Protein AF-A0A956H3W2-F1 (afdb_monomer_lite)

Radius of gyration: 32.89 Å; chains: 1; bounding box: 93×62×98 Å

Structure (mmCIF, N/CA/C/O backbone):
data_AF-A0A956H3W2-F1
#
_entry.id   AF-A0A956H3W2-F1
#
loop_
_atom_site.group_PDB
_atom_site.id
_atom_site.type_symbol
_atom_site.label_atom_id
_atom_site.label_alt_id
_atom_site.label_comp_id
_atom_site.label_asym_id
_atom_site.label_entity_id
_atom_site.label_seq_id
_atom_site.pdbx_PDB_ins_code
_atom_site.Cartn_x
_atom_site.Cartn_y
_atom_site.Cartn_z
_atom_site.occupancy
_atom_site.B_iso_or_equiv
_atom_site.auth_seq_id
_atom_site.auth_comp_id
_atom_site.auth_asym_id
_atom_site.auth_atom_id
_atom_site.pdbx_PDB_model_num
ATOM 1 N N . MET A 1 1 ? -20.798 18.819 -17.806 1.00 28.08 1 MET A N 1
ATOM 2 C CA . MET A 1 1 ? -21.075 17.457 -17.305 1.00 28.08 1 MET A CA 1
ATOM 3 C C . MET A 1 1 ? -20.502 17.360 -15.907 1.00 28.08 1 MET A C 1
ATOM 5 O O . MET A 1 1 ? -19.332 17.655 -15.715 1.00 28.08 1 MET A O 1
ATOM 9 N N . THR A 1 2 ? -21.367 17.110 -14.933 1.00 23.28 2 THR A N 1
ATOM 10 C CA . THR A 1 2 ? -21.088 17.186 -13.498 1.00 23.28 2 THR A CA 1
ATOM 11 C C . THR A 1 2 ? -20.133 16.066 -13.093 1.00 23.28 2 THR A C 1
ATOM 13 O O . THR A 1 2 ? -20.477 14.895 -13.224 1.00 23.28 2 THR A O 1
ATOM 16 N N . THR A 1 3 ? -18.942 16.412 -12.611 1.00 24.19 3 THR A N 1
ATOM 17 C CA . THR A 1 3 ? -18.025 15.483 -11.946 1.00 24.19 3 THR A CA 1
ATOM 18 C C . THR A 1 3 ? -18.711 14.956 -10.689 1.00 24.19 3 THR A C 1
ATOM 20 O O . THR A 1 3 ? -18.834 15.654 -9.681 1.00 24.19 3 THR A O 1
ATOM 23 N N . ALA A 1 4 ? -19.239 13.735 -10.767 1.00 29.95 4 ALA A N 1
ATOM 24 C CA . ALA A 1 4 ? -19.772 13.046 -9.607 1.00 29.95 4 ALA A CA 1
ATOM 25 C C . ALA A 1 4 ? -18.630 12.884 -8.596 1.00 29.95 4 ALA A C 1
ATOM 27 O O . ALA A 1 4 ? -17.628 12.234 -8.878 1.00 29.95 4 ALA A O 1
ATOM 28 N N . LYS A 1 5 ? -18.768 13.517 -7.426 1.00 30.28 5 LYS A N 1
ATOM 29 C CA . LYS A 1 5 ? -17.959 13.209 -6.244 1.00 30.28 5 LYS A CA 1
ATOM 30 C C . LYS A 1 5 ? -18.158 11.726 -5.936 1.00 30.28 5 LYS A C 1
ATOM 32 O O . LYS A 1 5 ? -19.183 11.365 -5.361 1.00 30.28 5 LYS A O 1
ATOM 37 N N . ILE A 1 6 ? -17.218 10.882 -6.343 1.00 35.34 6 ILE A N 1
ATOM 38 C CA . ILE A 1 6 ? -17.203 9.474 -5.959 1.00 35.34 6 ILE A CA 1
ATOM 39 C C . ILE A 1 6 ? -16.881 9.446 -4.463 1.00 35.34 6 ILE A C 1
ATOM 41 O O . ILE A 1 6 ? -15.836 9.934 -4.035 1.00 35.34 6 ILE A O 1
ATOM 45 N N . ARG A 1 7 ? -17.849 9.011 -3.653 1.00 42.38 7 ARG A N 1
ATOM 46 C CA . ARG A 1 7 ? -17.729 8.947 -2.194 1.00 42.38 7 ARG A CA 1
ATOM 47 C C . ARG A 1 7 ? -17.207 7.563 -1.810 1.00 42.38 7 ARG A C 1
ATOM 49 O O . ARG A 1 7 ? -17.759 6.566 -2.266 1.00 42.38 7 ARG A O 1
ATOM 56 N N . SER A 1 8 ? -16.216 7.516 -0.922 1.00 50.50 8 SER A N 1
ATOM 57 C CA . SER A 1 8 ? -15.778 6.299 -0.215 1.00 50.50 8 SER A CA 1
ATOM 58 C C . SER A 1 8 ? -16.909 5.624 0.586 1.00 50.50 8 SER A C 1
ATOM 60 O O . SER A 1 8 ? -16.809 4.454 0.922 1.00 50.50 8 SER A O 1
ATOM 62 N N . ASP A 1 9 ? -18.015 6.339 0.809 1.00 66.56 9 ASP A N 1
ATOM 63 C CA . ASP A 1 9 ? -19.260 5.922 1.475 1.00 66.56 9 ASP A CA 1
ATOM 64 C C . ASP A 1 9 ? -20.253 5.167 0.552 1.00 66.56 9 ASP A C 1
ATOM 66 O O . ASP A 1 9 ? -21.468 5.235 0.745 1.00 66.56 9 ASP A O 1
ATOM 70 N N . SER A 1 10 ? -19.783 4.512 -0.517 1.00 85.56 10 SER A N 1
ATOM 71 C CA . SER A 1 10 ? -20.676 3.725 -1.389 1.00 85.56 10 SER A CA 1
ATOM 72 C C . SER A 1 10 ? -20.907 2.316 -0.835 1.00 85.56 10 SER A C 1
ATOM 74 O O . SER A 1 10 ? -19.999 1.696 -0.278 1.00 85.56 10 SER A O 1
ATOM 76 N N . HIS A 1 11 ? -22.130 1.807 -1.000 1.00 94.19 11 HIS A N 1
ATOM 77 C CA . HIS A 1 11 ? -22.551 0.508 -0.479 1.00 94.19 11 HIS A CA 1
ATOM 78 C C . HIS A 1 11 ? -23.068 -0.372 -1.619 1.00 94.19 11 HIS A C 1
ATOM 80 O O . HIS A 1 11 ? -23.816 0.075 -2.492 1.00 94.19 11 HIS A O 1
ATOM 86 N N . TRP A 1 12 ? -22.673 -1.639 -1.607 1.00 96.88 12 TRP A N 1
ATOM 87 C CA . TRP A 1 12 ? -22.967 -2.602 -2.662 1.00 96.88 12 TRP A CA 1
ATOM 88 C C . TRP A 1 12 ? -23.547 -3.890 -2.085 1.00 96.88 12 TRP A C 1
ATOM 90 O O . TRP A 1 12 ? -23.341 -4.227 -0.923 1.00 96.88 12 TRP A O 1
ATOM 100 N N . LEU A 1 13 ? -24.254 -4.650 -2.914 1.00 97.81 13 LEU A N 1
ATOM 101 C CA . LEU A 1 13 ? -24.702 -5.999 -2.595 1.00 97.81 13 LEU A CA 1
ATOM 102 C C . LEU A 1 13 ? -24.346 -6.947 -3.731 1.00 97.81 13 LEU A C 1
ATOM 104 O O . LEU A 1 13 ? -24.681 -6.719 -4.896 1.00 97.81 13 LEU A O 1
ATOM 108 N N . PHE A 1 14 ? -23.675 -8.031 -3.374 1.00 97.38 14 PHE A N 1
ATOM 109 C CA . PHE A 1 14 ? -23.199 -9.070 -4.270 1.00 97.38 14 PHE A CA 1
ATOM 110 C C . PHE A 1 14 ? -24.027 -10.334 -4.063 1.00 97.38 14 PHE A C 1
ATOM 112 O O . PHE A 1 14 ? -23.979 -10.959 -3.008 1.00 97.38 14 PHE A O 1
ATOM 119 N N . GLN A 1 15 ? -24.820 -10.698 -5.069 1.00 95.81 15 GLN A N 1
ATOM 120 C CA . GLN A 1 15 ? -25.673 -11.878 -5.038 1.00 95.81 15 GLN A CA 1
ATOM 121 C C . GLN A 1 15 ? -24.966 -13.082 -5.665 1.00 95.81 15 GLN A C 1
ATOM 123 O O . GLN A 1 15 ? -24.665 -13.090 -6.860 1.00 95.81 15 GLN A O 1
ATOM 128 N N . ALA A 1 16 ? -24.786 -14.129 -4.864 1.00 94.25 16 ALA A N 1
ATOM 129 C CA . ALA A 1 16 ? -24.415 -15.465 -5.295 1.00 94.25 16 ALA A CA 1
ATOM 130 C C . ALA A 1 16 ? -25.640 -16.249 -5.767 1.00 94.25 16 ALA A C 1
ATOM 132 O O . ALA A 1 16 ? -26.692 -16.272 -5.122 1.00 94.25 16 ALA A O 1
ATOM 133 N N . ASN A 1 17 ? -25.491 -16.941 -6.892 1.00 90.38 17 ASN A N 1
ATOM 134 C CA . ASN A 1 17 ? -26.447 -17.947 -7.322 1.00 90.38 17 ASN A CA 1
ATOM 135 C C . ASN A 1 17 ? -25.966 -19.316 -6.818 1.00 90.38 17 ASN A C 1
ATOM 137 O O . ASN A 1 17 ? -24.974 -19.796 -7.359 1.00 90.38 17 ASN A O 1
ATOM 141 N N . PRO A 1 18 ? -26.676 -20.001 -5.899 1.00 90.50 18 PRO A N 1
ATOM 142 C CA . PRO A 1 18 ? -26.233 -21.278 -5.321 1.00 90.50 18 PRO A CA 1
ATOM 143 C C . PRO A 1 18 ? -25.958 -22.384 -6.348 1.00 90.50 18 PRO A C 1
ATOM 145 O O . PRO A 1 18 ? -25.265 -23.345 -6.040 1.00 90.50 18 PRO A O 1
ATOM 148 N N . LYS A 1 19 ? -26.513 -22.285 -7.565 1.00 87.56 19 LYS A N 1
ATOM 149 C CA . LYS A 1 19 ? -26.240 -23.246 -8.645 1.00 87.56 19 LYS A CA 1
ATOM 150 C C . LYS A 1 19 ? -24.884 -23.030 -9.323 1.00 87.56 19 LYS A C 1
ATOM 152 O O . LYS A 1 19 ? -24.391 -23.949 -9.963 1.00 87.56 19 LYS A O 1
ATOM 157 N N . GLN A 1 20 ? -24.344 -21.817 -9.250 1.00 85.62 20 GLN A N 1
ATOM 158 C CA . GLN A 1 20 ? -23.065 -21.426 -9.850 1.00 85.62 20 GLN A CA 1
ATOM 159 C C . GLN A 1 20 ? -21.978 -21.269 -8.783 1.00 85.62 20 GLN A C 1
ATOM 161 O O . GLN A 1 20 ? -20.855 -21.711 -8.983 1.00 85.62 20 GLN A O 1
ATOM 166 N N . PHE A 1 21 ? -22.329 -20.661 -7.652 1.00 87.50 21 PHE A N 1
ATOM 167 C CA . PHE A 1 21 ? -21.453 -20.419 -6.519 1.00 87.50 21 PHE A CA 1
ATOM 168 C C . PHE A 1 21 ? -22.255 -20.523 -5.218 1.00 87.50 21 PHE A C 1
ATOM 170 O O . PHE A 1 21 ? -23.165 -19.730 -4.966 1.00 87.50 21 PHE A O 1
ATOM 177 N N . ASP A 1 22 ? -21.939 -21.523 -4.397 1.00 91.75 22 ASP A N 1
ATOM 178 C CA . ASP A 1 22 ? -22.569 -21.706 -3.091 1.00 91.75 22 ASP A CA 1
ATOM 179 C C . ASP A 1 22 ? -21.815 -20.920 -2.012 1.00 91.75 22 ASP A C 1
ATOM 181 O O . ASP A 1 22 ? -20.914 -21.445 -1.354 1.00 91.75 22 ASP A O 1
ATOM 185 N N . LEU A 1 23 ? -22.222 -19.661 -1.817 1.00 94.38 23 LEU A N 1
ATOM 186 C CA . LEU A 1 23 ? -21.624 -18.765 -0.826 1.00 94.38 23 LEU A CA 1
ATOM 187 C C . LEU A 1 23 ? -21.640 -19.358 0.589 1.00 94.38 23 LEU A C 1
ATOM 189 O O . LEU A 1 23 ? -20.677 -19.206 1.329 1.00 94.38 23 LEU A O 1
ATOM 193 N N . VAL A 1 24 ? -22.716 -20.042 0.988 1.00 94.50 24 VAL A N 1
ATOM 194 C CA . VAL A 1 24 ? -22.854 -20.539 2.368 1.00 94.50 24 VAL A CA 1
ATOM 195 C C . VAL A 1 24 ? -21.837 -21.638 2.654 1.00 94.50 24 VAL A C 1
ATOM 197 O O . VAL A 1 24 ? -21.263 -21.670 3.741 1.00 94.50 24 VAL A O 1
ATOM 200 N N . SER A 1 25 ? -21.606 -22.521 1.683 1.00 91.44 25 SER A N 1
ATOM 201 C CA . SER A 1 25 ? -20.586 -23.563 1.793 1.00 91.44 25 SER A CA 1
ATOM 202 C C . SER A 1 25 ? -19.170 -22.985 1.744 1.00 91.44 25 SER A C 1
ATOM 204 O O . SER A 1 25 ? -18.312 -23.449 2.492 1.00 91.44 25 SER A O 1
ATOM 206 N N . ASP A 1 26 ? -18.921 -21.966 0.912 1.00 91.81 26 ASP A N 1
ATOM 207 C CA . ASP A 1 26 ? -17.620 -21.281 0.861 1.00 91.81 26 ASP A CA 1
ATOM 208 C C . ASP A 1 26 ? -17.286 -20.615 2.206 1.00 91.81 26 ASP A C 1
ATOM 210 O O . ASP A 1 26 ? -16.220 -20.864 2.769 1.00 91.81 26 ASP A O 1
ATOM 214 N N . LEU A 1 27 ? -18.244 -19.889 2.795 1.00 93.19 27 LEU A N 1
ATOM 215 C CA . LEU A 1 27 ? -18.085 -19.186 4.073 1.00 93.19 27 LEU A CA 1
ATOM 216 C C . LEU A 1 27 ? -17.689 -20.095 5.248 1.00 93.19 27 LEU A C 1
ATOM 218 O O . LEU A 1 27 ? -17.084 -19.611 6.199 1.00 93.19 27 LEU A O 1
ATOM 222 N N . GLN A 1 28 ? -17.955 -21.407 5.196 1.00 90.38 28 GLN A N 1
ATOM 223 C CA . GLN A 1 28 ? -17.501 -22.350 6.234 1.00 90.38 28 GLN A CA 1
ATOM 224 C C . GLN A 1 28 ? -15.973 -22.464 6.323 1.00 90.38 28 GLN A C 1
ATOM 226 O O . GLN A 1 28 ? -15.445 -22.924 7.336 1.00 90.38 28 GLN A O 1
ATOM 231 N N . ARG A 1 29 ? -15.267 -22.087 5.254 1.00 88.25 29 ARG A N 1
ATOM 232 C CA . ARG A 1 29 ? -13.804 -22.131 5.155 1.00 88.25 29 ARG A CA 1
ATOM 233 C C . ARG A 1 29 ? -13.168 -20.748 5.237 1.00 88.25 29 ARG A C 1
ATOM 235 O O . ARG A 1 29 ? -11.945 -20.668 5.254 1.00 88.25 29 ARG A O 1
ATOM 242 N N . ARG A 1 30 ? -13.980 -19.690 5.284 1.00 88.12 30 ARG A N 1
ATOM 243 C CA . ARG A 1 30 ? -13.526 -18.301 5.346 1.00 88.12 30 ARG A CA 1
ATOM 244 C C . ARG A 1 30 ? -13.556 -17.775 6.769 1.00 88.12 30 ARG A C 1
ATOM 246 O O . ARG A 1 30 ? -14.246 -18.299 7.646 1.00 88.12 30 ARG A O 1
ATOM 253 N N . ARG A 1 31 ? -12.815 -16.701 6.988 1.00 83.12 31 ARG A N 1
ATOM 254 C CA . ARG A 1 31 ? -12.808 -15.925 8.222 1.00 83.12 31 ARG A CA 1
ATOM 255 C C . ARG A 1 31 ? -12.915 -14.438 7.886 1.00 83.12 31 ARG A C 1
ATOM 257 O O . ARG A 1 31 ? -12.492 -14.019 6.808 1.00 83.12 31 ARG A O 1
ATOM 264 N N . PRO A 1 32 ? -13.449 -13.618 8.807 1.00 83.00 32 PRO A N 1
ATOM 265 C CA . PRO A 1 32 ? -13.255 -12.179 8.741 1.00 83.00 32 PRO A CA 1
ATOM 266 C C . PRO A 1 32 ? -11.783 -11.852 8.496 1.00 83.00 32 PRO A C 1
ATOM 268 O O . PRO A 1 32 ? -10.914 -12.368 9.194 1.00 83.00 32 PRO A O 1
ATOM 271 N N . GLY A 1 33 ? -11.554 -11.018 7.494 1.00 70.62 33 GLY A N 1
ATOM 272 C CA . GLY A 1 33 ? -10.315 -10.442 7.002 1.00 70.62 33 GLY A CA 1
ATOM 273 C C . GLY A 1 33 ? -9.607 -11.257 5.918 1.00 70.62 33 GLY A C 1
ATOM 274 O O . GLY A 1 33 ? -8.553 -10.822 5.473 1.00 70.62 33 GLY A O 1
ATOM 275 N N . ASP A 1 34 ? -10.165 -12.397 5.503 1.00 75.88 34 ASP A N 1
ATOM 276 C CA . ASP A 1 34 ? -9.725 -13.083 4.285 1.00 75.88 34 ASP A CA 1
ATOM 277 C C . ASP A 1 34 ? -10.066 -12.220 3.055 1.00 75.88 34 ASP A C 1
ATOM 279 O O . ASP A 1 34 ? -11.142 -11.611 3.001 1.00 75.88 34 ASP A O 1
ATOM 283 N N . ASP A 1 35 ? -9.167 -12.182 2.073 1.00 78.44 35 ASP A N 1
ATOM 284 C CA . ASP A 1 35 ? -9.378 -11.511 0.788 1.00 78.44 35 ASP A CA 1
ATOM 285 C C . ASP A 1 35 ? -9.963 -12.483 -0.256 1.00 78.44 35 ASP A C 1
ATOM 287 O O . ASP A 1 35 ? -9.719 -13.691 -0.234 1.00 78.44 35 ASP A O 1
ATOM 291 N N . GLU A 1 36 ? -10.780 -11.958 -1.167 1.00 86.00 36 GLU A N 1
ATOM 292 C CA . GLU A 1 36 ? -11.396 -12.695 -2.271 1.00 86.00 36 GLU A CA 1
ATOM 293 C C . GLU A 1 36 ? -11.739 -11.735 -3.424 1.00 86.00 36 GLU A C 1
ATOM 295 O O . GLU A 1 36 ? -11.679 -10.513 -3.296 1.00 86.00 36 GLU A O 1
ATOM 300 N N . THR A 1 37 ? -12.116 -12.269 -4.583 1.00 89.62 37 THR A N 1
ATOM 301 C CA . THR A 1 37 ? -12.533 -11.475 -5.740 1.00 89.62 37 THR A CA 1
ATOM 302 C C . THR A 1 37 ? -13.934 -11.850 -6.209 1.00 89.62 37 THR A C 1
ATOM 304 O O . THR A 1 37 ? -14.259 -13.018 -6.437 1.00 89.62 37 THR A O 1
ATOM 307 N N . TRP A 1 38 ? -14.777 -10.846 -6.444 1.00 91.69 38 TRP A N 1
ATOM 308 C CA . TRP A 1 38 ? -16.158 -11.045 -6.879 1.00 91.69 38 TRP A CA 1
ATOM 309 C C . TRP A 1 38 ? -16.375 -10.656 -8.337 1.00 91.69 38 TRP A C 1
ATOM 311 O O . TRP A 1 38 ? -15.851 -9.644 -8.792 1.00 91.69 38 TRP A O 1
ATOM 321 N N . MET A 1 39 ? -17.185 -11.417 -9.077 1.00 89.31 39 MET A N 1
ATOM 322 C CA . MET A 1 39 ? -17.553 -11.065 -10.452 1.00 89.31 39 MET A CA 1
ATOM 323 C C . MET A 1 39 ? -18.468 -9.833 -10.485 1.00 89.31 39 MET A C 1
ATOM 325 O O . MET A 1 39 ? -19.535 -9.801 -9.867 1.00 89.31 39 MET A O 1
ATOM 329 N N . VAL A 1 40 ? -18.083 -8.842 -11.282 1.00 88.56 40 VAL A N 1
ATOM 330 C CA . VAL A 1 40 ? -18.836 -7.609 -11.502 1.00 88.56 40 VAL A CA 1
ATOM 331 C C . VAL A 1 40 ? -19.358 -7.595 -12.931 1.00 88.56 40 VAL A C 1
ATOM 333 O O . VAL A 1 40 ? -18.599 -7.542 -13.898 1.00 88.56 40 VAL A O 1
ATOM 336 N N . THR A 1 41 ? -20.681 -7.636 -13.069 1.00 83.06 41 THR A N 1
ATOM 337 C CA . THR A 1 41 ? -21.353 -7.622 -14.379 1.00 83.06 41 THR A CA 1
ATOM 338 C C . THR A 1 41 ? -21.941 -6.257 -14.730 1.00 83.06 41 THR A C 1
ATOM 340 O O . THR A 1 41 ? -22.438 -6.067 -15.838 1.00 83.06 41 THR A O 1
ATOM 343 N N . ARG A 1 42 ? -21.949 -5.319 -13.777 1.00 83.44 42 ARG A N 1
ATOM 344 C CA . ARG A 1 42 ? -22.467 -3.951 -13.913 1.00 83.44 42 ARG A CA 1
ATOM 345 C C . ARG A 1 42 ? -21.920 -3.058 -12.805 1.00 83.44 42 ARG A C 1
ATOM 347 O O . ARG A 1 42 ? -21.541 -3.556 -11.752 1.00 83.44 42 ARG A O 1
ATOM 354 N N . TYR A 1 43 ? -21.937 -1.750 -13.049 1.00 90.00 43 TYR A N 1
ATOM 355 C CA . TYR A 1 43 ? -21.470 -0.709 -12.122 1.00 90.00 43 TYR A CA 1
ATOM 356 C C . TYR A 1 43 ? -19.967 -0.726 -11.808 1.00 90.00 43 TYR A C 1
ATOM 358 O O . TYR A 1 43 ? -19.561 -0.075 -10.852 1.00 90.00 43 TYR A O 1
ATOM 366 N N . ALA A 1 44 ? -19.144 -1.410 -12.613 1.00 86.75 44 ALA A N 1
ATOM 367 C CA . ALA A 1 44 ? -17.695 -1.475 -12.403 1.00 86.75 44 ALA A CA 1
ATOM 368 C C . ALA A 1 44 ? -17.069 -0.076 -12.233 1.00 86.75 44 ALA A C 1
ATOM 370 O O . ALA A 1 44 ? -16.378 0.175 -11.259 1.00 86.75 44 ALA A O 1
ATOM 371 N N . GLU A 1 45 ? -17.431 0.873 -13.096 1.00 84.88 45 GLU A N 1
ATOM 372 C CA . GLU A 1 45 ? -16.925 2.257 -13.067 1.00 84.88 45 GLU A CA 1
ATOM 373 C C . GLU A 1 45 ? -17.327 3.066 -11.817 1.00 84.88 45 GLU A C 1
ATOM 375 O O . GLU A 1 45 ? -16.832 4.169 -11.607 1.00 84.88 45 GLU A O 1
ATOM 380 N N . ARG A 1 46 ? -18.259 2.560 -10.999 1.00 86.94 46 ARG A N 1
ATOM 381 C CA . ARG A 1 46 ? -18.760 3.238 -9.792 1.00 86.94 46 ARG A CA 1
ATOM 382 C C . ARG A 1 46 ? -18.227 2.616 -8.501 1.00 86.94 46 ARG A C 1
ATOM 384 O O . ARG A 1 46 ? -18.380 3.222 -7.444 1.00 86.94 46 ARG A O 1
ATOM 391 N N . MET A 1 47 ? -17.658 1.412 -8.572 1.00 87.81 47 MET A N 1
ATOM 392 C CA . MET A 1 47 ? -17.114 0.707 -7.414 1.00 87.81 47 MET A CA 1
ATOM 393 C C . MET A 1 47 ? -15.713 1.222 -7.110 1.00 87.81 47 MET A C 1
ATOM 395 O O . MET A 1 47 ? -14.846 1.222 -7.978 1.00 87.81 47 MET A O 1
ATOM 399 N N . VAL A 1 48 ? -15.496 1.618 -5.861 1.00 78.75 48 VAL A N 1
ATOM 400 C CA . VAL A 1 48 ? -14.211 2.127 -5.382 1.00 78.75 48 VAL A CA 1
ATOM 401 C C . VAL A 1 48 ? -13.741 1.357 -4.164 1.00 78.75 48 VAL A C 1
ATOM 403 O O . VAL A 1 48 ? -14.548 0.815 -3.408 1.00 78.75 48 VAL A O 1
ATOM 406 N N . ARG A 1 49 ? -12.426 1.338 -3.954 1.00 76.31 49 ARG A N 1
ATOM 407 C CA . ARG A 1 49 ? -11.825 0.820 -2.726 1.00 76.31 49 ARG A CA 1
ATOM 408 C C . ARG A 1 49 ? -12.428 1.503 -1.494 1.00 76.31 49 ARG A C 1
ATOM 410 O O . ARG A 1 49 ? -12.807 2.670 -1.533 1.00 76.31 49 ARG A O 1
ATOM 417 N N . GLY A 1 50 ? -12.556 0.751 -0.407 1.00 73.12 50 GLY A N 1
ATOM 418 C CA . GLY A 1 50 ? -13.189 1.205 0.830 1.00 73.12 50 GLY A CA 1
ATOM 419 C C . GLY A 1 50 ? -14.718 1.135 0.810 1.00 73.12 50 GLY A C 1
ATOM 420 O O . GLY A 1 50 ? -15.323 1.117 1.880 1.00 73.12 50 GLY A O 1
ATOM 421 N N . ALA A 1 51 ? -15.345 1.014 -0.368 1.00 86.44 51 ALA A N 1
ATOM 422 C CA . ALA A 1 51 ? -16.783 0.805 -0.459 1.00 86.44 51 ALA A CA 1
ATOM 423 C C . ALA A 1 51 ? -17.188 -0.484 0.258 1.00 86.44 51 ALA A C 1
ATOM 425 O O . ALA A 1 51 ? -16.492 -1.503 0.210 1.00 86.44 51 ALA A O 1
ATOM 426 N N . ARG A 1 52 ? -18.342 -0.449 0.911 1.00 90.88 52 ARG A N 1
ATOM 427 C CA . ARG A 1 52 ? -18.827 -1.568 1.712 1.00 90.88 52 ARG A CA 1
ATOM 428 C C . ARG A 1 52 ? -19.676 -2.501 0.868 1.00 90.88 52 ARG A C 1
ATOM 430 O O . ARG A 1 52 ? -20.393 -2.055 -0.027 1.00 90.88 52 ARG A O 1
ATOM 437 N N . VAL A 1 53 ? -19.635 -3.793 1.166 1.00 95.75 53 VAL A N 1
ATOM 438 C CA . VAL A 1 53 ? -20.384 -4.794 0.411 1.00 95.75 53 VAL A CA 1
ATOM 439 C C . VAL A 1 53 ? -21.122 -5.782 1.305 1.00 95.75 53 VAL A C 1
ATOM 441 O O . VAL A 1 53 ? -20.584 -6.295 2.279 1.00 95.75 53 VAL A O 1
ATOM 444 N N . LEU A 1 54 ? -22.373 -6.065 0.955 1.00 97.94 54 LEU A N 1
ATOM 445 C CA . LEU A 1 54 ? -23.185 -7.142 1.511 1.00 97.94 54 LEU A CA 1
ATOM 446 C C . LEU A 1 54 ? -23.069 -8.370 0.609 1.00 97.94 54 LEU A C 1
ATOM 448 O O . LEU A 1 54 ? -23.311 -8.272 -0.595 1.00 97.94 54 LEU A O 1
ATOM 452 N N . LEU A 1 55 ? -22.768 -9.538 1.170 1.00 98.06 55 LEU A N 1
ATOM 453 C CA . LEU A 1 55 ? -22.791 -10.792 0.423 1.00 98.06 55 LEU A CA 1
ATOM 454 C C . LEU A 1 55 ? -24.105 -11.524 0.652 1.00 98.06 55 LEU A C 1
ATOM 456 O O . LEU A 1 55 ? -24.451 -11.925 1.768 1.00 98.06 55 LEU A O 1
ATOM 460 N N . TRP A 1 56 ? -24.832 -11.701 -0.442 1.00 98.19 56 TRP A N 1
ATOM 461 C CA . TRP A 1 56 ? -26.163 -12.267 -0.478 1.00 98.19 56 TRP A CA 1
ATOM 462 C C . TRP A 1 56 ? -26.146 -13.642 -1.137 1.00 98.19 56 TRP A C 1
ATOM 464 O O . TRP A 1 56 ? -25.705 -13.781 -2.274 1.00 98.19 56 TRP A O 1
ATOM 474 N N . GLN A 1 57 ? -26.711 -14.653 -0.483 1.00 97.12 57 GLN A N 1
ATOM 475 C CA . GLN A 1 57 ? -26.976 -15.944 -1.117 1.00 97.12 57 GLN A CA 1
ATOM 476 C C . GLN A 1 57 ? -28.377 -15.933 -1.733 1.00 97.12 57 GLN A C 1
ATOM 478 O O . GLN A 1 57 ? -29.341 -15.553 -1.075 1.00 97.12 57 GLN A O 1
ATOM 483 N N . GLY A 1 58 ? -28.520 -16.358 -2.988 1.00 94.00 58 GLY A N 1
ATOM 484 C CA . GLY A 1 58 ? -29.813 -16.568 -3.643 1.00 94.00 58 GLY A CA 1
ATOM 485 C C . GLY A 1 58 ? -30.464 -17.918 -3.295 1.00 94.00 58 GLY A C 1
ATOM 486 O O . GLY A 1 58 ? -29.880 -18.780 -2.648 1.00 94.00 58 GLY A O 1
ATOM 487 N N . GLY A 1 59 ? -31.690 -18.150 -3.771 1.00 92.62 59 GLY A N 1
ATOM 488 C CA . GLY A 1 59 ? -32.380 -19.442 -3.625 1.00 92.62 59 GLY A CA 1
ATOM 489 C C . GLY A 1 59 ? -33.290 -19.557 -2.394 1.00 92.62 59 GLY A C 1
ATOM 490 O O . GLY A 1 59 ? -33.895 -18.580 -1.963 1.00 92.62 59 GLY A O 1
ATOM 491 N N . ALA A 1 60 ? -33.460 -20.778 -1.872 1.00 89.81 60 ALA A N 1
ATOM 492 C CA . ALA A 1 60 ? -34.481 -21.077 -0.858 1.00 89.81 60 ALA A CA 1
ATOM 493 C C . ALA A 1 60 ? -34.219 -20.397 0.496 1.00 89.81 60 ALA A C 1
ATOM 495 O O . ALA A 1 60 ? -35.157 -19.965 1.161 1.00 89.81 60 ALA A O 1
ATOM 496 N N . LYS A 1 61 ? -32.946 -20.274 0.884 1.00 93.00 61 LYS A N 1
ATOM 497 C CA . LYS A 1 61 ? -32.506 -19.554 2.085 1.00 93.00 61 LYS A CA 1
ATOM 498 C C . LYS A 1 61 ? -31.888 -18.212 1.699 1.00 93.00 61 LYS A C 1
ATOM 500 O O . LYS A 1 61 ? -30.784 -17.895 2.115 1.00 93.00 61 LYS A O 1
ATOM 505 N N . ALA A 1 62 ? -32.564 -17.464 0.827 1.00 96.62 62 ALA A N 1
ATOM 506 C CA . ALA A 1 62 ? -32.001 -16.213 0.347 1.00 96.62 62 ALA A CA 1
ATOM 507 C C . ALA A 1 62 ? -31.849 -15.190 1.479 1.00 96.62 62 ALA A C 1
ATOM 509 O O . ALA A 1 62 ? -32.754 -15.064 2.306 1.00 96.62 62 ALA A O 1
ATOM 510 N N . GLY A 1 63 ? -30.748 -14.445 1.492 1.00 97.44 63 GLY A N 1
ATOM 511 C CA . GLY A 1 63 ? -30.457 -13.463 2.536 1.00 97.44 63 GLY A CA 1
ATOM 512 C C . GLY A 1 63 ? -29.008 -12.997 2.529 1.00 97.44 63 GLY A C 1
ATOM 513 O O . GLY A 1 63 ? -28.223 -13.436 1.691 1.00 97.44 63 GLY A O 1
ATOM 514 N N . ILE A 1 64 ? -28.669 -12.129 3.479 1.00 98.06 64 ILE A N 1
ATOM 515 C CA . ILE A 1 64 ? -27.315 -11.607 3.701 1.00 98.06 64 ILE A CA 1
ATOM 516 C C . ILE A 1 64 ? -26.590 -12.529 4.679 1.00 98.06 64 ILE A C 1
ATOM 518 O O . ILE A 1 64 ? -27.105 -12.809 5.761 1.00 98.06 64 ILE A O 1
ATOM 522 N N . TYR A 1 65 ? -25.400 -12.986 4.297 1.00 97.25 65 TYR A N 1
ATOM 523 C CA . TYR A 1 65 ? -24.602 -13.949 5.064 1.00 97.25 65 TYR A CA 1
ATOM 524 C C . TYR A 1 65 ? -23.256 -13.401 5.523 1.00 97.25 65 TYR A C 1
ATOM 526 O O . TYR A 1 65 ? -22.692 -13.897 6.494 1.00 97.25 65 TYR A O 1
ATOM 534 N N . ALA A 1 66 ? -22.734 -12.396 4.832 1.00 96.50 66 ALA A N 1
ATOM 535 C CA . ALA A 1 66 ? -21.480 -11.768 5.194 1.00 96.50 66 ALA A CA 1
ATOM 536 C C . ALA A 1 66 ? -21.465 -10.310 4.747 1.00 96.50 66 ALA A C 1
ATOM 538 O O . ALA A 1 66 ? -22.275 -9.877 3.923 1.00 96.50 66 ALA A O 1
ATOM 539 N N . ILE A 1 67 ? -20.526 -9.571 5.311 1.00 95.50 67 ILE A N 1
ATOM 540 C CA . ILE A 1 67 ? -20.231 -8.182 4.990 1.00 95.50 67 ILE A CA 1
ATOM 541 C C . ILE A 1 67 ? -18.757 -8.117 4.632 1.00 95.50 67 ILE A C 1
ATOM 543 O O . ILE A 1 67 ? -17.969 -8.890 5.174 1.00 95.50 67 ILE A O 1
ATOM 547 N N . GLY A 1 68 ? -18.389 -7.216 3.736 1.00 92.75 68 GLY A N 1
ATOM 548 C CA . GLY A 1 68 ? -17.012 -6.968 3.360 1.00 92.75 68 GLY A CA 1
ATOM 549 C C . GLY A 1 68 ? -16.745 -5.526 2.960 1.00 92.75 68 GLY A C 1
ATOM 550 O O . GLY A 1 68 ? -17.645 -4.681 2.934 1.00 92.75 68 GLY A O 1
ATOM 551 N N . THR A 1 69 ? -15.495 -5.280 2.592 1.00 87.12 69 THR A N 1
ATOM 552 C CA . THR A 1 69 ? -15.002 -3.998 2.084 1.00 87.12 69 THR A CA 1
ATOM 553 C C . THR A 1 69 ? -14.228 -4.238 0.797 1.00 87.12 69 THR A C 1
ATOM 555 O O . THR A 1 69 ? -13.399 -5.143 0.738 1.00 87.12 69 THR A O 1
ATOM 558 N N . LEU A 1 70 ? -14.482 -3.443 -0.243 1.00 86.50 70 LEU A N 1
ATOM 559 C CA . LEU A 1 70 ? -13.714 -3.510 -1.484 1.00 86.50 70 LEU A CA 1
ATOM 560 C C . LEU A 1 70 ? -12.268 -3.089 -1.209 1.00 86.50 70 LEU A C 1
ATOM 562 O O . LEU A 1 70 ? -12.018 -2.005 -0.683 1.00 86.50 70 LEU A O 1
ATOM 566 N N . THR A 1 71 ? -11.307 -3.936 -1.564 1.00 77.94 71 THR A N 1
ATOM 567 C CA . THR A 1 71 ? -9.878 -3.698 -1.309 1.00 77.94 71 THR A CA 1
ATOM 568 C C . THR A 1 71 ? -9.154 -3.077 -2.496 1.00 77.94 71 THR A C 1
ATOM 570 O O . THR A 1 71 ? -8.012 -2.649 -2.344 1.00 77.94 71 THR A O 1
ATOM 573 N N . GLY A 1 72 ? -9.834 -2.932 -3.633 1.00 71.88 72 GLY A N 1
ATOM 574 C CA . GLY A 1 72 ? -9.321 -2.314 -4.849 1.00 71.88 72 GLY A CA 1
ATOM 575 C C . GLY A 1 72 ? -10.434 -2.024 -5.855 1.00 71.88 72 GLY A C 1
ATOM 576 O O . GLY A 1 72 ? -11.619 -2.210 -5.571 1.00 71.88 72 GLY A O 1
ATOM 577 N N . GLU A 1 73 ? -10.044 -1.552 -7.034 1.00 82.50 73 GLU A N 1
ATOM 578 C CA . GLU A 1 73 ? -10.963 -1.251 -8.135 1.00 82.50 73 GLU A CA 1
ATOM 579 C C . GLU A 1 73 ? -11.295 -2.511 -8.958 1.00 82.50 73 GLU A C 1
ATOM 581 O O . GLU A 1 73 ? -10.511 -3.466 -8.974 1.00 82.50 73 GLU A O 1
ATOM 586 N N . PRO A 1 74 ? -12.443 -2.558 -9.662 1.00 86.62 74 PRO A N 1
ATOM 587 C CA . PRO A 1 74 ? -12.749 -3.666 -10.560 1.00 86.62 74 PRO A CA 1
ATOM 588 C C . PRO A 1 74 ? -11.735 -3.798 -11.703 1.00 86.62 74 PRO A C 1
ATOM 590 O O . PRO A 1 74 ? -11.523 -2.883 -12.495 1.00 86.62 74 PRO A O 1
ATOM 593 N N . VAL A 1 75 ? -11.163 -4.990 -11.842 1.00 82.31 75 VAL A N 1
ATOM 594 C CA . VAL A 1 75 ? -10.171 -5.339 -12.857 1.00 82.31 75 VAL A CA 1
ATOM 595 C C . VAL A 1 75 ? -10.848 -6.086 -14.002 1.00 82.31 75 VAL A C 1
ATOM 597 O O . VAL A 1 75 ? -11.456 -7.141 -13.795 1.00 82.31 75 VAL A O 1
ATOM 600 N N . GLU A 1 76 ? -10.725 -5.555 -15.221 1.00 84.56 76 GLU A N 1
ATOM 601 C CA . GLU A 1 76 ? -11.185 -6.232 -16.439 1.00 84.56 76 GLU A CA 1
ATOM 602 C C . GLU A 1 76 ? -10.454 -7.561 -16.642 1.00 84.56 76 GLU A C 1
ATOM 604 O O . GLU A 1 76 ? -9.226 -7.627 -16.533 1.00 84.56 76 GLU A O 1
ATOM 609 N N . GLN A 1 77 ? -11.220 -8.605 -16.943 1.00 81.38 77 GLN A N 1
ATOM 610 C CA . GLN A 1 77 ? -10.745 -9.972 -17.099 1.00 81.38 77 GLN A CA 1
ATOM 611 C C . GLN A 1 77 ? -10.663 -10.352 -18.578 1.00 81.38 77 GLN A C 1
ATOM 613 O O . GLN A 1 77 ? -11.551 -10.023 -19.367 1.00 81.38 77 GLN A O 1
ATOM 618 N N . GLN A 1 78 ? -9.613 -11.086 -18.948 1.00 76.25 78 GLN A N 1
ATOM 619 C CA . GLN A 1 78 ? -9.473 -11.636 -20.295 1.00 76.25 78 GLN A CA 1
ATOM 620 C C . GLN A 1 78 ? -10.196 -12.987 -20.424 1.00 76.25 78 GLN A C 1
ATOM 622 O O . GLN A 1 78 ? -10.299 -13.753 -19.468 1.00 76.25 78 GLN A O 1
ATOM 627 N N . GLY A 1 79 ? -10.683 -13.294 -21.629 1.00 70.69 79 GLY A N 1
ATOM 628 C CA . GLY A 1 79 ? -11.339 -14.566 -21.944 1.00 70.69 79 GLY A CA 1
ATOM 629 C C . GLY A 1 79 ? -12.850 -14.590 -21.694 1.00 70.69 79 GLY A C 1
ATOM 630 O O . GLY A 1 79 ? -13.479 -13.588 -21.352 1.00 70.69 79 GLY A O 1
ATOM 631 N N . THR A 1 80 ? -13.461 -15.754 -21.917 1.00 67.81 80 THR A N 1
ATOM 632 C CA . THR A 1 80 ? -14.904 -15.969 -21.734 1.00 67.81 80 THR A CA 1
ATOM 633 C C . THR A 1 80 ? -15.288 -15.982 -20.262 1.00 67.81 80 THR A C 1
ATOM 635 O O . THR A 1 80 ? -14.721 -16.741 -19.482 1.00 67.81 80 THR A O 1
ATOM 638 N N . ASN A 1 81 ? -16.316 -15.208 -19.905 1.00 71.62 81 ASN A N 1
ATOM 639 C CA . ASN A 1 81 ? -16.918 -15.256 -18.576 1.00 71.62 81 ASN A CA 1
ATOM 640 C C . ASN A 1 81 ? -17.405 -16.693 -18.270 1.00 71.62 81 ASN A C 1
ATOM 642 O O . ASN A 1 81 ? -18.328 -17.160 -18.948 1.00 71.62 81 ASN A O 1
ATOM 646 N N . PRO A 1 82 ? -16.856 -17.375 -17.244 1.00 67.50 82 PRO A N 1
ATOM 647 C CA . PRO A 1 82 ? -17.198 -18.765 -16.924 1.00 67.50 82 PRO A CA 1
ATOM 648 C C . PRO A 1 82 ? -18.658 -18.954 -16.480 1.00 67.50 82 PRO A C 1
ATOM 650 O O . PRO A 1 82 ? -19.174 -20.069 -16.503 1.00 67.50 82 PRO A O 1
ATOM 653 N N . TYR A 1 83 ? -19.344 -17.869 -16.114 1.00 67.31 83 TYR A N 1
ATOM 654 C CA . TYR A 1 83 ? -20.741 -17.860 -15.676 1.00 67.31 83 TYR A CA 1
ATOM 655 C C . TYR A 1 83 ? -21.689 -17.200 -16.693 1.00 67.31 83 TYR A C 1
ATOM 657 O O . TYR A 1 83 ? -22.893 -17.095 -16.439 1.00 67.31 83 TYR A O 1
ATOM 665 N N . GLY A 1 84 ? -21.157 -16.736 -17.830 1.00 63.84 84 GLY A N 1
ATOM 666 C CA . GLY A 1 84 ? -21.895 -16.049 -18.887 1.00 63.84 84 GLY A CA 1
ATOM 667 C C . GLY A 1 84 ? -22.365 -16.979 -20.006 1.00 63.84 84 GLY A C 1
ATOM 668 O O . GLY A 1 84 ? -21.838 -18.068 -20.219 1.00 63.84 84 GLY A O 1
ATOM 669 N N . SER A 1 85 ? -23.358 -16.532 -20.774 1.00 52.56 85 SER A N 1
ATOM 670 C CA . SER A 1 85 ? -23.873 -17.250 -21.943 1.00 52.56 85 SER A CA 1
ATOM 671 C C . SER A 1 85 ? -22.936 -17.104 -23.151 1.00 52.56 85 SER A C 1
ATOM 673 O O . SER A 1 85 ? -23.279 -16.400 -24.093 1.00 52.56 85 SER A O 1
ATOM 675 N N . GLY A 1 86 ? -21.743 -17.705 -23.105 1.00 49.47 86 GLY A N 1
ATOM 676 C CA . GLY A 1 86 ? -20.881 -18.015 -24.264 1.00 49.47 86 GLY A CA 1
ATOM 677 C C . GLY A 1 86 ? -20.398 -16.871 -25.174 1.00 49.47 86 GLY A C 1
ATOM 678 O O . GLY A 1 86 ? -19.649 -17.137 -26.109 1.00 49.47 86 GLY A O 1
ATOM 679 N N . ASP A 1 87 ? -20.796 -15.621 -24.940 1.00 52.41 87 ASP A N 1
ATOM 680 C CA . ASP A 1 87 ? -20.420 -14.482 -25.775 1.00 52.41 87 ASP A CA 1
ATOM 681 C C . ASP A 1 87 ? -19.092 -13.892 -25.286 1.00 52.41 87 ASP A C 1
ATOM 683 O O . ASP A 1 87 ? -19.037 -13.114 -24.331 1.00 52.41 87 ASP A O 1
ATOM 687 N N . SER A 1 88 ? -18.004 -14.298 -25.942 1.00 52.81 88 SER A N 1
ATOM 688 C CA . SER A 1 88 ? -16.628 -13.885 -25.645 1.00 52.81 88 SER A CA 1
ATOM 689 C C . SER A 1 88 ? -16.353 -12.394 -25.876 1.00 52.81 88 SER A C 1
ATOM 691 O O . SER A 1 88 ? -15.265 -11.927 -25.553 1.00 52.81 88 SER A O 1
ATOM 693 N N . LYS A 1 89 ? -17.313 -11.634 -26.426 1.00 55.16 89 LYS A N 1
ATOM 694 C CA . LYS A 1 89 ? -17.130 -10.216 -26.777 1.00 55.16 89 LYS A CA 1
ATOM 695 C C . LYS A 1 89 ? -17.519 -9.220 -25.682 1.00 55.16 89 LYS A C 1
ATOM 697 O O . LYS A 1 89 ? -17.216 -8.037 -25.822 1.00 55.16 89 LYS A O 1
ATOM 702 N N . ARG A 1 90 ? -18.205 -9.634 -24.610 1.00 66.56 90 ARG A N 1
ATOM 703 C CA . ARG A 1 90 ? -18.574 -8.713 -23.520 1.00 66.56 90 ARG A CA 1
ATOM 704 C C . ARG A 1 90 ? -17.472 -8.633 -22.468 1.00 66.56 90 ARG A C 1
ATOM 706 O O . ARG A 1 90 ? -17.160 -9.634 -21.828 1.00 66.56 90 ARG A O 1
ATOM 713 N N . ARG A 1 91 ? -16.958 -7.415 -22.248 1.00 76.81 91 ARG A N 1
ATOM 714 C CA . ARG A 1 91 ? -16.066 -7.088 -21.125 1.00 76.81 91 ARG A CA 1
ATOM 715 C C . ARG A 1 91 ? -16.712 -7.511 -19.809 1.00 76.81 91 ARG A C 1
ATOM 717 O O . ARG A 1 91 ? -17.898 -7.250 -19.587 1.00 76.81 91 ARG A O 1
ATOM 724 N N . TRP A 1 92 ? -15.937 -8.150 -18.947 1.00 81.94 92 TRP A N 1
ATOM 725 C CA . TRP A 1 92 ? -16.363 -8.541 -17.610 1.00 81.94 92 TRP A CA 1
ATOM 726 C C . TRP A 1 92 ? -15.244 -8.254 -16.616 1.00 81.94 92 TRP A C 1
ATOM 728 O O . TRP A 1 92 ? -14.070 -8.208 -16.978 1.00 81.94 92 TRP A O 1
ATOM 738 N N . TYR A 1 93 ? -15.622 -8.013 -15.367 1.00 88.44 93 TYR A N 1
ATOM 739 C CA . TYR A 1 93 ? -14.715 -7.507 -14.346 1.00 88.44 93 TYR A CA 1
ATOM 740 C C . TYR A 1 93 ? -14.754 -8.422 -13.125 1.00 88.44 93 TYR A C 1
ATOM 742 O O . TYR A 1 93 ? -15.770 -9.072 -12.852 1.00 88.44 93 TYR A O 1
ATOM 750 N N . ARG A 1 94 ? -13.669 -8.442 -12.355 1.00 89.00 94 ARG A N 1
ATOM 751 C CA . ARG A 1 94 ? -13.679 -8.913 -10.967 1.00 89.00 94 ARG A CA 1
ATOM 752 C C . ARG A 1 94 ? -13.190 -7.803 -10.060 1.00 89.00 94 ARG A C 1
ATOM 754 O O . ARG A 1 94 ? -12.292 -7.067 -10.440 1.00 89.00 94 ARG A O 1
ATOM 761 N N . VAL A 1 95 ? -13.775 -7.681 -8.880 1.00 88.94 95 VAL A N 1
ATOM 762 C CA . VAL A 1 95 ? -13.363 -6.691 -7.883 1.00 88.94 95 VAL A CA 1
ATOM 763 C C . VAL A 1 95 ? -12.833 -7.400 -6.642 1.00 88.94 95 VAL A C 1
ATOM 765 O O . VAL A 1 95 ? -13.508 -8.316 -6.160 1.00 88.94 95 VAL A O 1
ATOM 768 N N . PRO A 1 96 ? -11.642 -7.035 -6.141 1.00 84.44 96 PRO A N 1
ATOM 769 C CA . PRO A 1 96 ? -11.128 -7.587 -4.899 1.00 84.44 96 PRO A CA 1
ATOM 770 C C . PRO A 1 96 ? -11.867 -6.977 -3.701 1.00 84.44 96 PRO A C 1
ATOM 772 O O . PRO A 1 96 ? -12.186 -5.784 -3.673 1.00 84.44 96 PRO A O 1
ATOM 775 N N . PHE A 1 97 ? -12.173 -7.810 -2.717 1.00 89.00 97 PHE A N 1
ATOM 776 C CA . PHE A 1 97 ? -12.806 -7.416 -1.468 1.00 89.00 97 PHE A CA 1
ATOM 777 C C . PHE A 1 97 ? -12.307 -8.291 -0.319 1.00 89.00 97 PHE A C 1
ATOM 779 O O . PHE A 1 97 ? -11.811 -9.393 -0.528 1.00 89.00 97 PHE A O 1
ATOM 786 N N . ARG A 1 98 ? -12.491 -7.805 0.902 1.00 88.06 98 ARG A N 1
ATOM 787 C CA . ARG A 1 98 ? -12.164 -8.509 2.138 1.00 88.06 98 ARG A CA 1
ATOM 788 C C . ARG A 1 98 ? -13.430 -8.797 2.919 1.00 88.06 98 ARG A C 1
ATOM 790 O O . ARG A 1 98 ? -14.295 -7.925 3.003 1.00 88.06 98 ARG A O 1
ATOM 797 N N . TYR A 1 99 ? -13.542 -9.976 3.518 1.00 86.62 99 TYR A N 1
ATOM 798 C CA . TYR A 1 99 ? -14.621 -10.261 4.464 1.00 86.62 99 TYR A CA 1
ATOM 799 C C . TYR A 1 99 ? -14.439 -9.422 5.728 1.00 86.62 99 TYR A C 1
ATOM 801 O O . TYR A 1 99 ? -13.393 -9.478 6.344 1.00 86.62 99 TYR A O 1
ATOM 809 N N . ASP A 1 100 ? -15.450 -8.693 6.168 1.00 85.31 100 ASP A N 1
ATOM 810 C CA . ASP A 1 100 ? -15.446 -7.938 7.425 1.00 85.31 100 ASP A CA 1
ATOM 811 C C . ASP A 1 100 ? -16.132 -8.699 8.551 1.00 85.31 100 ASP A C 1
ATOM 813 O O . ASP A 1 100 ? -15.681 -8.716 9.692 1.00 85.31 100 ASP A O 1
ATOM 817 N N . SER A 1 101 ? -17.239 -9.358 8.224 1.00 89.19 101 SER A N 1
ATOM 818 C CA . SER A 1 101 ? -17.999 -10.156 9.174 1.00 89.19 101 SER A CA 1
ATOM 819 C C . SER A 1 101 ? -18.695 -11.295 8.446 1.00 89.19 101 SER A C 1
ATOM 821 O O . SER A 1 101 ? -19.244 -11.104 7.360 1.00 89.19 101 SER A O 1
ATOM 823 N N . ILE A 1 102 ? -18.664 -12.484 9.044 1.00 93.12 102 ILE A N 1
ATOM 824 C CA . ILE A 1 102 ? -19.429 -13.650 8.600 1.00 93.12 102 ILE A CA 1
ATOM 825 C C . ILE A 1 102 ? -20.514 -13.856 9.646 1.00 93.12 102 ILE A C 1
ATOM 827 O O . ILE A 1 102 ? -20.212 -14.163 10.799 1.00 93.12 102 ILE A O 1
ATOM 831 N N . LEU A 1 103 ? -21.766 -13.646 9.246 1.00 92.94 103 LEU A N 1
ATOM 832 C CA . LEU A 1 103 ? -22.877 -13.528 10.180 1.00 92.94 103 LEU A CA 1
ATOM 833 C C . LEU A 1 103 ? -23.211 -14.888 10.784 1.00 92.94 103 LEU A C 1
ATOM 835 O O . LEU A 1 103 ? -23.512 -15.846 10.065 1.00 92.94 103 LEU A O 1
ATOM 839 N N . SER A 1 104 ? -23.227 -14.960 12.115 1.00 90.69 104 SER A N 1
ATOM 840 C CA . SER A 1 104 ? -23.667 -16.173 12.812 1.00 90.69 104 SER A CA 1
ATOM 841 C C . SER A 1 104 ? -25.178 -16.395 12.648 1.00 90.69 104 SER A C 1
ATOM 843 O O . SER A 1 104 ? -25.655 -17.533 12.592 1.00 90.69 104 SER A O 1
ATOM 845 N N . LYS A 1 105 ? -25.928 -15.296 12.503 1.00 92.44 105 LYS A N 1
ATOM 846 C CA . LYS A 1 105 ? -27.363 -15.229 12.225 1.00 92.44 105 LYS A CA 1
ATOM 847 C C . LYS A 1 105 ? -27.597 -14.423 10.937 1.00 92.44 105 LYS A C 1
ATOM 849 O O . LYS A 1 105 ? -27.761 -13.204 11.002 1.00 92.44 105 LYS A O 1
ATOM 854 N N . PRO A 1 106 ? -27.645 -15.086 9.768 1.00 95.25 106 PRO A N 1
ATOM 855 C CA . PRO A 1 106 ? -27.907 -14.431 8.488 1.00 95.25 106 PRO A CA 1
ATOM 856 C C . PRO A 1 106 ? -29.212 -13.629 8.507 1.00 95.25 106 PRO A C 1
ATOM 858 O O . PRO A 1 106 ? -30.211 -14.087 9.066 1.00 95.25 106 PRO A O 1
ATOM 861 N N . LEU A 1 107 ? -29.226 -12.465 7.854 1.00 96.19 107 LEU A N 1
ATOM 862 C CA . LEU A 1 107 ? -30.436 -11.656 7.707 1.00 96.19 107 LEU A CA 1
ATOM 863 C C . LEU A 1 107 ? -31.223 -12.156 6.488 1.00 96.19 107 LEU A C 1
ATOM 865 O O . LEU A 1 107 ? -30.855 -11.892 5.339 1.00 96.19 107 LEU A O 1
ATOM 869 N N . LEU A 1 108 ? -32.281 -12.938 6.717 1.00 96.94 108 LEU A N 1
ATOM 870 C CA . LEU A 1 108 ? -32.974 -13.643 5.639 1.00 96.94 108 LEU A CA 1
ATOM 871 C C . LEU A 1 108 ? -33.944 -12.736 4.880 1.00 96.94 108 LEU A C 1
ATOM 873 O O . LEU A 1 108 ? -34.618 -11.880 5.450 1.00 96.94 108 LEU A O 1
ATOM 877 N N . LYS A 1 109 ? -34.129 -13.007 3.584 1.00 96.19 109 LYS A N 1
ATOM 878 C CA . LYS A 1 109 ? -35.074 -12.307 2.697 1.00 96.19 109 LYS A CA 1
ATOM 879 C C . LYS A 1 109 ? -36.489 -12.220 3.278 1.00 96.19 109 LYS A C 1
ATOM 881 O O . LYS A 1 109 ? -37.194 -11.243 3.046 1.00 96.19 109 LYS A O 1
ATOM 886 N N . THR A 1 110 ? -36.930 -13.249 4.001 1.00 94.62 110 THR A N 1
ATOM 887 C CA . THR A 1 110 ? -38.248 -13.297 4.656 1.00 94.62 110 THR A CA 1
ATOM 888 C C . THR A 1 110 ? -38.402 -12.293 5.793 1.00 94.62 110 THR A C 1
ATOM 890 O O . THR A 1 110 ? -39.525 -11.913 6.112 1.00 94.62 110 THR A O 1
ATOM 893 N N . GLU A 1 111 ? -37.296 -11.899 6.417 1.00 93.19 111 GLU A N 1
ATOM 894 C CA . GLU A 1 111 ? -37.244 -10.881 7.465 1.00 93.19 111 GLU A CA 1
ATOM 895 C C . GLU A 1 111 ? -37.108 -9.500 6.828 1.00 93.19 111 GLU A C 1
ATOM 897 O O . GLU A 1 111 ? -37.913 -8.623 7.114 1.00 93.19 111 GLU A O 1
ATOM 902 N N . ILE A 1 112 ? -36.185 -9.362 5.870 1.00 94.88 112 ILE A N 1
ATOM 903 C CA . ILE A 1 112 ? -35.929 -8.125 5.116 1.00 94.88 112 ILE A CA 1
ATOM 904 C C . ILE A 1 112 ? -37.208 -7.596 4.450 1.00 94.88 112 ILE A C 1
ATOM 906 O O . ILE A 1 112 ? -37.486 -6.409 4.500 1.00 94.88 112 ILE A O 1
ATOM 910 N N . ARG A 1 113 ? -38.049 -8.476 3.891 1.00 94.12 113 ARG A N 1
ATOM 911 C CA . ARG A 1 113 ? -39.328 -8.088 3.263 1.00 94.12 113 ARG A CA 1
ATOM 912 C C . ARG A 1 113 ? -40.376 -7.500 4.210 1.00 94.12 113 ARG A C 1
ATOM 914 O O . ARG A 1 113 ? -41.378 -6.989 3.723 1.00 94.12 113 ARG A O 1
ATOM 921 N N . LYS A 1 114 ? -40.219 -7.671 5.523 1.00 94.81 114 LYS A N 1
ATOM 922 C CA . LYS A 1 114 ? -41.144 -7.118 6.522 1.00 94.81 114 LYS A CA 1
ATOM 923 C C . LYS A 1 114 ? -40.728 -5.723 6.978 1.00 94.81 114 LYS A C 1
ATOM 925 O O . LYS A 1 114 ? -41.519 -5.068 7.644 1.00 94.81 114 LYS A O 1
ATOM 930 N N . ASP A 1 115 ? -39.501 -5.321 6.671 1.00 96.12 115 ASP A N 1
ATOM 931 C CA . ASP A 1 115 ? -38.965 -4.015 7.016 1.00 96.12 115 ASP A CA 1
ATOM 932 C C . ASP A 1 115 ? -39.324 -3.009 5.915 1.00 96.12 115 ASP A C 1
ATOM 934 O O . ASP A 1 115 ? -39.140 -3.292 4.730 1.00 96.12 115 ASP A O 1
ATOM 938 N N . GLU A 1 116 ? -39.874 -1.857 6.300 1.00 94.25 116 GLU A N 1
ATOM 939 C CA . GLU A 1 116 ? -40.393 -0.854 5.361 1.00 94.25 116 GLU A CA 1
ATOM 940 C C . GLU A 1 116 ? -39.292 -0.240 4.488 1.00 94.25 116 GLU A C 1
ATOM 942 O O . GLU A 1 116 ? -39.541 0.048 3.321 1.00 94.25 116 GLU A O 1
ATOM 947 N N . VAL A 1 117 ? -38.070 -0.104 5.016 1.00 94.25 117 VAL A N 1
ATOM 948 C CA . VAL A 1 117 ? -36.921 0.457 4.287 1.00 94.25 117 VAL A CA 1
ATOM 949 C C . VAL A 1 117 ? -36.301 -0.606 3.381 1.00 94.25 117 VAL A C 1
ATOM 951 O O . VAL A 1 117 ? -35.961 -0.352 2.226 1.00 94.25 117 VAL A O 1
ATOM 954 N N . LEU A 1 118 ? -36.164 -1.837 3.884 1.00 95.44 118 LEU A N 1
ATOM 955 C CA . LEU A 1 118 ? -35.442 -2.888 3.163 1.00 95.44 118 LEU A CA 1
ATOM 956 C C . LEU A 1 118 ? -36.300 -3.685 2.174 1.00 95.44 118 LEU A C 1
ATOM 958 O O . LEU A 1 118 ? -35.751 -4.437 1.362 1.00 95.44 118 LEU A O 1
ATOM 962 N N . ALA A 1 119 ? -37.628 -3.540 2.197 1.00 91.31 119 ALA A N 1
ATOM 963 C CA . ALA A 1 119 ? -38.521 -4.215 1.255 1.00 91.31 119 ALA A CA 1
ATOM 964 C C . ALA A 1 119 ? -38.216 -3.868 -0.215 1.00 91.31 119 ALA A C 1
ATOM 966 O O . ALA A 1 119 ? -38.453 -4.698 -1.100 1.00 91.31 119 ALA A O 1
ATOM 967 N N . GLU A 1 120 ? -37.647 -2.686 -0.467 1.00 91.00 120 GLU A N 1
ATOM 968 C CA . GLU A 1 120 ? -37.296 -2.188 -1.801 1.00 91.00 120 GLU A CA 1
ATOM 969 C C . GLU A 1 120 ? -35.865 -2.531 -2.247 1.00 91.00 120 GLU A C 1
ATOM 971 O O . GLU A 1 120 ? -35.473 -2.196 -3.368 1.00 91.00 120 GLU A O 1
ATOM 976 N N . LEU A 1 121 ? -35.095 -3.252 -1.421 1.00 94.81 121 LEU A N 1
ATOM 977 C CA . LEU A 1 121 ? -33.713 -3.624 -1.724 1.00 94.81 121 LEU A CA 1
ATOM 978 C C . LEU A 1 121 ? -33.618 -4.283 -3.111 1.00 94.81 121 LEU A C 1
ATOM 980 O O . LEU A 1 121 ? -34.325 -5.251 -3.410 1.00 94.81 121 LEU A O 1
ATOM 984 N N . GLY A 1 122 ? -32.714 -3.796 -3.968 1.00 93.81 122 GLY A N 1
ATOM 985 C CA . GLY A 1 122 ? -32.708 -4.133 -5.400 1.00 93.81 122 GLY A CA 1
ATOM 986 C C . GLY A 1 122 ? -32.685 -5.637 -5.720 1.00 93.81 122 GLY A C 1
ATOM 987 O O . GLY A 1 122 ? -33.301 -6.080 -6.693 1.00 93.81 122 GLY A O 1
ATOM 988 N N . VAL A 1 123 ? -32.045 -6.449 -4.872 1.00 95.00 123 VAL A N 1
ATOM 989 C CA . VAL A 1 123 ? -31.984 -7.919 -5.001 1.00 95.00 123 VAL A CA 1
ATOM 990 C C . VAL A 1 123 ? -33.345 -8.610 -4.834 1.00 95.00 123 VAL A C 1
ATOM 992 O O . VAL A 1 123 ? -33.568 -9.708 -5.349 1.00 95.00 123 VAL A O 1
ATOM 995 N N . ILE A 1 124 ? -34.292 -7.974 -4.143 1.00 93.38 124 ILE A N 1
ATOM 996 C CA . ILE A 1 124 ? -35.657 -8.478 -3.968 1.00 93.38 124 ILE A CA 1
ATOM 997 C C . ILE A 1 124 ? -36.449 -8.322 -5.265 1.00 93.38 124 ILE A C 1
ATOM 999 O O . ILE A 1 124 ? -37.151 -9.265 -5.649 1.00 93.38 124 ILE A O 1
ATOM 1003 N N . ASN A 1 125 ? -36.303 -7.166 -5.916 1.00 90.25 125 ASN A N 1
ATOM 1004 C CA . ASN A 1 125 ? -37.054 -6.762 -7.105 1.00 90.25 125 ASN A CA 1
ATOM 1005 C C . ASN A 1 125 ? -36.463 -7.328 -8.402 1.00 90.25 125 ASN A C 1
ATOM 1007 O O . ASN A 1 125 ? -37.202 -7.675 -9.321 1.00 90.25 125 ASN A O 1
ATOM 1011 N N . ALA A 1 126 ? -35.140 -7.495 -8.466 1.00 91.19 126 ALA A N 1
ATOM 1012 C CA . ALA A 1 126 ? -34.442 -8.031 -9.632 1.00 91.19 126 ALA A CA 1
ATOM 1013 C C . ALA A 1 126 ? -33.528 -9.219 -9.264 1.00 91.19 126 ALA A C 1
ATOM 1015 O O . ALA A 1 126 ? -32.315 -9.152 -9.468 1.00 91.19 126 ALA A O 1
ATOM 1016 N N . PRO A 1 127 ? -34.083 -10.350 -8.777 1.00 88.56 127 PRO A N 1
ATOM 1017 C CA . PRO A 1 127 ? -33.312 -11.468 -8.222 1.00 88.56 127 PRO A CA 1
ATOM 1018 C C . PRO A 1 127 ? -32.439 -12.213 -9.242 1.00 88.56 127 PRO A C 1
ATOM 1020 O O . PRO A 1 127 ? -31.646 -13.056 -8.845 1.00 88.56 127 PRO A O 1
ATOM 1023 N N . GLN A 1 128 ? -32.572 -11.929 -10.540 1.00 86.06 128 GLN A N 1
ATOM 1024 C CA . GLN A 1 128 ? -31.762 -12.550 -11.597 1.00 86.06 128 GLN A CA 1
ATOM 1025 C C . GLN A 1 128 ? -30.410 -11.865 -11.820 1.00 86.06 128 GLN A C 1
ATOM 1027 O O . GLN A 1 128 ? -29.604 -12.343 -12.611 1.00 86.06 128 GLN A O 1
ATOM 1032 N N . ALA A 1 129 ? -30.163 -10.730 -11.171 1.00 88.12 129 ALA A N 1
ATOM 1033 C CA . ALA A 1 129 ? -28.957 -9.951 -11.390 1.00 88.12 129 ALA A CA 1
ATOM 1034 C C . ALA A 1 129 ? -27.980 -10.053 -10.204 1.00 88.12 129 ALA A C 1
ATOM 1036 O O . ALA A 1 129 ? -28.376 -10.454 -9.119 1.00 88.12 129 ALA A O 1
ATOM 1037 N N . THR A 1 130 ? -26.696 -9.743 -10.392 1.00 88.19 130 THR A N 1
ATOM 1038 C CA . THR A 1 130 ? -25.631 -10.191 -9.462 1.00 88.19 130 THR A CA 1
ATOM 1039 C C . THR A 1 130 ? -24.997 -9.095 -8.610 1.00 88.19 130 THR A C 1
ATOM 1041 O O . THR A 1 130 ? -24.512 -9.392 -7.526 1.00 88.19 130 THR A O 1
ATOM 1044 N N . ASN A 1 131 ? -25.004 -7.834 -9.047 1.00 94.38 131 ASN A N 1
ATOM 1045 C CA . ASN A 1 131 ? -24.410 -6.715 -8.295 1.00 94.38 131 ASN A CA 1
ATOM 1046 C C . ASN A 1 131 ? -25.443 -5.599 -8.130 1.00 94.38 131 ASN A C 1
ATOM 1048 O O . ASN A 1 131 ? -26.053 -5.211 -9.120 1.00 94.38 131 ASN A O 1
ATOM 1052 N N . PHE A 1 132 ? -25.672 -5.076 -6.937 1.00 95.62 132 PHE A N 1
ATOM 1053 C CA . PHE A 1 132 ? -26.663 -4.028 -6.683 1.00 95.62 132 PHE A CA 1
ATOM 1054 C C . PHE A 1 132 ? -26.012 -2.891 -5.918 1.00 95.62 132 PHE A C 1
ATOM 1056 O O . PHE A 1 132 ? -25.137 -3.133 -5.093 1.00 95.62 132 PHE A O 1
ATOM 1063 N N . GLU A 1 133 ? -26.438 -1.670 -6.201 1.00 95.12 133 GLU A N 1
ATOM 1064 C CA . GLU A 1 133 ? -26.182 -0.546 -5.309 1.00 95.12 133 GLU A CA 1
ATOM 1065 C C . GLU A 1 133 ? -27.130 -0.654 -4.111 1.00 95.12 133 GLU A C 1
ATOM 1067 O O . GLU A 1 133 ? -28.265 -1.117 -4.262 1.00 95.12 133 GLU A O 1
ATOM 1072 N N . VAL A 1 134 ? -26.638 -0.283 -2.934 1.00 95.38 134 VAL A N 1
ATOM 1073 C CA . VAL A 1 134 ? -27.401 -0.241 -1.686 1.00 95.38 134 VAL A CA 1
ATOM 1074 C C . VAL A 1 134 ? -27.464 1.213 -1.252 1.00 95.38 134 VAL A C 1
ATOM 1076 O O . VAL A 1 134 ? -26.436 1.888 -1.161 1.00 95.38 134 VAL A O 1
ATOM 1079 N N . GLU A 1 135 ? -28.673 1.711 -1.025 1.00 93.62 135 GLU A N 1
ATOM 1080 C CA . GLU A 1 135 ? -28.858 3.088 -0.581 1.00 93.62 135 GLU A CA 1
ATOM 1081 C C . GLU A 1 135 ? -28.378 3.257 0.867 1.00 93.62 135 GLU A C 1
ATOM 1083 O O . GLU A 1 135 ? -28.255 2.293 1.627 1.00 93.62 135 GLU A O 1
ATOM 1088 N N . LYS A 1 136 ? -28.019 4.487 1.243 1.00 89.31 136 LYS A N 1
ATOM 1089 C CA . LYS A 1 136 ? -27.383 4.755 2.540 1.00 89.31 136 LYS A CA 1
ATOM 1090 C C . LYS A 1 136 ? -28.292 4.384 3.718 1.00 89.31 136 LYS A C 1
ATOM 1092 O O . LYS A 1 136 ? -27.824 3.769 4.666 1.00 89.31 136 LYS A O 1
ATOM 1097 N N . ASP A 1 137 ? -29.569 4.722 3.631 1.00 93.12 137 ASP A N 1
ATOM 1098 C CA . ASP A 1 137 ? -30.601 4.371 4.609 1.00 93.12 137 ASP A CA 1
ATOM 1099 C C . ASP A 1 137 ? -30.821 2.852 4.703 1.00 93.12 137 ASP A C 1
ATOM 1101 O O . ASP A 1 137 ? -30.936 2.307 5.799 1.00 93.12 137 ASP A O 1
ATOM 1105 N N . GLN A 1 138 ? -30.796 2.140 3.572 1.00 95.50 138 GLN A N 1
ATOM 1106 C CA . GLN A 1 138 ? -30.847 0.677 3.542 1.00 95.50 138 GLN A CA 1
ATOM 1107 C C . GLN A 1 138 ? -29.628 0.062 4.235 1.00 95.50 138 GLN A C 1
ATOM 1109 O O . GLN A 1 138 ? -29.763 -0.891 5.000 1.00 95.50 138 GLN A O 1
ATOM 1114 N N . TRP A 1 139 ? -28.433 0.598 3.980 1.00 94.12 139 TRP A N 1
ATOM 1115 C CA . TRP A 1 139 ? -27.213 0.154 4.647 1.00 94.12 139 TRP A CA 1
ATOM 1116 C C . TRP A 1 139 ? -27.276 0.392 6.159 1.00 94.12 139 TRP A C 1
ATOM 1118 O O . TRP A 1 139 ? -27.066 -0.550 6.924 1.00 94.12 139 TRP A O 1
ATOM 1128 N N . GLU A 1 140 ? -27.603 1.615 6.585 1.00 90.38 140 GLU A N 1
ATOM 1129 C CA . GLU A 1 140 ? -27.745 1.990 7.999 1.00 90.38 140 GLU A CA 1
ATOM 1130 C C . GLU A 1 140 ? -28.752 1.075 8.703 1.00 90.38 140 GLU A C 1
ATOM 1132 O O . GLU A 1 140 ? -28.434 0.485 9.737 1.00 90.38 140 GLU A O 1
ATOM 1137 N N . ARG A 1 141 ? -29.911 0.831 8.081 1.00 94.69 141 ARG A N 1
ATOM 1138 C CA . ARG A 1 141 ? -30.937 -0.054 8.636 1.00 94.69 141 ARG A CA 1
ATOM 1139 C C . ARG A 1 141 ? -30.482 -1.511 8.755 1.00 94.69 141 ARG A C 1
ATOM 1141 O O . ARG A 1 141 ? -30.841 -2.199 9.710 1.00 94.69 141 ARG A O 1
ATOM 1148 N N . ILE A 1 142 ? -29.684 -2.007 7.807 1.00 95.31 142 ILE A N 1
ATOM 1149 C CA . ILE A 1 142 ? -29.092 -3.349 7.906 1.00 95.31 142 ILE A CA 1
ATOM 1150 C C . ILE A 1 142 ? -28.103 -3.408 9.070 1.00 95.31 142 ILE A C 1
ATOM 1152 O O . ILE A 1 142 ? -28.138 -4.380 9.819 1.00 95.31 142 ILE A O 1
ATOM 1156 N N . MET A 1 143 ? -27.254 -2.392 9.254 1.00 91.50 143 MET A N 1
ATOM 1157 C CA . MET A 1 143 ? -26.314 -2.352 10.381 1.00 91.50 143 MET A CA 1
ATOM 1158 C C . MET A 1 143 ? -27.045 -2.359 11.732 1.00 91.50 143 MET A C 1
ATOM 1160 O O . MET A 1 143 ? -26.689 -3.162 12.592 1.00 91.50 143 MET A O 1
ATOM 1164 N N . GLU A 1 144 ? -28.110 -1.564 11.891 1.00 89.81 144 GLU A N 1
ATOM 1165 C CA . GLU A 1 144 ? -28.956 -1.564 13.099 1.00 89.81 144 GLU A CA 1
ATOM 1166 C C . GLU A 1 144 ? -29.523 -2.958 13.406 1.00 89.81 144 GLU A C 1
ATOM 1168 O O . GLU A 1 144 ? -29.391 -3.468 14.518 1.00 89.81 144 GLU A O 1
ATOM 1173 N N . LEU A 1 145 ? -30.113 -3.621 12.403 1.00 93.38 145 LEU A N 1
ATOM 1174 C CA . LEU A 1 145 ? -30.683 -4.963 12.564 1.00 93.38 145 LEU A CA 1
ATOM 1175 C C . LEU A 1 145 ? -29.636 -6.010 12.959 1.00 93.38 145 LEU A C 1
ATOM 1177 O O . LEU A 1 145 ? -29.975 -7.009 13.597 1.00 93.38 145 LEU A O 1
ATOM 1181 N N . LEU A 1 146 ? -28.385 -5.831 12.540 1.00 91.38 146 LEU A N 1
ATOM 1182 C CA . LEU A 1 146 ? -27.281 -6.714 12.904 1.00 91.38 146 LEU A CA 1
ATOM 1183 C C . LEU A 1 146 ? -26.809 -6.449 14.335 1.00 91.38 146 LEU A C 1
ATOM 1185 O O . LEU A 1 146 ? -26.618 -7.405 15.091 1.00 91.38 146 LEU A O 1
ATOM 1189 N N . GLU A 1 147 ? -26.724 -5.184 14.741 1.00 86.06 147 GLU A N 1
ATOM 1190 C CA . GLU A 1 147 ? -26.423 -4.799 16.121 1.00 86.06 147 GLU A CA 1
ATOM 1191 C C . GLU A 1 147 ? -27.483 -5.336 17.099 1.00 86.06 147 GLU A C 1
ATOM 1193 O O . GLU A 1 147 ? -27.137 -5.992 18.084 1.00 86.06 147 GLU A O 1
ATOM 1198 N N . GLU A 1 148 ? -28.775 -5.191 16.781 1.00 89.19 148 GLU A N 1
ATOM 1199 C CA . GLU A 1 148 ? -29.894 -5.758 17.557 1.00 89.19 148 GLU A CA 1
ATOM 1200 C C . GLU A 1 148 ? -29.785 -7.287 17.731 1.00 89.19 148 GLU A C 1
ATOM 1202 O O . GLU A 1 148 ? -30.263 -7.861 18.715 1.00 89.19 148 GLU A O 1
ATOM 1207 N N . ARG A 1 149 ? -29.139 -7.975 16.781 1.00 87.44 149 ARG A N 1
ATOM 1208 C CA . ARG A 1 149 ? -28.914 -9.433 16.802 1.00 87.44 149 ARG A CA 1
ATOM 1209 C C . ARG A 1 149 ? -27.648 -9.845 17.550 1.00 87.44 149 ARG A C 1
ATOM 1211 O O . ARG A 1 149 ? -27.450 -11.056 17.753 1.00 87.44 149 ARG A O 1
ATOM 1218 N N . GLY A 1 150 ? -26.840 -8.873 17.972 1.00 82.81 150 GLY A N 1
ATOM 1219 C CA . GLY A 1 150 ? -25.527 -9.060 18.579 1.00 82.81 150 GLY A CA 1
ATOM 1220 C C . GLY A 1 150 ? -24.444 -9.465 17.578 1.00 82.81 150 GLY A C 1
ATOM 1221 O O . GLY A 1 150 ? -23.457 -10.075 17.982 1.00 82.81 150 GLY A O 1
ATOM 1222 N N . GLU A 1 151 ? -24.634 -9.195 16.284 1.00 84.25 151 GLU A N 1
ATOM 1223 C CA . GLU A 1 151 ? -23.600 -9.410 15.271 1.00 84.25 151 GLU A CA 1
ATOM 1224 C C . GLU A 1 151 ? -22.592 -8.257 15.322 1.00 84.25 151 GLU A C 1
ATOM 1226 O O . GLU A 1 151 ? -22.963 -7.085 15.274 1.00 84.25 151 GLU A O 1
ATOM 1231 N N . SER A 1 152 ? -21.300 -8.580 15.413 1.00 72.44 152 SER A N 1
ATOM 1232 C CA . SER A 1 152 ? -20.246 -7.570 15.334 1.00 72.44 152 SER A CA 1
ATOM 1233 C C . SER A 1 152 ? -19.877 -7.336 13.875 1.00 72.44 152 SER A C 1
ATOM 1235 O O . SER A 1 152 ? -19.425 -8.248 13.176 1.00 72.44 152 SER A O 1
ATOM 1237 N N . VAL A 1 153 ? -20.068 -6.102 13.420 1.00 69.25 153 VAL A N 1
ATOM 1238 C CA . VAL A 1 153 ? -19.666 -5.653 12.090 1.00 69.25 153 VAL A CA 1
ATOM 1239 C C . VAL A 1 153 ? -18.652 -4.533 12.273 1.00 69.25 153 VAL A C 1
ATOM 1241 O O . VAL A 1 153 ? -19.010 -3.384 12.497 1.00 69.25 153 VAL A O 1
ATOM 1244 N N . SER A 1 154 ? -17.370 -4.876 12.203 1.00 66.06 154 SER A N 1
ATOM 1245 C CA . SER A 1 154 ? -16.279 -3.905 12.069 1.00 66.06 154 SER A CA 1
ATOM 1246 C C . SER A 1 154 ? -15.456 -4.265 10.838 1.00 66.06 154 SER A C 1
ATOM 1248 O O . SER A 1 154 ? -15.545 -5.396 10.360 1.00 66.06 154 SER A O 1
ATOM 1250 N N . GLN A 1 155 ? -14.699 -3.314 10.284 1.00 67.31 155 GLN A N 1
ATOM 1251 C CA . GLN A 1 155 ? -13.723 -3.645 9.245 1.00 67.31 155 GLN A CA 1
ATOM 1252 C C . GLN A 1 155 ? -12.786 -4.725 9.781 1.00 67.31 155 GLN A C 1
ATOM 1254 O O . GLN A 1 155 ? -12.133 -4.529 10.811 1.00 67.31 155 GLN A O 1
ATOM 1259 N N . ALA A 1 156 ? -12.738 -5.876 9.115 1.00 67.75 156 ALA A N 1
ATOM 1260 C CA . ALA A 1 156 ? -11.831 -6.915 9.557 1.00 67.75 156 ALA A CA 1
ATOM 1261 C C . ALA A 1 156 ? -10.407 -6.508 9.212 1.00 67.75 156 ALA A C 1
ATOM 1263 O O . ALA A 1 156 ? -10.110 -6.048 8.108 1.00 67.75 156 ALA A O 1
ATOM 1264 N N . LEU A 1 157 ? -9.511 -6.729 10.165 1.00 66.88 157 LEU A N 1
ATOM 1265 C CA . LEU A 1 157 ? -8.089 -6.509 9.971 1.00 66.88 157 LEU A CA 1
ATOM 1266 C C . LEU A 1 157 ? -7.565 -7.400 8.841 1.00 66.88 157 LEU A C 1
ATOM 1268 O O . LEU A 1 157 ? -7.817 -8.616 8.835 1.00 66.88 157 LEU A O 1
ATOM 1272 N N . SER A 1 158 ? -6.783 -6.795 7.945 1.00 66.38 158 SER A N 1
ATOM 1273 C CA . SER A 1 158 ? -5.869 -7.529 7.067 1.00 66.38 158 SER A CA 1
ATOM 1274 C C . SER A 1 158 ? -4.932 -8.428 7.886 1.00 66.38 158 SER A C 1
ATOM 1276 O O . SER A 1 158 ? -4.762 -8.228 9.093 1.00 66.38 158 SER A O 1
ATOM 1278 N N . SER A 1 159 ? -4.297 -9.414 7.248 1.00 64.12 159 SER A N 1
ATOM 1279 C CA . SER A 1 159 ? -3.303 -10.276 7.910 1.00 64.12 159 SER A CA 1
ATOM 1280 C C . SER A 1 159 ? -2.195 -9.459 8.589 1.00 64.12 159 SER A C 1
ATOM 1282 O O . SER A 1 159 ? -1.907 -9.681 9.765 1.00 64.12 159 SER A O 1
ATOM 1284 N N . GLU A 1 160 ? -1.661 -8.442 7.902 1.00 71.56 160 GLU A N 1
ATOM 1285 C CA . GLU A 1 160 ? -0.688 -7.502 8.478 1.00 71.56 160 GLU A CA 1
ATOM 1286 C C . GLU A 1 160 ? -1.306 -6.694 9.634 1.00 71.56 160 GLU A C 1
ATOM 1288 O O . GLU A 1 160 ? -0.691 -6.536 10.689 1.00 71.56 160 GLU A O 1
ATOM 1293 N N . GLY A 1 161 ? -2.549 -6.223 9.487 1.00 78.62 161 GLY A N 1
ATOM 1294 C CA . GLY A 1 161 ? -3.269 -5.512 10.545 1.00 78.62 161 GLY A CA 1
ATOM 1295 C C . GLY A 1 161 ? -3.408 -6.340 11.828 1.00 78.62 161 GLY A C 1
ATOM 1296 O O . GLY A 1 161 ? -3.202 -5.814 12.923 1.00 78.62 161 GLY A O 1
ATOM 1297 N N . ARG A 1 162 ? -3.692 -7.646 11.717 1.00 78.00 162 ARG A N 1
ATOM 1298 C CA . ARG A 1 162 ? -3.763 -8.566 12.870 1.00 78.00 162 ARG A CA 1
ATOM 1299 C C . ARG A 1 162 ? -2.410 -8.733 13.541 1.00 78.00 162 ARG A C 1
ATOM 1301 O O . ARG A 1 162 ? -2.328 -8.601 14.760 1.00 78.00 162 ARG A O 1
ATOM 1308 N N . GLU A 1 163 ? -1.357 -8.948 12.757 1.00 80.88 163 GLU A N 1
ATOM 1309 C CA . GLU A 1 163 ? 0.007 -9.057 13.280 1.00 80.88 163 GLU A CA 1
ATOM 1310 C C . GLU A 1 163 ? 0.416 -7.778 14.030 1.00 80.88 163 GLU A C 1
ATOM 1312 O O . GLU A 1 163 ? 0.997 -7.824 15.118 1.00 80.88 163 GLU A O 1
ATOM 1317 N N . ILE A 1 164 ? 0.055 -6.606 13.497 1.00 87.81 164 ILE A N 1
ATOM 1318 C CA . ILE A 1 164 ? 0.306 -5.321 14.154 1.00 87.81 164 ILE A CA 1
ATOM 1319 C C . ILE A 1 164 ? -0.484 -5.211 15.464 1.00 87.81 164 ILE A C 1
ATOM 1321 O O . ILE A 1 164 ? 0.081 -4.766 16.466 1.00 87.81 164 ILE A O 1
ATOM 1325 N N . VAL A 1 165 ? -1.755 -5.623 15.497 1.00 89.19 165 VAL A N 1
ATOM 1326 C CA . VAL A 1 165 ? -2.553 -5.648 16.734 1.00 89.19 165 VAL A CA 1
ATOM 1327 C C . VAL A 1 165 ? -1.897 -6.529 17.795 1.00 89.19 165 VAL A C 1
ATOM 1329 O O . VAL A 1 165 ? -1.705 -6.080 18.929 1.00 89.19 165 VAL A O 1
ATOM 1332 N N . GLU A 1 166 ? -1.489 -7.744 17.431 1.00 87.69 166 GLU A N 1
ATOM 1333 C CA . GLU A 1 166 ? -0.796 -8.671 18.330 1.00 87.69 166 GLU A CA 1
ATOM 1334 C C . GLU A 1 166 ? 0.512 -8.073 18.856 1.00 87.69 166 GLU A C 1
ATOM 1336 O O . GLU A 1 166 ? 0.761 -8.088 20.065 1.00 87.69 166 GLU A O 1
ATOM 1341 N N . ARG A 1 167 ? 1.308 -7.447 17.982 1.00 89.12 167 ARG A N 1
ATOM 1342 C CA . ARG A 1 167 ? 2.532 -6.732 18.365 1.00 89.12 167 ARG A CA 1
ATOM 1343 C C . ARG A 1 167 ? 2.259 -5.598 19.343 1.00 89.12 167 ARG A C 1
ATOM 1345 O O . ARG A 1 167 ? 2.977 -5.477 20.329 1.00 89.12 167 ARG A O 1
ATOM 1352 N N . VAL A 1 168 ? 1.241 -4.767 19.111 1.00 91.69 168 VAL A N 1
ATOM 1353 C CA . VAL A 1 168 ? 0.906 -3.654 20.019 1.00 91.69 168 VAL A CA 1
ATOM 1354 C C . VAL A 1 168 ? 0.449 -4.181 21.381 1.00 91.69 168 VAL A C 1
ATOM 1356 O O . VAL A 1 168 ? 0.859 -3.637 22.408 1.00 91.69 168 VAL A O 1
ATOM 1359 N N . ILE A 1 169 ? -0.341 -5.258 21.416 1.00 91.44 169 ILE A N 1
ATOM 1360 C CA . ILE A 1 169 ? -0.740 -5.927 22.665 1.00 91.44 169 ILE A CA 1
ATOM 1361 C C . ILE A 1 169 ? 0.483 -6.496 23.393 1.00 91.44 169 ILE A C 1
ATOM 1363 O O . ILE A 1 169 ? 0.605 -6.331 24.607 1.00 91.44 169 ILE A O 1
ATOM 1367 N N . GLN A 1 170 ? 1.409 -7.117 22.662 1.00 90.00 170 GLN A N 1
ATOM 1368 C CA . GLN A 1 170 ? 2.641 -7.669 23.219 1.00 90.00 170 GLN A CA 1
ATOM 1369 C C . GLN A 1 170 ? 3.576 -6.573 23.749 1.00 90.00 170 GLN A C 1
ATOM 1371 O O . GLN A 1 170 ? 4.175 -6.731 24.813 1.00 90.00 170 GLN A O 1
ATOM 1376 N N . TRP A 1 171 ? 3.722 -5.468 23.016 1.00 91.06 171 TRP A N 1
ATOM 1377 C CA . TRP A 1 171 ? 4.583 -4.353 23.406 1.00 91.06 171 TRP A CA 1
ATOM 1378 C C . TRP A 1 171 ? 4.023 -3.585 24.592 1.00 91.06 171 TRP A C 1
ATOM 1380 O O . TRP A 1 171 ? 4.815 -3.092 25.378 1.00 91.06 171 TRP A O 1
ATOM 1390 N N . TYR A 1 172 ? 2.699 -3.493 24.724 1.00 91.88 172 TYR A N 1
ATOM 1391 C CA . TYR A 1 172 ? 2.024 -2.731 25.770 1.00 91.88 172 TYR A CA 1
ATOM 1392 C C . TYR A 1 172 ? 0.961 -3.606 26.441 1.00 91.88 172 TYR A C 1
ATOM 1394 O O . TYR A 1 172 ? -0.232 -3.498 26.155 1.00 91.88 172 TYR A O 1
ATOM 1402 N N . SER A 1 173 ? 1.388 -4.498 27.336 1.00 88.81 173 SER A N 1
ATOM 1403 C CA . SER A 1 173 ? 0.509 -5.499 27.959 1.00 88.81 173 SER A CA 1
ATOM 1404 C C . SER A 1 173 ? -0.570 -4.896 28.871 1.00 88.81 173 SER A C 1
ATOM 1406 O O . SER A 1 173 ? -1.692 -5.409 28.910 1.00 88.81 173 SER A O 1
ATOM 1408 N N . ASP A 1 174 ? -0.285 -3.773 29.541 1.00 90.25 174 ASP A N 1
ATOM 1409 C CA . ASP A 1 174 ? -1.269 -3.029 30.336 1.00 90.25 174 ASP A CA 1
ATOM 1410 C C . ASP A 1 174 ? -2.378 -2.462 29.434 1.00 90.25 174 ASP A C 1
ATOM 1412 O O . ASP A 1 174 ? -2.146 -1.579 28.606 1.00 90.25 174 ASP A O 1
ATOM 1416 N N . ALA A 1 175 ? -3.603 -2.968 29.602 1.00 87.50 175 ALA A N 1
ATOM 1417 C CA . ALA A 1 175 ? -4.738 -2.608 28.759 1.00 87.50 175 ALA A CA 1
ATOM 1418 C C . ALA A 1 175 ? -5.142 -1.133 28.862 1.00 87.50 175 ALA A C 1
ATOM 1420 O O . ALA A 1 175 ? -5.516 -0.531 27.854 1.00 87.50 175 ALA A O 1
ATOM 1421 N N . ARG A 1 176 ? -5.044 -0.537 30.055 1.00 89.12 176 ARG A N 1
ATOM 1422 C CA . ARG A 1 176 ? -5.413 0.865 30.269 1.00 89.12 176 ARG A CA 1
ATOM 1423 C C . ARG A 1 176 ? -4.427 1.772 29.550 1.00 89.12 176 ARG A C 1
ATOM 1425 O O . ARG A 1 176 ? -4.830 2.700 28.852 1.00 89.12 176 ARG A O 1
ATOM 1432 N N . LEU A 1 177 ? -3.141 1.494 29.710 1.00 89.56 177 LEU A N 1
ATOM 1433 C CA . LEU A 1 177 ? -2.085 2.318 29.146 1.00 89.56 177 LEU A CA 1
ATOM 1434 C C . LEU A 1 177 ? -1.947 2.136 27.633 1.00 89.56 177 LEU A C 1
ATOM 1436 O O . LEU A 1 177 ? -1.800 3.116 26.904 1.00 89.56 177 LEU A O 1
ATOM 1440 N N . ARG A 1 178 ? -2.103 0.900 27.145 1.00 93.69 178 ARG A N 1
ATOM 1441 C CA . ARG A 1 178 ? -2.248 0.611 25.713 1.00 93.69 178 ARG A CA 1
ATOM 1442 C C . ARG A 1 178 ? -3.406 1.400 25.112 1.00 93.69 178 ARG A C 1
ATOM 1444 O O . ARG A 1 178 ? -3.213 2.055 24.094 1.00 93.69 178 ARG A O 1
ATOM 1451 N N . GLY A 1 179 ? -4.570 1.405 25.766 1.00 91.12 179 GLY A N 1
ATOM 1452 C CA . GLY A 1 179 ? -5.724 2.195 25.333 1.00 91.12 179 GLY A CA 1
ATOM 1453 C C . GLY A 1 179 ? -5.420 3.695 25.247 1.00 91.12 179 GLY A C 1
ATOM 1454 O O . GLY A 1 179 ? -5.788 4.342 24.270 1.00 91.12 179 GLY A O 1
ATOM 1455 N N . GLN A 1 180 ? -4.682 4.251 26.214 1.00 92.62 180 GLN A N 1
ATOM 1456 C CA . GLN A 1 180 ? -4.263 5.660 26.183 1.00 92.62 180 GLN A CA 1
ATOM 1457 C C . GLN A 1 180 ? -3.342 5.984 25.000 1.00 92.62 180 GLN A C 1
ATOM 1459 O O . GLN A 1 180 ? -3.540 7.019 24.360 1.00 92.62 180 GLN A O 1
ATOM 1464 N N . LEU A 1 181 ? -2.377 5.109 24.697 1.00 94.38 181 LEU A N 1
ATOM 1465 C CA . LEU A 1 181 ? -1.433 5.273 23.586 1.00 94.38 181 LEU A CA 1
ATOM 1466 C C . LEU A 1 181 ? -2.090 5.116 22.218 1.00 94.38 181 LEU A C 1
ATOM 1468 O O . LEU A 1 181 ? -1.857 5.925 21.321 1.00 94.38 181 LEU A O 1
ATOM 1472 N N . VAL A 1 182 ? -2.935 4.099 22.072 1.00 94.88 182 VAL A N 1
ATOM 1473 C CA . VAL A 1 182 ? -3.715 3.867 20.856 1.00 94.88 182 VAL A CA 1
ATOM 1474 C C . VAL A 1 182 ? -4.621 5.066 20.589 1.00 94.88 182 VAL A C 1
ATOM 1476 O O . VAL A 1 182 ? -4.600 5.614 19.491 1.00 94.88 182 VAL A O 1
ATOM 1479 N N . ALA A 1 183 ? -5.341 5.546 21.607 1.00 94.50 183 ALA A N 1
ATOM 1480 C CA . ALA A 1 183 ? -6.189 6.723 21.472 1.00 94.50 183 ALA A CA 1
ATOM 1481 C C . ALA A 1 183 ? -5.384 8.004 21.177 1.00 94.50 183 ALA A C 1
ATOM 1483 O O . ALA A 1 183 ? -5.857 8.856 20.435 1.00 94.50 183 ALA A O 1
ATOM 1484 N N . LEU A 1 184 ? -4.160 8.137 21.704 1.00 95.94 184 LEU A N 1
ATOM 1485 C CA . LEU A 1 184 ? -3.266 9.247 21.365 1.00 95.94 184 LEU A CA 1
ATOM 1486 C C . LEU A 1 184 ? -2.878 9.232 19.877 1.00 95.94 184 LEU A C 1
ATOM 1488 O O . LEU A 1 184 ? -2.948 10.268 19.220 1.00 95.94 184 LEU A O 1
ATOM 1492 N N . MET A 1 185 ? -2.489 8.068 19.342 1.00 97.19 185 MET A N 1
ATOM 1493 C CA . MET A 1 185 ? -2.162 7.922 17.919 1.00 97.19 185 MET A CA 1
ATOM 1494 C C . MET A 1 185 ? -3.389 8.169 17.036 1.00 97.19 185 MET A C 1
ATOM 1496 O O . MET A 1 185 ? -3.294 8.892 16.048 1.00 97.19 185 MET A O 1
ATOM 1500 N N . ALA A 1 186 ? -4.542 7.630 17.430 1.00 97.00 186 ALA A N 1
ATOM 1501 C CA . ALA A 1 186 ? -5.813 7.812 16.746 1.00 97.00 186 ALA A CA 1
ATOM 1502 C C . ALA A 1 186 ? -6.246 9.291 16.693 1.00 97.00 186 ALA A C 1
ATOM 1504 O O . ALA A 1 186 ? -6.705 9.758 15.653 1.00 97.00 186 ALA A O 1
ATOM 1505 N N . ASP A 1 187 ? -6.110 10.040 17.794 1.00 97.56 187 ASP A N 1
ATOM 1506 C CA . ASP A 1 187 ? -6.447 11.471 17.839 1.00 97.56 187 ASP A CA 1
ATOM 1507 C C . ASP A 1 187 ? -5.480 12.303 16.985 1.00 97.56 187 ASP A C 1
ATOM 1509 O O . ASP A 1 187 ? -5.904 13.203 16.264 1.00 97.56 187 ASP A O 1
ATOM 1513 N N . ALA A 1 188 ? -4.183 11.983 17.024 1.00 97.62 188 ALA A N 1
ATOM 1514 C CA . ALA A 1 188 ? -3.177 12.673 16.221 1.00 97.62 188 ALA A CA 1
ATOM 1515 C C . ALA A 1 188 ? -3.362 12.426 14.711 1.00 97.62 188 ALA A C 1
ATOM 1517 O O . ALA A 1 188 ? -3.189 13.357 13.925 1.00 97.62 188 ALA A O 1
ATOM 1518 N N . ILE A 1 189 ? -3.757 11.208 14.306 1.00 97.94 189 ILE A N 1
ATOM 1519 C CA . ILE A 1 189 ? -4.165 10.900 12.923 1.00 97.94 189 ILE A CA 1
ATOM 1520 C C . ILE A 1 189 ? -5.349 11.780 12.517 1.00 97.94 189 ILE A C 1
ATOM 1522 O O . ILE A 1 189 ? -5.274 12.462 11.497 1.00 97.94 189 ILE A O 1
ATOM 1526 N N . GLY A 1 190 ? -6.412 11.800 13.329 1.00 96.56 190 GLY A N 1
ATOM 1527 C CA . GLY A 1 190 ? -7.613 12.588 13.047 1.00 96.56 190 GLY A CA 1
ATOM 1528 C C . GLY A 1 190 ? -7.307 14.077 12.879 1.00 96.56 190 GLY A C 1
ATOM 1529 O O . GLY A 1 190 ? -7.689 14.670 11.875 1.00 96.56 190 GLY A O 1
ATOM 1530 N N . ALA A 1 191 ? -6.535 14.658 13.799 1.00 96.94 191 ALA A N 1
ATOM 1531 C CA . ALA A 1 191 ? -6.178 16.075 13.753 1.00 96.94 191 ALA A CA 1
ATOM 1532 C C . ALA A 1 191 ? -5.270 16.441 12.567 1.00 96.94 191 ALA A C 1
ATOM 1534 O O . ALA A 1 191 ? -5.412 17.518 11.988 1.00 96.94 191 ALA A O 1
ATOM 1535 N N . ALA A 1 192 ? -4.341 15.559 12.182 1.00 96.88 192 ALA A N 1
ATOM 1536 C CA . ALA A 1 192 ? -3.542 15.764 10.978 1.00 96.88 192 ALA A CA 1
ATOM 1537 C C . ALA A 1 192 ? -4.411 15.683 9.713 1.00 96.88 192 ALA A C 1
ATOM 1539 O O . ALA A 1 192 ? -4.286 16.538 8.837 1.00 96.88 192 ALA A O 1
ATOM 1540 N N . HIS A 1 193 ? -5.306 14.692 9.639 1.00 96.56 193 HIS A N 1
ATOM 1541 C CA . HIS A 1 193 ? -6.181 14.467 8.491 1.00 96.56 193 HIS A CA 1
ATOM 1542 C C . HIS A 1 193 ? -7.205 15.594 8.294 1.00 96.56 193 HIS A C 1
ATOM 1544 O O . HIS A 1 193 ? -7.399 16.035 7.167 1.00 96.56 193 HIS A O 1
ATOM 1550 N N . GLU A 1 194 ? -7.816 16.099 9.371 1.00 96.06 194 GLU A N 1
ATOM 1551 C CA . GLU A 1 194 ? -8.773 17.217 9.316 1.00 96.06 194 GLU A CA 1
ATOM 1552 C C . GLU A 1 194 ? -8.146 18.483 8.714 1.00 96.06 194 GLU A C 1
ATOM 1554 O O . GLU A 1 194 ? -8.791 19.226 7.975 1.00 96.06 194 GLU A O 1
ATOM 1559 N N . VAL A 1 195 ? -6.863 18.712 8.998 1.00 95.81 195 VAL A N 1
ATOM 1560 C CA . VAL A 1 195 ? -6.095 19.812 8.414 1.00 95.81 195 VAL A CA 1
ATOM 1561 C C . VAL A 1 195 ? -5.690 19.524 6.968 1.00 95.81 195 VAL A C 1
ATOM 1563 O O . VAL A 1 195 ? -5.754 20.415 6.120 1.00 95.81 195 VAL A O 1
ATOM 1566 N N . SER A 1 196 ? -5.186 18.320 6.701 1.00 91.75 196 SER A N 1
ATOM 1567 C CA . SER A 1 196 ? -4.731 17.898 5.380 1.00 91.75 196 SER A CA 1
ATOM 1568 C C . SER A 1 196 ? -4.760 16.379 5.267 1.00 91.75 196 SER A C 1
ATOM 1570 O O . SER A 1 196 ? -3.993 15.668 5.919 1.00 91.75 196 SER A O 1
ATOM 1572 N N . ASP A 1 197 ? -5.563 15.884 4.333 1.00 89.38 197 ASP A N 1
ATOM 1573 C CA . ASP A 1 197 ? -5.663 14.473 3.963 1.00 89.38 197 ASP A CA 1
ATOM 1574 C C . ASP A 1 197 ? -4.397 13.929 3.267 1.00 89.38 197 ASP A C 1
ATOM 1576 O O . ASP A 1 197 ? -4.311 12.732 3.002 1.00 89.38 197 ASP A O 1
ATOM 1580 N N . LYS A 1 198 ? -3.399 14.781 2.983 1.00 85.19 198 LYS A N 1
ATOM 1581 C CA . LYS A 1 198 ? -2.160 14.422 2.267 1.00 85.19 198 LYS A CA 1
ATOM 1582 C C . LYS A 1 198 ? -0.878 14.686 3.051 1.00 85.19 198 LYS A C 1
ATOM 1584 O O . LYS A 1 198 ? 0.198 14.248 2.642 1.00 85.19 198 LYS A O 1
ATOM 1589 N N . ALA A 1 199 ? -0.924 15.408 4.163 1.00 89.81 199 ALA A N 1
ATOM 1590 C CA . ALA A 1 199 ? 0.295 15.786 4.881 1.00 89.81 199 ALA A CA 1
ATOM 1591 C C . ALA A 1 199 ? 0.839 14.688 5.811 1.00 89.81 199 ALA A C 1
ATOM 1593 O O . ALA A 1 199 ? 1.914 14.867 6.384 1.00 89.81 199 ALA A O 1
ATOM 1594 N N . TRP A 1 200 ? 0.145 13.558 5.961 1.00 95.12 200 TRP A N 1
ATOM 1595 C CA . TRP A 1 200 ? 0.483 12.524 6.941 1.00 95.12 200 TRP A CA 1
ATOM 1596 C C . TRP A 1 200 ? 0.427 11.110 6.365 1.00 95.12 200 TRP A C 1
ATOM 1598 O O . TRP A 1 200 ? -0.339 10.855 5.442 1.00 95.12 200 TRP A O 1
ATOM 1608 N N . CYS A 1 201 ? 1.214 10.193 6.926 1.00 92.00 201 CYS A N 1
ATOM 1609 C CA . CYS A 1 201 ? 1.104 8.747 6.711 1.00 92.00 201 CYS A CA 1
ATOM 1610 C C . CYS A 1 201 ? 1.533 7.981 7.965 1.00 92.00 201 CYS A C 1
ATOM 1612 O O . CYS A 1 201 ? 2.351 8.446 8.759 1.00 92.00 201 CYS A O 1
ATOM 1614 N N . THR A 1 202 ? 1.047 6.758 8.118 1.00 93.62 202 THR A N 1
ATOM 1615 C CA . THR A 1 202 ? 1.611 5.764 9.043 1.00 93.62 202 THR A CA 1
ATOM 1616 C C . THR A 1 202 ? 2.660 4.897 8.362 1.00 93.62 202 THR A C 1
ATOM 1618 O O . THR A 1 202 ? 2.501 4.571 7.197 1.00 93.62 202 THR A O 1
ATOM 1621 N N . THR A 1 203 ? 3.702 4.469 9.073 1.00 85.25 203 THR A N 1
ATOM 1622 C CA . THR A 1 203 ? 4.687 3.492 8.560 1.00 85.25 203 THR A CA 1
ATOM 1623 C C . THR A 1 203 ? 4.897 2.378 9.582 1.00 85.25 203 THR A C 1
ATOM 1625 O O . THR A 1 203 ? 5.052 2.677 10.771 1.00 85.25 203 THR A O 1
ATOM 1628 N N . SER A 1 204 ? 5.004 1.131 9.126 1.00 80.62 204 SER A N 1
ATOM 1629 C CA . SER A 1 204 ? 5.517 -0.001 9.911 1.00 80.62 204 SER A CA 1
ATOM 1630 C C . SER A 1 204 ? 6.964 -0.248 9.477 1.00 80.62 204 SER A C 1
ATOM 1632 O O . SER A 1 204 ? 7.218 -0.588 8.326 1.00 80.62 204 SER A O 1
ATOM 1634 N N . VAL A 1 205 ? 7.940 0.008 10.353 1.00 59.56 205 VAL A N 1
ATOM 1635 C CA . VAL A 1 205 ? 9.364 -0.215 10.036 1.00 59.56 205 VAL A CA 1
ATOM 1636 C C . VAL A 1 205 ? 9.754 -1.589 10.567 1.00 59.56 205 VAL A C 1
ATOM 1638 O O . VAL A 1 205 ? 9.506 -1.845 11.749 1.00 59.56 205 VAL A O 1
ATOM 1641 N N . ALA A 1 206 ? 10.345 -2.424 9.697 1.00 47.66 206 ALA A N 1
ATOM 1642 C CA . ALA A 1 206 ? 10.761 -3.814 9.928 1.00 47.66 206 ALA A CA 1
ATOM 1643 C C . ALA A 1 206 ? 10.914 -4.165 11.428 1.00 47.66 206 ALA A C 1
ATOM 1645 O O . ALA A 1 206 ? 11.807 -3.662 12.115 1.00 47.66 206 ALA A O 1
ATOM 1646 N N . SER A 1 207 ? 9.936 -4.945 11.907 1.00 53.50 207 SER A N 1
ATOM 1647 C CA . SER A 1 207 ? 9.754 -5.604 13.216 1.00 53.50 207 SER A CA 1
ATOM 1648 C C . SER A 1 207 ? 9.749 -4.791 14.529 1.00 53.50 207 SER A C 1
ATOM 1650 O O . SER A 1 207 ? 9.440 -5.360 15.579 1.00 53.50 207 SER A O 1
ATOM 1652 N N . GLY A 1 208 ? 10.009 -3.475 14.539 1.00 71.31 208 GLY A N 1
ATOM 1653 C CA . GLY A 1 208 ? 10.263 -2.766 15.812 1.00 71.31 208 GLY A CA 1
ATOM 1654 C C . GLY A 1 208 ? 9.422 -1.535 16.146 1.00 71.31 208 GLY A C 1
ATOM 1655 O O . GLY A 1 208 ? 9.381 -1.147 17.319 1.00 71.31 208 GLY A O 1
ATOM 1656 N N . LYS A 1 209 ? 8.820 -0.868 15.150 1.00 86.50 209 LYS A N 1
ATOM 1657 C CA . LYS A 1 209 ? 8.237 0.475 15.328 1.00 86.50 209 LYS A CA 1
ATOM 1658 C C . LYS A 1 209 ? 6.995 0.705 14.471 1.00 86.50 209 LYS A C 1
ATOM 1660 O O . LYS A 1 209 ? 6.961 0.294 13.314 1.00 86.50 209 LYS A O 1
ATOM 1665 N N . LEU A 1 210 ? 6.031 1.432 15.025 1.00 92.12 210 LEU A N 1
ATOM 1666 C CA . LEU A 1 210 ? 4.890 2.015 14.321 1.00 92.12 210 LEU A CA 1
ATOM 1667 C C . LEU A 1 210 ? 5.001 3.531 14.425 1.00 92.12 210 LEU A C 1
ATOM 1669 O O . LEU A 1 210 ? 5.037 4.060 15.536 1.00 92.12 210 LEU A O 1
ATOM 1673 N N . ASN A 1 211 ? 5.060 4.228 13.293 1.00 94.12 211 ASN A N 1
ATOM 1674 C CA . ASN A 1 211 ? 5.157 5.686 13.282 1.00 94.12 211 ASN A CA 1
ATOM 1675 C C . ASN A 1 211 ? 3.895 6.314 12.708 1.00 94.12 211 ASN A C 1
ATOM 1677 O O . ASN A 1 211 ? 3.382 5.838 11.698 1.00 94.12 211 ASN A O 1
ATOM 1681 N N . LEU A 1 212 ? 3.491 7.443 13.284 1.00 96.69 212 LEU A N 1
ATOM 1682 C CA . LEU A 1 212 ? 2.712 8.468 12.604 1.00 96.69 212 LEU A CA 1
ATOM 1683 C C . LEU A 1 212 ? 3.682 9.541 12.109 1.00 96.69 212 LEU A C 1
ATOM 1685 O O . LEU A 1 212 ? 4.341 10.212 12.908 1.00 96.69 212 LEU A O 1
ATOM 1689 N N . ASN A 1 213 ? 3.762 9.698 10.793 1.00 93.50 213 ASN A N 1
ATOM 1690 C CA . ASN A 1 213 ? 4.550 10.729 10.144 1.00 93.50 213 ASN A CA 1
ATOM 1691 C C . ASN A 1 213 ? 3.638 11.865 9.696 1.00 93.50 213 ASN A C 1
ATOM 1693 O O . ASN A 1 213 ? 2.663 11.621 8.991 1.00 93.50 213 ASN A O 1
ATOM 1697 N N . VAL A 1 214 ? 3.975 13.102 10.053 1.00 93.50 214 VAL A N 1
ATOM 1698 C CA . VAL A 1 214 ? 3.279 14.306 9.587 1.00 93.50 214 VAL A CA 1
ATOM 1699 C C . VAL A 1 214 ? 4.324 15.288 9.074 1.00 93.50 214 VAL A C 1
ATOM 1701 O O . VAL A 1 214 ? 5.294 15.607 9.765 1.00 93.50 214 VAL A O 1
ATOM 1704 N N . GLY A 1 215 ? 4.182 15.710 7.819 1.00 84.94 215 GLY A N 1
ATOM 1705 C CA . GLY A 1 215 ? 5.238 16.415 7.105 1.00 84.94 215 GLY A CA 1
ATOM 1706 C C . GLY A 1 215 ? 6.509 15.569 7.021 1.00 84.94 215 GLY A C 1
ATOM 1707 O O . GLY A 1 215 ? 6.458 14.385 6.691 1.00 84.94 215 GLY A O 1
ATOM 1708 N N . ARG A 1 216 ? 7.660 16.173 7.331 1.00 80.06 216 ARG A N 1
ATOM 1709 C CA . ARG A 1 216 ? 8.995 15.549 7.235 1.00 80.06 216 ARG A CA 1
ATOM 1710 C C . ARG A 1 216 ? 9.407 14.706 8.449 1.00 80.06 216 ARG A C 1
ATOM 1712 O O . ARG A 1 216 ? 10.551 14.265 8.490 1.00 80.06 216 ARG A O 1
ATOM 1719 N N . ASN A 1 217 ? 8.512 14.439 9.403 1.00 82.12 217 ASN A N 1
ATOM 1720 C CA . ASN A 1 217 ? 8.877 13.788 10.665 1.00 82.12 217 ASN A CA 1
ATOM 1721 C C . ASN A 1 217 ? 7.924 12.682 11.108 1.00 82.12 217 ASN A C 1
ATOM 1723 O O . ASN A 1 217 ? 6.714 12.821 10.962 1.00 82.12 217 ASN A O 1
ATOM 1727 N N . ALA A 1 218 ? 8.475 11.679 11.798 1.00 88.94 218 ALA A N 1
ATOM 1728 C CA . ALA A 1 218 ? 7.742 10.747 12.655 1.00 88.94 218 ALA A CA 1
ATOM 1729 C C . ALA A 1 218 ? 7.403 11.420 13.997 1.00 88.94 218 ALA A C 1
ATOM 1731 O O . ALA A 1 218 ? 8.215 11.404 14.922 1.00 88.94 218 ALA A O 1
ATOM 1732 N N . ILE A 1 219 ? 6.232 12.052 14.094 1.00 92.88 219 ILE A N 1
ATOM 1733 C CA . ILE A 1 219 ? 5.835 12.842 15.271 1.00 92.88 219 ILE A CA 1
ATOM 1734 C C . ILE A 1 219 ? 5.415 11.977 16.463 1.00 92.88 219 ILE A C 1
ATOM 1736 O O . ILE A 1 219 ? 5.460 12.440 17.598 1.00 92.88 219 ILE A O 1
ATOM 1740 N N . LEU A 1 220 ? 5.025 10.727 16.214 1.00 95.31 220 LEU A N 1
ATOM 1741 C CA . LEU A 1 220 ? 4.722 9.736 17.239 1.00 95.31 220 LEU A CA 1
ATOM 1742 C C . LEU A 1 220 ? 5.239 8.377 16.785 1.00 95.31 220 LEU A C 1
ATOM 1744 O O . LEU A 1 220 ? 4.931 7.934 15.681 1.00 95.31 220 LEU A O 1
ATOM 1748 N N . THR A 1 221 ? 5.974 7.700 17.659 1.00 93.81 221 THR A N 1
ATOM 1749 C CA . THR A 1 221 ? 6.453 6.336 17.452 1.00 93.81 221 THR A CA 1
ATOM 1750 C C . THR A 1 221 ? 6.071 5.468 18.640 1.00 93.81 221 THR A C 1
ATOM 1752 O O . THR A 1 221 ? 6.474 5.740 19.775 1.00 93.81 221 THR A O 1
ATOM 1755 N N . LEU A 1 222 ? 5.357 4.383 18.353 1.00 92.94 222 LEU A N 1
ATOM 1756 C CA . LEU A 1 222 ? 5.188 3.246 19.251 1.00 92.94 222 LEU A CA 1
ATOM 1757 C C . LEU A 1 222 ? 6.256 2.205 18.911 1.00 92.94 222 LEU A C 1
ATOM 1759 O O . LEU A 1 222 ? 6.504 1.938 17.736 1.00 92.94 222 LEU A O 1
ATOM 1763 N N . SER A 1 223 ? 6.917 1.624 19.906 1.00 88.25 223 SER A N 1
ATOM 1764 C CA . SER A 1 223 ? 8.021 0.696 19.660 1.00 88.25 223 SER A CA 1
ATOM 1765 C C . SER A 1 223 ? 8.192 -0.343 20.754 1.00 88.25 223 SER A C 1
ATOM 1767 O O . SER A 1 223 ? 7.806 -0.127 21.905 1.00 88.25 223 SER A O 1
ATOM 1769 N N . ARG A 1 224 ? 8.842 -1.453 20.394 1.00 82.50 224 ARG A N 1
ATOM 1770 C CA . ARG A 1 224 ? 9.226 -2.511 21.332 1.00 82.50 224 ARG A CA 1
ATOM 1771 C C . ARG A 1 224 ? 10.070 -1.949 22.487 1.00 82.50 224 ARG A C 1
ATOM 1773 O O . ARG A 1 224 ? 10.933 -1.102 22.277 1.00 82.50 224 ARG A O 1
ATOM 1780 N N . GLY A 1 225 ? 9.851 -2.470 23.697 1.00 77.19 225 GLY A N 1
ATOM 1781 C CA . GLY A 1 225 ? 10.621 -2.099 24.892 1.00 77.19 225 GLY A CA 1
ATOM 1782 C C . GLY A 1 225 ? 9.934 -1.099 25.822 1.00 77.19 225 GLY A C 1
ATOM 1783 O O . GLY A 1 225 ? 10.615 -0.507 26.651 1.00 77.19 225 GLY A O 1
ATOM 1784 N N . ASN A 1 226 ? 8.608 -0.925 25.719 1.00 77.44 226 ASN A N 1
ATOM 1785 C CA . ASN A 1 226 ? 7.833 -0.029 26.587 1.00 77.44 226 ASN A CA 1
ATOM 1786 C C . ASN A 1 226 ? 8.325 1.428 26.533 1.00 77.44 226 ASN A C 1
ATOM 1788 O O . ASN A 1 226 ? 8.429 2.096 27.562 1.00 77.44 226 ASN A O 1
ATOM 1792 N N . VAL A 1 227 ? 8.643 1.927 25.338 1.00 84.75 227 VAL A N 1
ATOM 1793 C CA . VAL A 1 227 ? 8.998 3.337 25.129 1.00 84.75 227 VAL A CA 1
ATOM 1794 C C . VAL A 1 227 ? 8.106 3.969 24.073 1.00 84.75 227 VAL A C 1
ATOM 1796 O O . VAL A 1 227 ? 7.577 3.290 23.187 1.00 84.75 227 VAL A O 1
ATOM 1799 N N . VAL A 1 228 ? 7.929 5.280 24.198 1.00 90.50 228 VAL A N 1
ATOM 1800 C CA . VAL A 1 228 ? 7.121 6.106 23.302 1.00 90.50 228 VAL A CA 1
ATOM 1801 C C . VAL A 1 228 ? 7.959 7.312 22.929 1.00 90.50 228 VAL A C 1
ATOM 1803 O O . VAL A 1 228 ? 8.455 8.017 23.808 1.00 90.50 228 VAL A O 1
ATOM 1806 N N . ARG A 1 229 ? 8.128 7.553 21.629 1.00 92.25 229 ARG A N 1
ATOM 1807 C CA . ARG A 1 229 ? 8.760 8.782 21.143 1.00 92.25 229 ARG A CA 1
ATOM 1808 C C . ARG A 1 229 ? 7.688 9.705 20.602 1.00 92.25 229 ARG A C 1
ATOM 1810 O O . ARG A 1 229 ? 6.868 9.279 19.797 1.00 92.25 229 ARG A O 1
ATOM 1817 N N . LEU A 1 230 ? 7.721 10.958 21.022 1.00 93.25 230 LEU A N 1
ATOM 1818 C CA . LEU A 1 230 ? 6.744 11.969 20.640 1.00 93.25 230 LEU A CA 1
ATOM 1819 C C . LEU A 1 230 ? 7.431 13.309 20.370 1.00 93.25 230 LEU A C 1
ATOM 1821 O O . LEU A 1 230 ? 8.466 13.611 20.970 1.00 93.25 230 LEU A O 1
ATOM 1825 N N . ALA A 1 231 ? 6.882 14.073 19.433 1.00 91.38 231 ALA A N 1
ATOM 1826 C CA . ALA A 1 231 ? 7.307 15.425 19.106 1.00 91.38 231 ALA A CA 1
ATOM 1827 C C . ALA A 1 231 ? 6.326 16.438 19.702 1.00 91.38 231 ALA A C 1
ATOM 1829 O O . ALA A 1 231 ? 5.115 16.294 19.545 1.00 91.38 231 ALA A O 1
ATOM 1830 N N . LEU A 1 232 ? 6.858 17.455 20.377 1.00 89.69 232 LEU A N 1
ATOM 1831 C CA . LEU A 1 232 ? 6.078 18.541 20.972 1.00 89.69 232 LEU A CA 1
ATOM 1832 C C . LEU A 1 232 ? 6.616 19.879 20.481 1.00 89.69 232 LEU A C 1
ATOM 1834 O O . LEU A 1 232 ? 7.835 20.059 20.407 1.00 89.69 232 LEU A O 1
ATOM 1838 N N . GLY A 1 233 ? 5.706 20.801 20.177 1.00 86.56 233 GLY A N 1
ATOM 1839 C CA . GLY A 1 233 ? 6.024 22.183 19.836 1.00 86.56 233 GLY A CA 1
ATOM 1840 C C . GLY A 1 233 ? 5.838 23.116 21.027 1.00 86.56 233 GLY A C 1
ATOM 1841 O O . GLY A 1 233 ? 4.991 22.882 21.897 1.00 86.56 233 GLY A O 1
ATOM 1842 N N . ASP A 1 234 ? 6.640 24.181 21.050 1.00 83.88 234 ASP A N 1
ATOM 1843 C CA . ASP A 1 234 ? 6.631 25.189 22.118 1.00 83.88 234 ASP A CA 1
ATOM 1844 C C . ASP A 1 234 ? 5.323 26.006 22.150 1.00 83.88 234 ASP A C 1
ATOM 1846 O O . ASP A 1 234 ? 4.973 26.566 23.190 1.00 83.88 234 ASP A O 1
ATOM 1850 N N . ALA A 1 235 ? 4.604 26.092 21.025 1.00 83.69 235 ALA A N 1
ATOM 1851 C CA . ALA A 1 235 ? 3.352 26.842 20.917 1.00 83.69 235 ALA A CA 1
ATOM 1852 C C . ALA A 1 235 ? 2.130 26.018 21.354 1.00 83.69 235 ALA A C 1
ATOM 1854 O O . ALA A 1 235 ? 1.163 26.571 21.876 1.00 83.69 235 ALA A O 1
ATOM 1855 N N . GLU A 1 236 ? 2.168 24.703 21.148 1.00 85.94 236 GLU A N 1
ATOM 1856 C CA . GLU A 1 236 ? 1.043 23.793 21.374 1.00 85.94 236 GLU A CA 1
ATOM 1857 C C . GLU A 1 236 ? 1.084 23.117 22.748 1.00 85.94 236 GLU A C 1
ATOM 1859 O O . GLU A 1 236 ? 0.076 22.572 23.197 1.00 85.94 236 GLU A O 1
ATOM 1864 N N . THR A 1 237 ? 2.236 23.146 23.425 1.00 87.12 237 THR A N 1
ATOM 1865 C CA . THR A 1 237 ? 2.448 22.436 24.690 1.00 87.12 237 THR A CA 1
ATOM 1866 C C . THR A 1 237 ? 2.807 23.411 25.814 1.00 87.12 237 THR A C 1
ATOM 1868 O O . THR A 1 237 ? 3.696 24.245 25.630 1.00 87.12 237 THR A O 1
ATOM 1871 N N . PRO A 1 238 ? 2.180 23.317 27.005 1.00 89.31 238 PRO A N 1
ATOM 1872 C CA . PRO A 1 238 ? 2.555 24.151 28.143 1.00 89.31 238 PRO A CA 1
ATOM 1873 C C . PRO A 1 238 ? 4.047 24.032 28.481 1.00 89.31 238 PRO A C 1
ATOM 1875 O O . PRO A 1 238 ? 4.605 22.934 28.507 1.00 89.31 238 PRO A O 1
ATOM 1878 N N . ARG A 1 239 ? 4.692 25.162 28.802 1.00 87.69 239 ARG A N 1
ATOM 187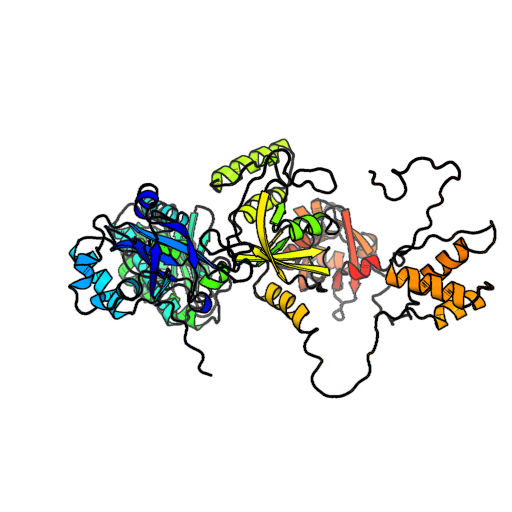9 C CA . ARG A 1 239 ? 6.128 25.200 29.146 1.00 87.69 239 ARG A CA 1
ATOM 1880 C C . ARG A 1 239 ? 6.493 24.261 30.294 1.00 87.69 239 ARG A C 1
ATOM 1882 O O . ARG A 1 239 ? 7.510 23.587 30.212 1.00 87.69 239 ARG A O 1
ATOM 1889 N N . THR A 1 240 ? 5.644 24.178 31.316 1.00 89.31 240 THR A N 1
ATOM 1890 C CA . THR A 1 240 ? 5.835 23.279 32.464 1.00 89.31 240 THR A CA 1
ATOM 1891 C C . THR A 1 240 ? 5.880 21.816 32.033 1.00 89.31 240 THR A C 1
ATOM 1893 O O . THR A 1 240 ? 6.756 21.072 32.463 1.00 89.31 240 THR A O 1
ATOM 1896 N N . THR A 1 241 ? 4.991 21.415 31.123 1.00 87.88 241 THR A N 1
ATOM 1897 C CA . THR A 1 241 ? 4.979 20.067 30.550 1.00 87.88 241 THR A CA 1
ATOM 1898 C C . THR A 1 241 ? 6.236 19.840 29.708 1.00 87.88 241 THR A C 1
ATOM 1900 O O . THR A 1 241 ? 6.891 18.816 29.854 1.00 87.88 241 THR A O 1
ATOM 1903 N N . LEU A 1 242 ? 6.648 20.799 28.870 1.00 87.94 242 LEU A N 1
ATOM 1904 C CA . LEU A 1 242 ? 7.881 20.686 28.074 1.00 87.94 242 LEU A CA 1
ATOM 1905 C C . LEU A 1 242 ? 9.136 20.529 28.945 1.00 87.94 242 LEU A C 1
ATOM 1907 O O . LEU A 1 242 ? 10.029 19.760 28.593 1.00 87.94 242 LEU A O 1
ATOM 1911 N N . GLU A 1 243 ? 9.208 21.233 30.074 1.00 88.62 243 GLU A N 1
ATOM 1912 C CA . GLU A 1 243 ? 10.292 21.112 31.054 1.00 88.62 243 GLU A CA 1
ATOM 1913 C C . GLU A 1 243 ? 10.304 19.727 31.709 1.00 88.62 243 GLU A C 1
ATOM 1915 O O . GLU A 1 243 ? 11.339 19.062 31.692 1.00 88.62 243 GLU A O 1
ATOM 1920 N N . GLN A 1 244 ? 9.152 19.239 32.180 1.00 88.88 244 GLN A N 1
ATOM 1921 C CA . GLN A 1 244 ? 9.023 17.894 32.755 1.00 88.88 244 GLN A CA 1
ATOM 1922 C C . GLN A 1 244 ? 9.395 16.796 31.754 1.00 88.88 244 GLN A C 1
ATOM 1924 O O . GLN A 1 244 ? 10.087 15.838 32.094 1.00 88.88 244 GLN A O 1
ATOM 1929 N N . VAL A 1 245 ? 8.974 16.932 30.494 1.00 88.31 245 VAL A N 1
ATOM 1930 C CA . VAL A 1 245 ? 9.320 15.972 29.439 1.00 88.31 245 VAL A CA 1
ATOM 1931 C C . VAL A 1 245 ? 10.813 16.033 29.119 1.00 88.31 245 VAL A C 1
ATOM 1933 O O . VAL A 1 245 ? 11.405 14.994 28.849 1.00 88.31 245 VAL A O 1
ATOM 1936 N N . ARG A 1 246 ? 11.452 17.209 29.160 1.00 87.38 246 ARG A N 1
ATOM 1937 C CA . ARG A 1 246 ? 12.912 17.331 28.986 1.00 87.38 246 ARG A CA 1
ATOM 1938 C C . ARG A 1 246 ? 13.690 16.697 30.139 1.00 87.38 246 ARG A C 1
ATOM 1940 O O . ARG A 1 246 ? 14.772 16.180 29.893 1.00 87.38 246 ARG A O 1
ATOM 1947 N N . GLU A 1 247 ? 13.158 16.746 31.358 1.00 88.31 247 GLU A N 1
ATOM 1948 C CA . GLU A 1 247 ? 13.776 16.136 32.540 1.00 88.31 247 GLU A CA 1
ATOM 1949 C C . GLU A 1 247 ? 13.641 14.605 32.543 1.00 88.31 247 GLU A C 1
ATOM 1951 O O . GLU A 1 247 ? 14.603 13.901 32.840 1.00 88.31 247 GLU A O 1
ATOM 1956 N N . LEU A 1 248 ? 12.462 14.085 32.184 1.00 86.75 248 LEU A N 1
ATOM 1957 C CA . LEU A 1 248 ? 12.179 12.643 32.180 1.00 86.75 248 LEU A CA 1
ATOM 1958 C C . LEU A 1 248 ? 12.588 11.943 30.874 1.00 86.75 248 LEU A C 1
ATOM 1960 O O . LEU A 1 248 ? 12.791 10.729 30.847 1.00 86.75 248 LEU A O 1
ATOM 1964 N N . GLY A 1 249 ? 12.656 12.687 29.773 1.00 82.19 249 GLY A N 1
ATOM 1965 C CA . GLY A 1 249 ? 12.906 12.169 28.437 1.00 82.19 249 GLY A CA 1
ATOM 1966 C C . GLY A 1 249 ? 14.371 11.878 28.151 1.00 82.19 249 GLY A C 1
ATOM 1967 O O . GLY A 1 249 ? 15.292 12.499 28.675 1.00 82.19 249 GLY A O 1
ATOM 1968 N N . THR A 1 250 ? 14.588 10.924 27.252 1.00 78.56 250 THR A N 1
ATOM 1969 C CA . THR A 1 250 ? 15.912 10.587 26.720 1.00 78.56 250 THR A CA 1
ATOM 1970 C C . THR A 1 250 ? 15.973 10.839 25.214 1.00 78.56 250 THR A C 1
ATOM 1972 O O . THR A 1 250 ? 14.948 10.858 24.525 1.00 78.56 250 THR A O 1
ATOM 1975 N N . ASN A 1 251 ? 17.194 11.012 24.688 1.00 64.06 251 ASN A N 1
ATOM 1976 C CA . ASN A 1 251 ? 17.466 11.244 23.263 1.00 64.06 251 ASN A CA 1
ATOM 1977 C C . ASN A 1 251 ? 16.742 12.473 22.688 1.00 64.06 251 ASN A C 1
ATOM 1979 O O . ASN A 1 251 ? 16.086 12.395 21.646 1.00 64.06 251 ASN A O 1
ATOM 1983 N N . ALA A 1 252 ? 16.891 13.610 23.372 1.00 71.94 252 ALA A N 1
ATOM 1984 C CA . ALA A 1 252 ? 16.339 14.884 22.940 1.00 71.94 252 ALA A CA 1
ATOM 1985 C C . ALA A 1 252 ? 16.981 15.340 21.621 1.00 71.94 252 ALA A C 1
ATOM 1987 O O . ALA A 1 252 ? 18.171 15.655 21.565 1.00 71.94 252 ALA A O 1
ATOM 1988 N N . TYR A 1 253 ? 16.181 15.396 20.558 1.00 74.88 253 TYR A N 1
ATOM 1989 C CA . TYR A 1 253 ? 16.580 15.993 19.286 1.00 74.88 253 TYR A CA 1
ATOM 1990 C C . TYR A 1 253 ? 15.679 17.187 18.998 1.00 74.88 253 TYR A C 1
ATOM 1992 O O . TYR A 1 253 ? 14.455 17.048 18.958 1.00 74.88 253 TYR A O 1
ATOM 2000 N N . VAL A 1 254 ? 16.283 18.357 18.798 1.00 74.62 254 VAL A N 1
ATOM 2001 C CA . VAL A 1 254 ? 15.556 19.566 18.404 1.00 74.62 254 VAL A CA 1
ATOM 2002 C C . VAL A 1 254 ? 15.351 19.533 16.898 1.00 74.62 254 VAL A C 1
ATOM 2004 O O . VAL A 1 254 ? 16.308 19.505 16.125 1.00 74.62 254 VAL A O 1
ATOM 2007 N N . TYR A 1 255 ? 14.091 19.546 16.495 1.00 68.81 255 TYR A N 1
ATOM 2008 C CA . TYR A 1 255 ? 13.672 19.686 15.118 1.00 68.81 255 TYR A CA 1
ATOM 2009 C C . TYR A 1 255 ? 13.453 21.162 14.796 1.00 68.81 255 TYR A C 1
ATOM 2011 O O . TYR A 1 255 ? 12.627 21.823 15.424 1.00 68.81 255 TYR A O 1
ATOM 2019 N N . LYS A 1 256 ? 14.186 21.660 13.797 1.00 69.75 256 LYS A N 1
ATOM 2020 C CA . LYS A 1 256 ? 13.954 22.983 13.216 1.00 69.75 256 LYS A CA 1
ATOM 2021 C C . LYS A 1 256 ? 13.166 22.833 11.924 1.00 69.75 256 LYS A C 1
ATOM 2023 O O . LYS A 1 256 ? 13.666 22.260 10.956 1.00 69.75 256 LYS A O 1
ATOM 2028 N N . GLY A 1 257 ? 11.949 23.344 11.907 1.00 70.38 257 GLY A N 1
ATOM 2029 C CA . GLY A 1 257 ? 11.035 23.276 10.773 1.00 70.38 257 GLY A CA 1
ATOM 2030 C C . GLY A 1 257 ? 9.633 23.652 11.224 1.00 70.38 257 GLY A C 1
ATOM 2031 O O . GLY A 1 257 ? 9.401 23.681 12.410 1.00 70.38 257 GLY A O 1
ATOM 2032 N N . PRO A 1 258 ? 8.693 23.973 10.331 1.00 75.69 258 PRO A N 1
ATOM 2033 C CA . PRO A 1 258 ? 7.375 24.455 10.741 1.00 75.69 258 PRO A CA 1
ATOM 2034 C C . PRO A 1 258 ? 6.433 23.305 11.173 1.00 75.69 258 PRO A C 1
ATOM 2036 O O . PRO A 1 258 ? 6.154 22.439 10.337 1.00 75.69 258 PRO A O 1
ATOM 2039 N N . PRO A 1 259 ? 5.887 23.293 12.411 1.00 81.88 259 PRO A N 1
ATOM 2040 C CA . PRO A 1 259 ? 6.268 24.085 13.588 1.00 81.88 259 PRO A CA 1
ATOM 2041 C C . PRO A 1 259 ? 7.510 23.513 14.289 1.00 81.88 259 PRO A C 1
ATOM 2043 O O . PRO A 1 259 ? 7.763 22.302 14.248 1.00 81.88 259 PRO A O 1
ATOM 2046 N N . ASP A 1 260 ? 8.301 24.397 14.907 1.00 84.50 260 ASP A N 1
ATOM 2047 C CA . ASP A 1 260 ? 9.518 23.975 15.599 1.00 84.50 260 ASP A CA 1
ATOM 2048 C C . ASP A 1 260 ? 9.128 23.059 16.759 1.00 84.50 260 ASP A C 1
ATOM 2050 O O . ASP A 1 260 ? 8.107 23.265 17.421 1.00 84.50 260 ASP A O 1
ATOM 2054 N N . GLY A 1 261 ? 9.939 22.038 17.018 1.00 84.44 261 GLY A N 1
ATOM 2055 C CA . GLY A 1 261 ? 9.615 21.078 18.062 1.00 84.44 261 GLY A CA 1
ATOM 2056 C C . GLY A 1 261 ? 10.812 20.304 18.572 1.00 84.44 261 GLY A C 1
ATOM 2057 O O . GLY A 1 261 ? 11.919 20.370 18.038 1.00 84.44 261 GLY A O 1
ATOM 2058 N N . ALA A 1 262 ? 10.590 19.536 19.627 1.00 84.50 262 ALA A N 1
ATOM 2059 C CA . ALA A 1 262 ? 11.587 18.639 20.186 1.00 84.50 262 ALA A CA 1
ATOM 2060 C C . ALA A 1 262 ? 11.027 17.223 20.276 1.00 84.50 262 ALA A C 1
ATOM 2062 O O . ALA A 1 262 ? 9.902 17.013 20.731 1.00 84.50 262 ALA A O 1
ATOM 2063 N N . PHE A 1 263 ? 11.834 16.246 19.865 1.00 86.25 263 PHE A N 1
ATOM 2064 C CA . PHE A 1 263 ? 11.528 14.844 20.105 1.00 86.25 263 PHE A CA 1
ATOM 2065 C C . PHE A 1 263 ? 11.996 14.439 21.482 1.00 86.25 263 PHE A C 1
ATOM 2067 O O . PHE A 1 263 ? 13.120 14.752 21.871 1.00 86.25 263 PHE A O 1
ATOM 2074 N N . GLN A 1 264 ? 11.156 13.674 22.163 1.00 89.94 264 GLN A N 1
ATOM 2075 C CA . GLN A 1 264 ? 11.479 13.089 23.450 1.00 89.94 264 GLN A CA 1
ATOM 2076 C C . GLN A 1 264 ? 11.066 11.627 23.458 1.00 89.94 264 GLN A C 1
ATOM 2078 O O . GLN A 1 264 ? 9.991 11.274 22.968 1.00 89.94 264 GLN A O 1
ATOM 2083 N N . THR A 1 265 ? 11.947 10.773 23.976 1.00 91.88 265 THR A N 1
ATOM 2084 C CA . THR A 1 265 ? 11.647 9.358 24.206 1.00 91.88 265 THR A CA 1
ATOM 2085 C C . THR A 1 265 ? 11.356 9.166 25.682 1.00 91.88 265 THR A C 1
ATOM 2087 O O . THR A 1 265 ? 12.236 9.378 26.516 1.00 91.88 265 THR A O 1
ATOM 2090 N N . LEU A 1 266 ? 10.130 8.764 25.996 1.00 91.94 266 LEU A N 1
ATOM 2091 C CA . LEU A 1 266 ? 9.680 8.484 27.353 1.00 91.94 266 LEU A CA 1
ATOM 2092 C C . LEU A 1 266 ? 9.597 6.980 27.580 1.00 91.94 266 LEU A C 1
ATOM 2094 O O . LEU A 1 266 ? 9.215 6.222 26.681 1.00 91.94 266 LEU A O 1
ATOM 2098 N N . THR A 1 267 ? 9.895 6.554 28.807 1.00 91.12 267 THR A N 1
ATOM 2099 C CA . THR A 1 267 ? 9.451 5.238 29.265 1.00 91.12 267 THR A CA 1
ATOM 2100 C C . THR A 1 267 ? 7.929 5.224 29.365 1.00 91.12 267 THR A C 1
ATOM 2102 O O . THR A 1 267 ? 7.278 6.261 29.507 1.00 91.12 267 THR A O 1
ATOM 2105 N N . LEU A 1 268 ? 7.345 4.034 29.324 1.00 88.50 268 LEU A N 1
ATOM 2106 C CA . LEU A 1 268 ? 5.907 3.854 29.459 1.00 88.50 268 LEU A CA 1
ATOM 2107 C C . LEU A 1 268 ? 5.372 4.403 30.800 1.00 88.50 268 LEU A C 1
ATOM 2109 O O . LEU A 1 268 ? 4.296 4.997 30.841 1.00 88.50 268 LEU A O 1
ATOM 2113 N N . SER A 1 269 ? 6.159 4.274 31.872 1.00 88.69 269 SER A N 1
ATOM 2114 C CA . SER A 1 269 ? 5.850 4.815 33.201 1.00 88.69 269 SER A CA 1
ATOM 2115 C C . SER A 1 269 ? 5.848 6.344 33.226 1.00 88.69 269 SER A C 1
ATOM 2117 O O . SER A 1 269 ? 4.956 6.945 33.824 1.00 88.69 269 SER A O 1
ATOM 2119 N N . ASP A 1 270 ? 6.818 6.982 32.569 1.00 91.38 270 ASP A N 1
ATOM 2120 C CA . ASP A 1 270 ? 6.902 8.447 32.509 1.00 91.38 270 ASP A CA 1
ATOM 2121 C C . ASP A 1 270 ? 5.826 9.031 31.595 1.00 91.38 270 ASP A C 1
ATOM 2123 O O . ASP A 1 270 ? 5.191 10.024 31.945 1.00 91.38 270 ASP A O 1
ATOM 2127 N N . TYR A 1 271 ? 5.534 8.360 30.476 1.00 91.44 271 TYR A N 1
ATOM 2128 C CA . TYR A 1 271 ? 4.377 8.693 29.653 1.00 91.44 271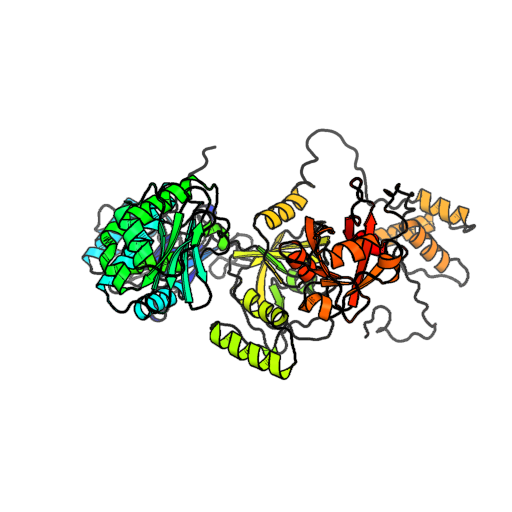 TYR A CA 1
ATOM 2129 C C . TYR A 1 271 ? 3.082 8.635 30.472 1.00 91.44 271 TYR A C 1
ATOM 2131 O O . TYR A 1 271 ? 2.316 9.593 30.453 1.00 91.44 271 TYR A O 1
ATOM 2139 N N . ALA A 1 272 ? 2.843 7.560 31.233 1.00 89.81 272 ALA A N 1
ATOM 2140 C CA . ALA A 1 272 ? 1.621 7.407 32.025 1.00 89.81 272 ALA A CA 1
ATOM 2141 C C . ALA A 1 272 ? 1.412 8.549 33.037 1.00 89.81 272 ALA A C 1
ATOM 2143 O O . ALA A 1 272 ? 0.274 8.952 33.278 1.00 89.81 272 ALA A O 1
ATOM 2144 N N . ARG A 1 273 ? 2.500 9.091 33.605 1.00 89.75 273 ARG A N 1
ATOM 2145 C CA . ARG A 1 273 ? 2.462 10.236 34.534 1.00 89.75 273 ARG A CA 1
ATOM 2146 C C . ARG A 1 273 ? 2.025 11.534 33.855 1.00 89.75 273 ARG A C 1
ATOM 2148 O O . ARG A 1 273 ? 1.348 12.333 34.490 1.00 89.75 273 ARG A O 1
ATOM 2155 N N . LEU A 1 274 ? 2.397 11.727 32.590 1.00 89.94 274 LEU A N 1
ATOM 2156 C CA . LEU A 1 274 ? 2.196 12.978 31.848 1.00 89.94 274 LEU A CA 1
ATOM 2157 C C . LEU A 1 274 ? 1.100 12.897 30.769 1.00 89.94 274 LEU A C 1
ATOM 2159 O O . LEU A 1 274 ? 0.783 13.899 30.131 1.00 89.94 274 LEU A O 1
ATOM 2163 N N . ALA A 1 275 ? 0.507 11.722 30.540 1.00 88.06 275 ALA A N 1
ATOM 2164 C CA . ALA A 1 275 ? -0.376 11.448 29.404 1.00 88.06 275 ALA A CA 1
ATOM 2165 C C . ALA A 1 275 ? -1.507 12.481 29.178 1.00 88.06 275 ALA A C 1
ATOM 2167 O O . ALA A 1 275 ? -1.722 12.846 28.016 1.00 88.06 275 ALA A O 1
ATOM 2168 N N . PRO A 1 276 ? -2.213 12.989 30.215 1.00 86.62 276 PRO A N 1
ATOM 2169 C CA . PRO A 1 276 ? -3.260 13.997 30.028 1.00 86.62 276 PRO A CA 1
ATOM 2170 C C . PRO A 1 276 ? -2.746 15.322 29.450 1.00 86.62 276 PRO A C 1
ATOM 2172 O O . PRO A 1 276 ? -3.456 15.958 28.678 1.00 86.62 276 PRO A O 1
ATOM 2175 N N . GLU A 1 277 ? -1.521 15.720 29.795 1.00 86.50 277 GLU A N 1
ATOM 2176 C CA . GLU A 1 277 ? -0.897 16.971 29.344 1.00 86.50 277 GLU A CA 1
ATOM 2177 C C . GLU A 1 277 ? -0.207 16.807 27.985 1.00 86.50 277 GLU A C 1
ATOM 2179 O O . GLU A 1 277 ? -0.220 17.714 27.154 1.00 86.50 277 GLU A O 1
ATOM 2184 N N . LEU A 1 278 ? 0.350 15.620 27.723 1.00 90.00 278 LEU A N 1
ATOM 2185 C CA . LEU A 1 278 ? 1.011 15.294 26.458 1.00 90.00 278 LEU A CA 1
ATOM 2186 C C . LEU A 1 278 ? 0.042 15.201 25.283 1.00 90.00 278 LEU A C 1
ATOM 2188 O O . LEU A 1 278 ? 0.399 15.558 24.161 1.00 90.00 278 LEU A O 1
ATOM 2192 N N . ARG A 1 279 ? -1.174 14.694 25.524 1.00 92.75 279 ARG A N 1
ATOM 2193 C CA . ARG A 1 279 ? -2.172 14.486 24.469 1.00 92.75 279 ARG A CA 1
ATOM 2194 C C . ARG A 1 279 ? -2.506 15.767 23.694 1.00 92.75 279 ARG A C 1
ATOM 2196 O O . ARG A 1 279 ? -2.325 15.744 22.478 1.00 92.75 279 ARG A O 1
ATOM 2203 N N . PRO A 1 280 ? -2.962 16.868 24.323 1.00 92.69 280 PRO A N 1
ATOM 2204 C CA . PRO A 1 280 ? -3.273 18.092 23.588 1.00 92.69 280 PRO A CA 1
ATOM 2205 C C . PRO A 1 280 ? -2.040 18.677 22.886 1.00 92.69 280 PRO A C 1
ATOM 2207 O O . PRO A 1 280 ? -2.168 19.134 21.753 1.00 92.69 280 PRO A O 1
ATOM 2210 N N . GLY A 1 281 ? -0.852 18.584 23.498 1.00 92.75 281 GLY A N 1
ATOM 2211 C CA . GLY A 1 281 ? 0.400 19.050 22.894 1.00 92.75 281 GLY A CA 1
ATOM 2212 C C . GLY A 1 281 ? 0.750 18.313 21.600 1.00 92.75 281 GLY A C 1
ATOM 2213 O O . GLY A 1 281 ? 0.989 18.945 20.572 1.00 92.75 281 GLY A O 1
ATOM 2214 N N . LEU A 1 282 ? 0.706 16.976 21.607 1.00 94.56 282 LEU A N 1
ATOM 2215 C CA . LEU A 1 282 ? 0.989 16.175 20.412 1.00 94.56 282 LEU A CA 1
ATOM 2216 C C . LEU A 1 282 ? -0.087 16.339 19.329 1.00 94.56 282 LEU A C 1
ATOM 2218 O O . LEU A 1 282 ? 0.246 16.451 18.152 1.00 94.56 282 LEU A O 1
ATOM 2222 N N . VAL A 1 283 ? -1.369 16.354 19.705 1.00 95.88 283 VAL A N 1
ATOM 2223 C CA . VAL A 1 283 ? -2.484 16.535 18.758 1.00 95.88 283 VAL A CA 1
ATOM 2224 C C . VAL A 1 283 ? -2.409 17.915 18.095 1.00 95.88 283 VAL A C 1
ATOM 2226 O O . VAL A 1 283 ? -2.531 18.024 16.874 1.00 95.88 283 VAL A O 1
ATOM 2229 N N . GLY A 1 284 ? -2.123 18.963 18.875 1.00 94.25 284 GLY A N 1
ATOM 2230 C CA . GLY A 1 284 ? -1.873 20.306 18.355 1.00 94.25 284 GLY A CA 1
ATOM 2231 C C . GLY A 1 284 ? -0.674 20.340 17.408 1.00 94.25 284 GLY A C 1
ATOM 2232 O O . GLY A 1 284 ? -0.778 20.879 16.304 1.00 94.25 284 GLY A O 1
ATOM 2233 N N . PHE A 1 285 ? 0.435 19.704 17.797 1.00 93.69 285 PHE A N 1
ATOM 2234 C CA . PHE A 1 285 ? 1.640 19.614 16.973 1.00 93.69 285 PHE A CA 1
ATOM 2235 C C . PHE A 1 285 ? 1.394 18.859 15.659 1.00 93.69 285 PHE A C 1
ATOM 2237 O O . PHE A 1 285 ? 1.919 19.257 14.618 1.00 93.69 285 PHE A O 1
ATOM 2244 N N . ALA A 1 286 ? 0.561 17.813 15.671 1.00 95.31 286 ALA A N 1
ATOM 2245 C CA . ALA A 1 286 ? 0.148 17.080 14.475 1.00 95.31 286 ALA A CA 1
ATOM 2246 C C . ALA A 1 286 ? -0.620 17.984 13.500 1.00 95.31 286 ALA A C 1
ATOM 2248 O O . ALA A 1 286 ? -0.254 18.077 12.329 1.00 95.31 286 ALA A O 1
ATOM 2249 N N . ALA A 1 287 ? -1.624 18.718 13.987 1.00 95.31 287 ALA A N 1
ATOM 2250 C CA . ALA A 1 287 ? -2.391 19.666 13.179 1.00 95.31 287 ALA A CA 1
ATOM 2251 C C . ALA A 1 287 ? -1.517 20.811 12.632 1.00 95.31 287 ALA A C 1
ATOM 2253 O O . ALA A 1 287 ? -1.614 21.183 11.461 1.00 95.31 287 ALA A O 1
ATOM 2254 N N . ALA A 1 288 ? -0.639 21.376 13.464 1.00 92.75 288 ALA A N 1
ATOM 2255 C CA . ALA A 1 288 ? 0.277 22.436 13.054 1.00 92.75 288 ALA A CA 1
ATOM 2256 C C . ALA A 1 288 ? 1.308 21.938 12.025 1.00 92.75 288 ALA A C 1
ATOM 2258 O O . ALA A 1 288 ? 1.535 22.612 11.020 1.00 92.75 288 ALA A O 1
ATOM 2259 N N . SER A 1 289 ? 1.850 20.731 12.211 1.00 91.38 289 SER A N 1
ATOM 2260 C CA . SER A 1 289 ? 2.721 20.076 11.228 1.00 91.38 289 SER A CA 1
ATOM 2261 C C . SER A 1 289 ? 1.984 19.833 9.914 1.00 91.38 289 SER A C 1
ATOM 2263 O O . SER A 1 289 ? 2.508 20.150 8.854 1.00 91.38 289 SER A O 1
ATOM 2265 N N . ALA A 1 290 ? 0.746 19.337 9.949 1.00 93.06 290 ALA A N 1
ATOM 2266 C CA . ALA A 1 290 ? -0.035 19.090 8.739 1.00 93.06 290 ALA A CA 1
ATOM 2267 C C . ALA A 1 290 ? -0.305 20.376 7.936 1.00 93.06 290 ALA A C 1
ATOM 2269 O O . ALA A 1 290 ? -0.247 20.348 6.709 1.00 93.06 290 ALA A O 1
ATOM 2270 N N . ARG A 1 291 ? -0.517 21.522 8.606 1.00 91.69 291 ARG A N 1
ATOM 2271 C CA . ARG A 1 291 ? -0.708 22.833 7.949 1.00 91.69 291 ARG A CA 1
ATOM 2272 C C . ARG A 1 291 ? 0.522 23.285 7.167 1.00 91.69 291 ARG A C 1
ATOM 2274 O O . ARG A 1 291 ? 0.394 23.994 6.173 1.00 91.69 291 ARG A O 1
ATOM 2281 N N . ALA A 1 292 ? 1.708 22.913 7.633 1.00 86.06 292 ALA A N 1
ATOM 2282 C CA . ALA A 1 292 ? 2.962 23.407 7.088 1.00 86.06 292 ALA A CA 1
ATOM 2283 C C . ALA A 1 292 ? 3.428 22.671 5.820 1.00 86.06 292 ALA A C 1
ATOM 2285 O O . ALA A 1 292 ? 4.354 23.131 5.150 1.00 86.06 292 ALA A O 1
ATOM 2286 N N . TYR A 1 293 ? 2.805 21.540 5.473 1.00 79.56 293 TYR A N 1
ATOM 2287 C CA . TYR A 1 293 ? 3.239 20.694 4.364 1.00 79.56 293 TYR A CA 1
ATOM 2288 C C . TYR A 1 293 ? 2.093 20.351 3.419 1.00 79.56 293 TYR A C 1
ATOM 2290 O O . TYR A 1 293 ? 1.018 19.932 3.831 1.00 79.56 293 TYR A O 1
ATOM 2298 N N . ARG A 1 294 ? 2.364 20.451 2.113 1.00 68.50 294 ARG A N 1
ATOM 2299 C CA . ARG A 1 294 ? 1.402 20.067 1.071 1.00 68.50 294 ARG A CA 1
ATOM 2300 C C . ARG A 1 294 ? 1.160 18.555 1.034 1.00 68.50 294 ARG A C 1
ATOM 2302 O O . ARG A 1 294 ? 0.019 18.137 0.906 1.00 68.50 294 ARG A O 1
ATOM 2309 N N . ASN A 1 295 ? 2.229 17.760 1.134 1.00 72.75 295 ASN A N 1
ATOM 2310 C CA . ASN A 1 295 ? 2.202 16.294 1.106 1.00 72.75 295 ASN A CA 1
ATOM 2311 C C . ASN A 1 295 ? 3.223 15.721 2.106 1.00 72.75 295 ASN A C 1
ATOM 2313 O O . ASN A 1 295 ? 4.271 16.336 2.329 1.00 72.75 295 ASN A O 1
ATOM 2317 N N . SER A 1 296 ? 2.986 14.513 2.625 1.00 77.25 296 SER A N 1
ATOM 2318 C CA . SER A 1 296 ? 4.018 13.753 3.335 1.00 77.25 296 SER A CA 1
ATOM 2319 C C . SER A 1 296 ? 5.103 13.278 2.348 1.00 77.25 296 SER A C 1
ATOM 2321 O O . SER A 1 296 ? 4.782 12.670 1.318 1.00 77.25 296 SER A O 1
ATOM 2323 N N . PRO A 1 297 ? 6.402 13.497 2.627 1.00 67.81 297 PRO A N 1
ATOM 2324 C CA . PRO A 1 297 ? 7.494 12.895 1.863 1.00 67.81 297 PRO A CA 1
ATOM 2325 C C . PRO A 1 297 ? 7.542 11.371 2.005 1.00 67.81 297 PRO A C 1
ATOM 2327 O O . PRO A 1 297 ? 8.085 10.705 1.134 1.00 67.81 297 PRO A O 1
ATOM 2330 N N . PHE A 1 298 ? 6.960 10.819 3.073 1.00 71.00 298 PHE A N 1
ATOM 2331 C CA . PHE A 1 298 ? 6.952 9.381 3.353 1.00 71.00 298 PHE A CA 1
ATOM 2332 C C . PHE A 1 298 ? 5.703 8.672 2.819 1.00 71.00 298 PHE A C 1
ATOM 2334 O O . PHE A 1 298 ? 5.482 7.509 3.141 1.00 71.00 298 PHE A O 1
ATOM 2341 N N . ARG A 1 299 ? 4.895 9.352 1.994 1.00 71.81 299 ARG A N 1
ATOM 2342 C CA . ARG A 1 299 ? 3.627 8.829 1.465 1.00 71.81 299 ARG A CA 1
ATOM 2343 C C . ARG A 1 299 ? 3.733 7.435 0.841 1.00 71.81 299 ARG A C 1
ATOM 2345 O O . ARG A 1 299 ? 2.843 6.639 1.054 1.00 71.81 299 ARG A O 1
ATOM 2352 N N . SER A 1 300 ? 4.837 7.131 0.152 1.00 59.69 300 SER A N 1
ATOM 2353 C CA . SER A 1 300 ? 5.085 5.847 -0.530 1.00 59.69 300 SER A CA 1
ATOM 2354 C C . SER A 1 300 ? 5.463 4.687 0.400 1.00 59.69 300 SER A C 1
ATOM 2356 O O . SER A 1 300 ? 5.772 3.588 -0.068 1.00 59.69 300 SER A O 1
ATOM 2358 N N . ALA A 1 301 ? 5.598 4.973 1.695 1.00 68.94 301 ALA A N 1
ATOM 2359 C CA . ALA A 1 301 ? 5.825 4.005 2.759 1.00 68.94 301 ALA A CA 1
ATOM 2360 C C . ALA A 1 301 ? 4.583 3.879 3.657 1.00 68.94 301 ALA A C 1
ATOM 2362 O O . ALA A 1 301 ? 4.675 3.329 4.758 1.00 68.94 301 ALA A O 1
ATOM 2363 N N . HIS A 1 302 ? 3.443 4.430 3.225 1.00 84.31 302 HIS A N 1
ATOM 2364 C CA . HIS A 1 302 ? 2.236 4.410 4.020 1.00 84.31 302 HIS A CA 1
ATOM 2365 C C . HIS A 1 302 ? 1.745 2.973 4.233 1.00 84.31 302 HIS A C 1
ATOM 2367 O O . HIS A 1 302 ? 1.590 2.210 3.287 1.00 84.31 302 HIS A O 1
ATOM 2373 N N . SER A 1 303 ? 1.491 2.601 5.486 1.00 82.25 303 SER A N 1
ATOM 2374 C CA . SER A 1 303 ? 0.900 1.314 5.843 1.00 82.25 303 SER A CA 1
ATOM 2375 C C . SER A 1 303 ? -0.548 1.508 6.279 1.00 82.25 303 SER A C 1
ATOM 2377 O O . SER A 1 303 ? -0.823 1.994 7.384 1.00 82.25 303 SER A O 1
ATOM 2379 N N . VAL A 1 304 ? -1.460 1.073 5.409 1.00 81.12 304 VAL A N 1
ATOM 2380 C CA . VAL A 1 304 ? -2.903 0.973 5.676 1.00 81.12 304 VAL A CA 1
ATOM 2381 C C . VAL A 1 304 ? -3.152 0.078 6.892 1.00 81.12 304 VAL A C 1
ATOM 2383 O O . VAL A 1 304 ? -3.937 0.440 7.766 1.00 81.12 304 VAL A O 1
ATOM 2386 N N . ALA A 1 305 ? -2.407 -1.026 7.007 1.00 81.56 305 ALA A N 1
ATOM 2387 C CA . ALA A 1 305 ? -2.507 -1.983 8.105 1.00 81.56 305 ALA A CA 1
ATOM 2388 C C . ALA A 1 305 ? -2.251 -1.355 9.488 1.00 81.56 305 ALA A C 1
ATOM 2390 O O . ALA A 1 305 ? -2.879 -1.745 10.472 1.00 81.56 305 ALA A O 1
ATOM 2391 N N . VAL A 1 306 ? -1.386 -0.335 9.585 1.00 91.00 306 VAL A N 1
ATOM 2392 C CA . VAL A 1 306 ? -1.206 0.415 10.842 1.00 91.00 306 VAL A CA 1
ATOM 2393 C C . VAL A 1 306 ? -2.466 1.197 11.205 1.00 91.00 306 VAL A C 1
ATOM 2395 O O . VAL A 1 306 ? -2.865 1.185 12.366 1.00 91.00 306 VAL A O 1
ATOM 2398 N N . VAL A 1 307 ? -3.104 1.870 10.244 1.00 91.75 307 VAL A N 1
ATOM 2399 C CA . VAL A 1 307 ? -4.349 2.613 10.504 1.00 91.75 307 VAL A CA 1
ATOM 2400 C C . VAL A 1 307 ? -5.464 1.644 10.895 1.00 91.75 307 VAL A C 1
ATOM 2402 O O . VAL A 1 307 ? -6.138 1.893 11.889 1.00 91.75 307 VAL A O 1
ATOM 2405 N N . GLU A 1 308 ? -5.595 0.515 10.189 1.00 85.81 308 GLU A N 1
ATOM 2406 C CA . GLU A 1 308 ? -6.546 -0.559 10.515 1.00 85.81 308 GLU A CA 1
ATOM 2407 C C . GLU A 1 308 ? -6.352 -1.066 11.953 1.00 85.81 308 GLU A C 1
ATOM 2409 O O . GLU A 1 308 ? -7.302 -1.116 12.735 1.00 85.81 308 GLU A O 1
ATOM 2414 N N . ALA A 1 309 ? -5.112 -1.387 12.336 1.00 90.06 309 ALA A N 1
ATOM 2415 C CA . ALA A 1 309 ? -4.791 -1.891 13.667 1.00 90.06 309 ALA A CA 1
ATOM 2416 C C . ALA A 1 309 ? -5.088 -0.869 14.774 1.00 90.06 309 ALA A C 1
ATOM 2418 O O . ALA A 1 309 ? -5.639 -1.223 15.819 1.00 90.06 309 ALA A O 1
ATOM 2419 N N . ILE A 1 310 ? -4.741 0.405 14.559 1.00 95.06 310 ILE A N 1
ATOM 2420 C CA . ILE A 1 310 ? -5.017 1.475 15.525 1.00 95.06 310 ILE A CA 1
ATOM 2421 C C . ILE A 1 310 ? -6.521 1.748 15.619 1.00 95.06 310 ILE A C 1
ATOM 2423 O O . ILE A 1 310 ? -7.014 1.906 16.732 1.00 95.06 310 ILE A O 1
ATOM 2427 N N . ALA A 1 311 ? -7.254 1.750 14.503 1.00 88.44 311 ALA A N 1
ATOM 2428 C CA . ALA A 1 311 ? -8.710 1.895 14.482 1.00 88.44 311 ALA A CA 1
ATOM 2429 C C . ALA A 1 311 ? -9.394 0.764 15.268 1.00 88.44 311 ALA A C 1
ATOM 2431 O O . ALA A 1 311 ? -10.191 1.019 16.174 1.00 88.44 311 ALA A O 1
ATOM 2432 N N . HIS A 1 312 ? -8.990 -0.483 15.005 1.00 86.31 312 HIS A N 1
ATOM 2433 C CA . HIS A 1 312 ? -9.488 -1.662 15.709 1.00 86.31 312 HIS A CA 1
ATOM 2434 C C . HIS A 1 312 ? -9.224 -1.590 17.217 1.00 86.31 312 HIS A C 1
ATOM 2436 O O . HIS A 1 312 ? -10.142 -1.740 18.020 1.00 86.31 312 HIS A O 1
ATOM 2442 N N . LEU A 1 313 ? -7.982 -1.306 17.623 1.00 88.56 313 LEU A N 1
ATOM 2443 C CA . LEU A 1 313 ? -7.622 -1.188 19.038 1.00 88.56 313 LEU A CA 1
ATOM 2444 C C . LEU A 1 313 ? -8.291 0.013 19.726 1.00 88.56 313 LEU A C 1
ATOM 2446 O O . LEU A 1 313 ? -8.505 -0.027 20.938 1.00 88.56 313 LEU A O 1
ATOM 2450 N N . ALA A 1 314 ? -8.582 1.084 18.982 1.00 90.12 314 ALA A N 1
ATOM 2451 C CA . ALA A 1 314 ? -9.286 2.260 19.486 1.00 90.12 314 ALA A CA 1
ATOM 2452 C C . ALA A 1 314 ? -10.806 2.050 19.567 1.00 90.12 314 ALA A C 1
ATOM 2454 O O . ALA A 1 314 ? -11.480 2.840 20.227 1.00 90.12 314 ALA A O 1
ATOM 2455 N N . GLY A 1 315 ? -11.340 1.024 18.895 1.00 81.75 315 GLY A N 1
ATOM 2456 C CA . GLY A 1 315 ? -12.776 0.783 18.782 1.00 81.75 315 GLY A CA 1
ATOM 2457 C C . GLY A 1 315 ? -13.513 1.877 18.004 1.00 81.75 315 GLY A C 1
ATOM 2458 O O . GLY A 1 315 ? -14.661 2.172 18.328 1.00 81.75 315 GLY A O 1
ATOM 2459 N N . ARG A 1 316 ? -12.853 2.526 17.035 1.00 81.81 316 ARG A N 1
ATOM 2460 C CA . ARG A 1 316 ? -13.457 3.564 16.184 1.00 81.81 316 ARG A CA 1
ATOM 2461 C C . ARG A 1 316 ? -12.784 3.625 14.818 1.00 81.81 316 ARG A C 1
ATOM 2463 O O . ARG A 1 316 ? -11.585 3.369 14.718 1.00 81.81 316 ARG A O 1
ATOM 2470 N N . ASP A 1 317 ? -13.528 4.055 13.808 1.00 80.56 317 ASP A N 1
ATOM 2471 C CA . ASP A 1 317 ? -12.983 4.256 12.467 1.00 80.56 317 ASP A CA 1
ATOM 2472 C C . ASP A 1 317 ? -11.968 5.404 12.436 1.00 80.56 317 ASP A C 1
ATOM 2474 O O . ASP A 1 317 ? -12.078 6.393 13.170 1.00 80.56 317 ASP A O 1
ATOM 2478 N N . LEU A 1 318 ? -10.965 5.268 11.567 1.00 86.88 318 LEU A N 1
ATOM 2479 C CA . LEU A 1 318 ? -9.958 6.293 11.320 1.00 86.88 318 LEU A CA 1
ATOM 2480 C C . LEU A 1 318 ? -9.846 6.587 9.828 1.00 86.88 318 LEU A C 1
ATOM 2482 O O . LEU A 1 318 ? -9.959 5.671 9.011 1.00 86.88 318 LEU A O 1
ATOM 2486 N N . PRO A 1 319 ? -9.597 7.854 9.460 1.00 87.38 319 PRO A N 1
ATOM 2487 C CA . PRO A 1 319 ? -9.439 8.210 8.065 1.00 87.38 319 PRO A CA 1
ATOM 2488 C C . PRO A 1 319 ? -8.127 7.649 7.510 1.00 87.38 319 PRO A C 1
ATOM 2490 O O . PRO A 1 319 ? -7.121 7.571 8.215 1.00 87.38 319 PRO A O 1
ATOM 2493 N N . GLN A 1 320 ? -8.125 7.331 6.220 1.00 85.19 320 GLN A N 1
ATOM 2494 C CA . GLN A 1 320 ? -6.909 7.081 5.445 1.00 85.19 320 GLN A CA 1
ATOM 2495 C C . GLN A 1 320 ? -6.453 8.388 4.779 1.00 85.19 320 GLN A C 1
ATOM 2497 O O . GLN A 1 320 ? -7.301 9.227 4.463 1.00 85.19 320 GLN A O 1
ATOM 2502 N N . PRO A 1 321 ? -5.148 8.622 4.550 1.00 84.56 321 PRO A N 1
ATOM 2503 C CA . PRO A 1 321 ? -4.727 9.733 3.707 1.00 84.56 321 PRO A CA 1
ATOM 2504 C C . PRO A 1 321 ? -5.248 9.515 2.280 1.00 84.56 321 PRO A C 1
ATOM 2506 O O . PRO A 1 321 ? -5.351 8.380 1.825 1.00 84.56 321 PRO A O 1
ATOM 2509 N N . SER A 1 322 ? -5.541 10.576 1.528 1.00 77.31 322 SER A N 1
ATOM 2510 C CA . SER A 1 322 ? -6.195 10.440 0.211 1.00 77.31 322 SER A CA 1
ATOM 2511 C C . SER A 1 322 ? -5.335 9.797 -0.877 1.00 77.31 322 SER A C 1
ATOM 2513 O O . SER A 1 322 ? -5.826 9.492 -1.957 1.00 77.31 322 SER A O 1
ATOM 2515 N N . TYR A 1 323 ? -4.049 9.578 -0.604 1.00 63.75 323 TYR A N 1
ATOM 2516 C CA . TYR A 1 323 ? -3.163 8.779 -1.448 1.00 63.75 323 TYR A CA 1
ATOM 2517 C C . TYR A 1 323 ? -2.979 7.342 -0.949 1.00 63.75 323 TYR A C 1
ATOM 2519 O O . TYR A 1 323 ? -2.215 6.609 -1.565 1.00 63.75 323 TYR A O 1
ATOM 2527 N N . ALA A 1 324 ? -3.631 6.907 0.135 1.00 62.06 324 ALA A N 1
ATOM 2528 C CA . ALA A 1 324 ? -3.585 5.503 0.564 1.00 62.06 324 ALA A CA 1
ATOM 2529 C C . ALA A 1 324 ? -4.062 4.547 -0.542 1.00 62.06 324 ALA A C 1
ATOM 2531 O O . ALA A 1 324 ? -3.633 3.395 -0.616 1.00 62.06 324 ALA A O 1
ATOM 2532 N N . ASP A 1 325 ? -4.903 5.062 -1.438 1.00 49.22 325 ASP A N 1
ATOM 2533 C CA . ASP A 1 325 ? -5.390 4.381 -2.634 1.00 49.22 325 ASP A CA 1
ATOM 2534 C C . ASP A 1 325 ? -4.375 4.381 -3.786 1.00 49.22 325 ASP A C 1
ATOM 2536 O O . ASP A 1 325 ? -4.395 3.488 -4.627 1.00 49.22 325 ASP A O 1
ATOM 2540 N N . MET A 1 326 ? -3.414 5.309 -3.778 1.00 47.03 326 MET A N 1
ATOM 2541 C CA . MET A 1 326 ? -2.322 5.361 -4.756 1.00 47.03 326 MET A CA 1
ATOM 2542 C C . MET A 1 326 ? -1.231 4.312 -4.483 1.00 47.03 326 MET A C 1
ATOM 2544 O O . MET A 1 326 ? -0.391 4.113 -5.347 1.00 47.03 326 MET A O 1
ATOM 2548 N N . ASP A 1 327 ? -1.221 3.631 -3.328 1.00 42.50 327 ASP A N 1
ATOM 2549 C CA . ASP A 1 327 ? -0.247 2.563 -3.019 1.00 42.50 327 ASP A CA 1
ATOM 2550 C C . ASP A 1 327 ? -0.750 1.146 -3.379 1.00 42.50 327 ASP A C 1
ATOM 2552 O O . ASP A 1 327 ? 0.054 0.215 -3.433 1.00 42.50 327 ASP A O 1
ATOM 2556 N N . ALA A 1 328 ? -2.033 0.978 -3.744 1.00 43.94 328 ALA A N 1
ATOM 2557 C CA . ALA A 1 328 ? -2.428 -0.148 -4.607 1.00 43.94 328 ALA A CA 1
ATOM 2558 C C . ALA A 1 328 ? -1.824 0.020 -6.018 1.00 43.94 328 ALA A C 1
ATOM 2560 O O . ALA A 1 328 ? -1.500 -0.955 -6.688 1.00 43.94 328 ALA A O 1
ATOM 2561 N N . LEU A 1 329 ? -1.565 1.267 -6.424 1.00 57.94 329 LEU A N 1
ATOM 2562 C CA . LEU A 1 329 ? -0.804 1.640 -7.613 1.00 57.94 329 LEU A CA 1
ATOM 2563 C C . LEU A 1 329 ? 0.680 1.823 -7.257 1.00 57.94 329 LEU A C 1
ATOM 2565 O O . LEU A 1 329 ? 1.265 2.886 -7.439 1.00 57.94 329 LEU A O 1
ATOM 2569 N N . SER A 1 330 ? 1.326 0.781 -6.736 1.00 74.38 330 SER A N 1
ATOM 2570 C CA . SER A 1 330 ? 2.790 0.804 -6.683 1.00 74.38 330 SER A CA 1
ATOM 2571 C C . SER A 1 330 ? 3.354 0.651 -8.102 1.00 74.38 330 SER A C 1
ATOM 2573 O O . SER A 1 330 ? 2.907 -0.200 -8.867 1.00 74.38 330 SER A O 1
ATOM 2575 N N . TYR A 1 331 ? 4.305 1.503 -8.479 1.00 83.94 331 TYR A N 1
ATOM 2576 C CA . TYR A 1 331 ? 4.877 1.535 -9.825 1.00 83.94 331 TYR A CA 1
ATOM 2577 C C . TYR A 1 331 ? 6.242 0.857 -9.814 1.00 83.94 331 TYR A C 1
ATOM 2579 O O . TYR A 1 331 ? 7.088 1.173 -8.976 1.00 83.94 331 TYR A O 1
ATOM 2587 N N . TRP A 1 332 ? 6.479 -0.056 -10.745 1.00 93.88 332 TRP A N 1
ATOM 2588 C CA . TRP A 1 332 ? 7.708 -0.838 -10.792 1.00 93.88 332 TRP A CA 1
ATOM 2589 C C . TRP A 1 332 ? 8.226 -0.929 -12.207 1.00 93.88 332 TRP A C 1
ATOM 2591 O O . TRP A 1 332 ? 7.470 -1.161 -13.139 1.00 93.88 332 TRP A O 1
ATOM 2601 N N . LYS A 1 333 ? 9.534 -0.797 -12.364 1.00 95.06 333 LYS A N 1
ATOM 2602 C CA . LYS A 1 333 ? 10.239 -1.126 -13.593 1.00 95.06 333 LYS A CA 1
ATOM 2603 C C . LYS A 1 333 ? 10.842 -2.515 -13.441 1.00 95.06 333 LYS A C 1
ATOM 2605 O O . LYS A 1 333 ? 11.527 -2.765 -12.444 1.00 95.06 333 LYS A O 1
ATOM 2610 N N . ILE A 1 334 ? 10.600 -3.384 -14.423 1.00 96.25 334 ILE A N 1
ATOM 2611 C CA . ILE A 1 334 ? 11.111 -4.759 -14.442 1.00 96.25 334 ILE A CA 1
ATOM 2612 C C . ILE A 1 334 ? 11.758 -5.064 -15.797 1.00 96.25 334 ILE A C 1
ATOM 2614 O O . ILE A 1 334 ? 11.106 -4.961 -16.834 1.00 96.25 334 ILE A O 1
ATOM 2618 N N . SER A 1 335 ? 13.038 -5.450 -15.784 1.00 94.06 335 SER A N 1
ATOM 2619 C CA . SER A 1 335 ? 13.770 -5.835 -17.000 1.00 94.06 335 SER A CA 1
ATOM 2620 C C . SER A 1 335 ? 13.447 -7.282 -17.422 1.00 94.06 335 SER A C 1
ATOM 2622 O O . SER A 1 335 ? 13.738 -8.189 -16.642 1.00 94.06 335 SER A O 1
ATOM 2624 N N . PRO A 1 336 ? 12.978 -7.532 -18.659 1.00 93.12 336 PRO A N 1
ATOM 2625 C CA . PRO A 1 336 ? 12.777 -8.864 -19.234 1.00 93.12 336 PRO A CA 1
ATOM 2626 C C . PRO A 1 336 ? 14.092 -9.485 -19.736 1.00 93.12 336 PRO A C 1
ATOM 2628 O O . PRO A 1 336 ? 14.239 -9.843 -20.905 1.00 93.12 336 PRO A O 1
ATOM 2631 N N . GLY A 1 337 ? 15.082 -9.576 -18.847 1.00 85.44 337 GLY A N 1
ATOM 2632 C CA . GLY A 1 337 ? 16.420 -10.061 -19.180 1.00 85.44 337 GLY A CA 1
ATOM 2633 C C . GLY A 1 337 ? 17.240 -9.081 -20.030 1.00 85.44 337 GLY A C 1
ATOM 2634 O O . GLY A 1 337 ? 16.789 -7.992 -20.406 1.00 85.44 337 GLY A O 1
ATOM 2635 N N . ARG A 1 338 ? 18.495 -9.442 -20.317 1.00 80.81 338 ARG A N 1
ATOM 2636 C CA . ARG A 1 338 ? 19.381 -8.631 -21.164 1.00 80.81 338 ARG A CA 1
ATOM 2637 C C . ARG A 1 338 ? 18.800 -8.526 -22.575 1.00 80.81 338 ARG A C 1
ATOM 2639 O O . ARG A 1 338 ? 18.312 -9.509 -23.126 1.00 80.81 338 ARG A O 1
ATOM 2646 N N . GLY A 1 339 ? 18.817 -7.314 -23.134 1.00 83.50 339 GLY A N 1
ATOM 2647 C CA . GLY A 1 339 ? 18.248 -7.032 -24.457 1.00 83.50 339 GLY A CA 1
ATOM 2648 C C . GLY A 1 339 ? 16.749 -7.318 -24.563 1.00 83.50 339 GLY A C 1
ATOM 2649 O O . GLY A 1 339 ? 16.251 -7.493 -25.672 1.00 83.50 339 GLY A O 1
ATOM 2650 N N . ALA A 1 340 ? 16.055 -7.422 -23.424 1.00 90.44 340 ALA A N 1
ATOM 2651 C CA . ALA A 1 340 ? 14.642 -7.749 -23.352 1.00 90.44 340 ALA A CA 1
ATOM 2652 C C . ALA A 1 340 ? 14.248 -9.082 -24.017 1.00 90.44 340 ALA A C 1
ATOM 2654 O O . ALA A 1 340 ? 13.129 -9.217 -24.512 1.00 90.44 340 ALA A O 1
ATOM 2655 N N . HIS A 1 341 ? 15.140 -10.078 -24.040 1.00 89.38 341 HIS A N 1
ATOM 2656 C CA . HIS A 1 341 ? 14.882 -11.348 -24.729 1.00 89.38 341 HIS A CA 1
ATOM 2657 C C . HIS A 1 341 ? 13.650 -12.104 -24.195 1.00 89.38 341 HIS A C 1
ATOM 2659 O O . HIS A 1 341 ? 12.990 -12.797 -24.967 1.00 89.38 341 HIS A O 1
ATOM 2665 N N . LEU A 1 342 ? 13.284 -11.917 -22.919 1.00 91.19 342 LEU A N 1
ATOM 2666 C CA . LEU A 1 342 ? 12.101 -12.540 -22.306 1.00 91.19 342 LEU A CA 1
ATOM 2667 C C . LEU A 1 342 ? 10.794 -11.799 -22.620 1.00 91.19 342 LEU A C 1
ATOM 2669 O O . LEU A 1 342 ? 9.713 -12.268 -22.267 1.00 91.19 342 LEU A O 1
ATOM 2673 N N . TRP A 1 343 ? 10.860 -10.632 -23.271 1.00 94.94 343 TRP A N 1
ATOM 2674 C CA . TRP A 1 343 ? 9.705 -9.748 -23.434 1.00 94.94 343 TRP A CA 1
ATOM 2675 C C . TRP A 1 343 ? 8.549 -10.417 -24.170 1.00 94.94 343 TRP A C 1
ATOM 2677 O O . TRP A 1 343 ? 7.403 -10.277 -23.754 1.00 94.94 343 TRP A O 1
ATOM 2687 N N . SER A 1 344 ? 8.836 -11.169 -25.234 1.00 91.38 344 SER A N 1
ATOM 2688 C CA . SER A 1 344 ? 7.791 -11.855 -26.002 1.00 91.38 344 SER A CA 1
ATOM 2689 C C . SER A 1 344 ? 7.045 -12.874 -25.138 1.00 91.38 344 SER A C 1
ATOM 2691 O O . SER A 1 344 ? 5.818 -12.902 -25.160 1.00 91.38 344 SER A O 1
ATOM 2693 N N . ASN A 1 345 ? 7.768 -13.631 -24.308 1.00 91.25 345 ASN A N 1
ATOM 2694 C CA . ASN A 1 345 ? 7.186 -14.631 -23.410 1.00 91.25 345 ASN A CA 1
ATOM 2695 C C . ASN A 1 345 ? 6.331 -13.961 -22.326 1.00 91.25 345 ASN A C 1
ATOM 2697 O O . ASN A 1 345 ? 5.192 -14.360 -22.093 1.00 91.25 345 ASN A O 1
ATOM 2701 N N . TRP A 1 346 ? 6.838 -12.882 -21.724 1.00 94.94 346 TRP A N 1
ATOM 2702 C CA . TRP A 1 346 ? 6.121 -12.096 -20.713 1.00 94.94 346 TRP A CA 1
ATOM 2703 C C . TRP A 1 346 ? 4.857 -11.437 -21.268 1.00 94.94 346 TRP A C 1
ATOM 2705 O O . TRP A 1 346 ? 3.802 -11.451 -20.626 1.00 94.94 346 TRP A O 1
ATOM 2715 N N . ARG A 1 347 ? 4.951 -10.870 -22.476 1.00 93.81 347 ARG A N 1
ATOM 2716 C CA . ARG A 1 347 ? 3.837 -10.237 -23.185 1.00 93.81 347 ARG A CA 1
ATOM 2717 C C . ARG A 1 347 ? 2.751 -11.248 -23.523 1.00 93.81 347 ARG A C 1
ATOM 2719 O O . ARG A 1 347 ? 1.594 -11.036 -23.176 1.00 93.81 347 ARG A O 1
ATOM 2726 N N . ASP A 1 348 ? 3.128 -12.336 -24.184 1.00 84.31 348 ASP A N 1
ATOM 2727 C CA . ASP A 1 348 ? 2.175 -13.298 -24.737 1.00 84.31 348 ASP A CA 1
ATOM 2728 C C . ASP A 1 348 ? 1.624 -14.233 -23.643 1.00 84.31 348 ASP A C 1
ATOM 2730 O O . ASP A 1 348 ? 0.478 -14.676 -23.714 1.00 84.31 348 ASP A O 1
ATOM 2734 N N . GLY A 1 349 ? 2.408 -14.482 -22.591 1.00 83.31 349 GLY A N 1
ATOM 2735 C CA . GLY A 1 349 ? 2.010 -15.272 -21.429 1.00 83.31 349 GLY A CA 1
ATOM 2736 C C . GLY A 1 349 ? 1.373 -14.478 -20.284 1.00 83.31 349 GLY A C 1
ATOM 2737 O O . GLY A 1 349 ? 0.938 -15.097 -19.312 1.00 83.31 349 GLY A O 1
ATOM 2738 N N . ASN A 1 350 ? 1.305 -13.143 -20.373 1.00 89.94 350 ASN A N 1
ATOM 2739 C CA . ASN A 1 350 ? 0.733 -12.252 -19.3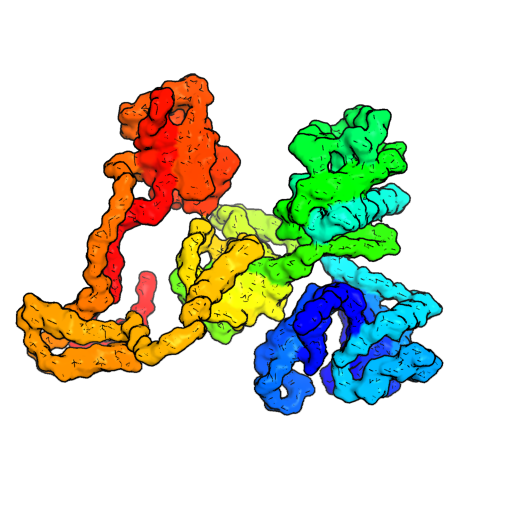51 1.00 89.94 350 ASN A CA 1
ATOM 2740 C C . ASN A 1 350 ? 1.371 -12.407 -17.954 1.00 89.94 350 ASN A C 1
ATOM 2742 O O . ASN A 1 350 ? 0.688 -12.610 -16.947 1.00 89.94 350 ASN A O 1
ATOM 2746 N N . TYR A 1 351 ? 2.699 -12.325 -17.875 1.00 94.00 351 TYR A N 1
ATOM 2747 C CA . TYR A 1 351 ? 3.425 -12.353 -16.603 1.00 94.00 351 TY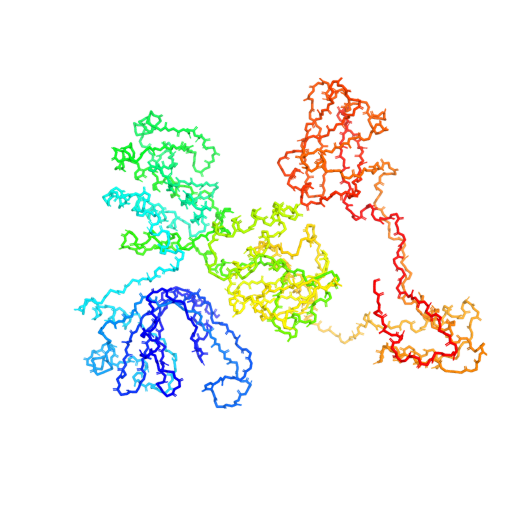R A CA 1
ATOM 2748 C C . TYR A 1 351 ? 4.732 -11.575 -16.662 1.00 94.00 351 TYR A C 1
ATOM 2750 O O . TYR A 1 351 ? 5.188 -11.165 -17.724 1.00 94.00 351 TYR A O 1
ATOM 2758 N N . VAL A 1 352 ? 5.347 -11.412 -15.497 1.00 97.25 352 VAL A N 1
ATOM 2759 C CA . VAL A 1 352 ? 6.757 -11.049 -15.334 1.00 97.25 352 VAL A CA 1
ATOM 2760 C C . VAL A 1 352 ? 7.412 -12.037 -14.378 1.00 97.25 352 VAL A C 1
ATOM 2762 O O . VAL A 1 352 ? 6.724 -12.603 -13.524 1.00 97.25 352 VAL A O 1
ATOM 2765 N N . ALA A 1 353 ? 8.718 -12.259 -14.517 1.00 96.38 353 ALA A N 1
ATOM 2766 C CA . ALA A 1 353 ? 9.444 -13.232 -13.704 1.00 96.38 353 ALA A CA 1
ATOM 2767 C C . ALA A 1 353 ? 10.842 -12.749 -13.296 1.00 96.38 353 ALA A C 1
ATOM 2769 O O . ALA A 1 353 ? 11.443 -11.920 -13.978 1.00 96.38 353 ALA A O 1
ATOM 2770 N N . ILE A 1 354 ? 11.375 -13.268 -12.190 1.00 95.12 354 ILE A N 1
ATOM 2771 C CA . ILE A 1 354 ? 12.766 -13.051 -11.766 1.00 95.12 354 ILE A CA 1
ATOM 2772 C C . ILE A 1 354 ? 13.394 -14.334 -11.190 1.00 95.12 354 ILE A C 1
ATOM 2774 O O . ILE A 1 354 ? 12.690 -15.265 -10.803 1.00 95.12 354 ILE A O 1
ATOM 2778 N N . GLY A 1 355 ? 14.732 -14.349 -11.142 1.00 92.00 355 GLY A N 1
ATOM 2779 C CA . GLY A 1 355 ? 15.584 -15.445 -10.647 1.00 92.00 355 GLY A CA 1
ATOM 2780 C C . GLY A 1 355 ? 15.596 -15.613 -9.133 1.00 92.00 355 GLY A C 1
ATOM 2781 O O . GLY A 1 355 ? 14.668 -15.180 -8.475 1.00 92.00 355 GLY A O 1
ATOM 2782 N N . TRP A 1 356 ? 16.690 -16.152 -8.581 1.00 92.62 356 TRP A N 1
ATOM 2783 C CA . TRP A 1 356 ? 16.897 -16.473 -7.157 1.00 92.62 356 TRP A CA 1
ATOM 2784 C C . TRP A 1 356 ? 16.205 -17.752 -6.670 1.00 92.62 356 TRP A C 1
ATOM 2786 O O . TRP A 1 356 ? 15.697 -17.805 -5.550 1.00 92.62 356 TRP A O 1
ATOM 2796 N N . SER A 1 357 ? 16.251 -18.815 -7.479 1.00 90.75 357 SER A N 1
ATOM 2797 C CA . SER A 1 357 ? 15.619 -20.108 -7.177 1.00 90.75 357 SER A CA 1
ATOM 2798 C C . SER A 1 357 ? 15.991 -20.702 -5.819 1.00 90.75 357 SER A C 1
ATOM 2800 O O . SER A 1 357 ? 15.155 -21.341 -5.184 1.00 90.75 357 SER A O 1
ATOM 2802 N N . ASP A 1 358 ? 17.212 -20.455 -5.342 1.00 89.88 358 ASP A N 1
ATOM 2803 C CA . ASP A 1 358 ? 17.718 -21.010 -4.082 1.00 89.88 358 ASP A CA 1
ATOM 2804 C C . ASP A 1 358 ? 17.007 -20.449 -2.837 1.00 89.88 358 ASP A C 1
ATOM 2806 O O . ASP A 1 358 ? 17.052 -21.059 -1.768 1.00 89.88 358 ASP A O 1
ATOM 2810 N N . LEU A 1 359 ? 16.300 -19.316 -2.956 1.00 91.56 359 LEU A N 1
ATOM 2811 C CA . LEU A 1 359 ? 15.447 -18.787 -1.881 1.00 91.56 359 LEU A CA 1
ATOM 2812 C C . LEU A 1 359 ? 14.167 -19.616 -1.671 1.00 91.56 359 LEU A C 1
ATOM 2814 O O . LEU A 1 359 ? 13.554 -19.541 -0.595 1.00 91.56 359 LEU A O 1
ATOM 2818 N N . GLY A 1 360 ? 13.794 -20.417 -2.673 1.00 92.88 360 GLY A N 1
ATOM 2819 C CA . GLY A 1 360 ? 12.575 -21.216 -2.702 1.00 92.88 360 GLY A CA 1
ATOM 2820 C C . GLY A 1 360 ? 11.302 -20.371 -2.718 1.00 92.88 360 GLY A C 1
ATOM 2821 O O . GLY A 1 360 ? 11.336 -19.157 -2.907 1.00 92.88 360 GLY A O 1
ATOM 2822 N N . ASP A 1 361 ? 10.162 -21.021 -2.493 1.00 94.19 361 ASP A N 1
ATOM 2823 C CA . ASP A 1 361 ? 8.871 -20.340 -2.437 1.00 94.19 361 ASP A CA 1
ATOM 2824 C C . ASP A 1 361 ? 8.813 -19.336 -1.269 1.00 94.19 361 ASP A C 1
ATOM 2826 O O . ASP A 1 361 ? 9.113 -19.668 -0.113 1.00 94.19 361 ASP A O 1
ATOM 2830 N N . LEU A 1 362 ? 8.446 -18.094 -1.601 1.00 89.88 362 LEU A N 1
ATOM 2831 C CA . LEU A 1 362 ? 8.298 -16.960 -0.691 1.00 89.88 362 LEU A CA 1
ATOM 2832 C C . LEU A 1 362 ? 6.841 -16.713 -0.266 1.00 89.88 362 LEU A C 1
ATOM 2834 O O . LEU A 1 362 ? 6.581 -15.805 0.525 1.00 89.88 362 LEU A O 1
ATOM 2838 N N . SER A 1 363 ? 5.896 -17.526 -0.740 1.00 81.56 363 SER A N 1
ATOM 2839 C CA . SER A 1 363 ? 4.483 -17.438 -0.370 1.00 81.56 363 SER A CA 1
ATOM 2840 C C . SER A 1 363 ? 4.309 -17.627 1.138 1.00 81.56 363 SER A C 1
ATOM 2842 O O . SER A 1 363 ? 4.671 -18.661 1.698 1.00 81.56 363 SER A O 1
ATOM 2844 N N . GLY A 1 364 ? 3.769 -16.612 1.820 1.00 68.12 364 GLY A N 1
ATOM 2845 C CA . GLY A 1 364 ? 3.532 -16.653 3.269 1.00 68.12 364 GLY A CA 1
ATOM 2846 C C . GLY A 1 364 ? 4.796 -16.692 4.141 1.00 68.12 364 GLY A C 1
ATOM 2847 O O . GLY A 1 364 ? 4.694 -16.939 5.343 1.00 68.12 364 GLY A O 1
ATOM 2848 N N . VAL A 1 365 ? 5.980 -16.451 3.569 1.00 73.38 365 VAL A N 1
ATOM 2849 C CA . VAL A 1 365 ? 7.246 -16.416 4.312 1.00 73.38 365 VAL A CA 1
ATOM 2850 C C . VAL A 1 365 ? 7.354 -15.103 5.085 1.00 73.38 365 VAL A C 1
ATOM 2852 O O . VAL A 1 365 ? 7.145 -14.028 4.528 1.00 73.38 365 VAL A O 1
ATOM 2855 N N . SER A 1 366 ? 7.695 -15.171 6.375 1.00 68.50 366 SER A N 1
ATOM 2856 C CA . SER A 1 366 ? 7.913 -13.975 7.198 1.00 68.50 366 SER A CA 1
ATOM 2857 C C . SER A 1 366 ? 9.234 -13.286 6.857 1.00 68.50 366 SER A C 1
ATOM 2859 O O . SER A 1 366 ? 10.158 -13.901 6.315 1.00 68.50 366 SER A O 1
ATOM 2861 N N . ARG A 1 367 ? 9.373 -12.006 7.227 1.00 80.25 367 ARG A N 1
ATOM 2862 C CA . ARG A 1 367 ? 10.627 -11.280 6.988 1.00 80.25 367 ARG A CA 1
ATOM 2863 C C . ARG A 1 367 ? 11.804 -11.936 7.711 1.00 80.25 367 ARG A C 1
ATOM 2865 O O . ARG A 1 367 ? 12.889 -12.034 7.147 1.00 80.25 367 ARG A O 1
ATOM 2872 N N . GLU A 1 368 ? 11.588 -12.400 8.937 1.00 72.44 368 GLU A N 1
ATOM 2873 C CA . GLU A 1 368 ? 12.598 -13.078 9.747 1.00 72.44 368 GLU A CA 1
ATOM 2874 C C . GLU A 1 368 ? 13.046 -14.395 9.109 1.00 72.44 368 GLU A C 1
ATOM 2876 O O . GLU A 1 368 ? 14.242 -14.696 9.086 1.00 72.44 368 GLU A O 1
ATOM 2881 N N . GLU A 1 369 ? 12.103 -15.175 8.578 1.00 80.12 369 GLU A N 1
ATOM 2882 C CA . GLU A 1 369 ? 12.421 -16.422 7.890 1.00 80.12 369 GLU A CA 1
ATOM 2883 C C . GLU A 1 369 ? 13.159 -16.160 6.575 1.00 80.12 369 GLU A C 1
ATOM 2885 O O . GLU A 1 369 ? 14.167 -16.816 6.301 1.00 80.12 369 GLU A O 1
ATOM 2890 N N . PHE A 1 370 ? 12.735 -15.156 5.804 1.00 87.56 370 PHE A N 1
ATOM 2891 C CA . PHE A 1 370 ? 13.451 -14.720 4.609 1.00 87.56 370 PHE A CA 1
ATOM 2892 C C . PHE A 1 370 ? 14.890 -14.298 4.930 1.00 87.56 370 PHE A C 1
ATOM 2894 O O . PHE A 1 370 ? 15.825 -14.781 4.294 1.00 87.56 370 PHE A O 1
ATOM 2901 N N . ASP A 1 371 ? 15.093 -13.447 5.942 1.00 81.12 371 ASP A N 1
ATOM 2902 C CA . ASP A 1 371 ? 16.429 -13.000 6.346 1.00 81.12 371 ASP A CA 1
ATOM 2903 C C . ASP A 1 371 ? 17.302 -14.182 6.801 1.00 81.12 371 ASP A C 1
ATOM 2905 O O . ASP A 1 371 ? 18.499 -14.208 6.512 1.00 81.12 371 ASP A O 1
ATOM 2909 N N . ALA A 1 372 ? 16.721 -15.191 7.459 1.00 86.75 372 ALA A N 1
ATOM 2910 C CA . ALA A 1 372 ? 17.433 -16.409 7.837 1.00 86.75 372 ALA A CA 1
ATOM 2911 C C . ALA A 1 372 ? 17.851 -17.255 6.619 1.00 86.75 372 ALA A C 1
ATOM 2913 O O . ALA A 1 372 ? 18.990 -17.731 6.579 1.00 86.75 372 ALA A O 1
ATOM 2914 N N . ARG A 1 373 ? 16.967 -17.418 5.621 1.00 92.06 373 ARG A N 1
ATOM 2915 C CA . ARG A 1 373 ? 17.285 -18.091 4.346 1.00 92.06 373 ARG A CA 1
ATOM 2916 C C . ARG A 1 373 ? 18.382 -17.336 3.594 1.00 92.06 373 ARG A C 1
ATOM 2918 O O . ARG A 1 373 ? 19.379 -17.931 3.197 1.00 92.06 373 ARG A O 1
ATOM 2925 N N . LEU A 1 374 ? 18.239 -16.016 3.487 1.00 87.44 374 LEU A N 1
ATOM 2926 C CA . LEU A 1 374 ? 19.198 -15.140 2.827 1.00 87.44 374 LEU A CA 1
ATOM 2927 C C . LEU A 1 374 ? 20.581 -15.197 3.482 1.00 87.44 374 LEU A C 1
ATOM 2929 O O . LEU A 1 374 ? 21.578 -15.306 2.777 1.00 87.44 374 LEU A O 1
ATOM 2933 N N . ASN A 1 375 ? 20.658 -15.132 4.814 1.00 86.75 375 ASN A N 1
ATOM 2934 C CA . ASN A 1 375 ? 21.935 -15.195 5.532 1.00 86.75 375 ASN A CA 1
ATOM 2935 C C . ASN A 1 375 ? 22.694 -16.483 5.206 1.00 86.75 375 ASN A C 1
ATOM 2937 O O . ASN A 1 375 ? 23.880 -16.426 4.905 1.00 86.75 375 ASN A O 1
ATOM 2941 N N . ARG A 1 376 ? 21.992 -17.622 5.198 1.00 89.06 376 ARG A N 1
ATOM 2942 C CA . ARG A 1 376 ? 22.584 -18.918 4.859 1.00 89.06 376 ARG A CA 1
ATOM 2943 C C . ARG A 1 376 ? 23.159 -18.925 3.440 1.00 89.06 376 ARG A C 1
ATOM 2945 O O . ARG A 1 376 ? 24.311 -19.293 3.261 1.00 89.06 376 ARG A O 1
ATOM 2952 N N . LEU A 1 377 ? 22.388 -18.460 2.455 1.00 86.62 377 LEU A N 1
ATOM 2953 C CA . LEU A 1 377 ? 22.820 -18.433 1.052 1.00 86.62 377 LEU A CA 1
ATOM 2954 C C . LEU A 1 377 ? 23.957 -17.435 0.801 1.00 86.62 377 LEU A C 1
ATOM 2956 O O . LEU A 1 377 ? 24.845 -17.692 -0.007 1.00 86.62 377 LEU A O 1
ATOM 2960 N N . VAL A 1 378 ? 23.956 -16.299 1.501 1.00 83.94 378 VAL A N 1
ATOM 2961 C CA . VAL A 1 378 ? 25.059 -15.329 1.451 1.00 83.94 378 VAL A CA 1
ATOM 2962 C C . VAL A 1 378 ? 26.351 -15.953 1.974 1.00 83.94 378 VAL A C 1
ATOM 2964 O O . VAL A 1 378 ? 27.392 -15.770 1.346 1.00 83.94 378 VAL A O 1
ATOM 2967 N N . ASP A 1 379 ? 26.284 -16.714 3.067 1.00 81.88 379 ASP A N 1
ATOM 2968 C CA . ASP A 1 379 ? 27.447 -17.406 3.632 1.00 81.88 379 ASP A CA 1
ATOM 2969 C C . ASP A 1 379 ? 27.940 -18.547 2.719 1.00 81.88 379 ASP A C 1
ATOM 2971 O O . ASP A 1 379 ? 29.146 -18.749 2.580 1.00 81.88 379 ASP A O 1
ATOM 2975 N N . GLU A 1 380 ? 27.025 -19.272 2.069 1.00 86.44 380 GLU A N 1
ATOM 2976 C CA . GLU A 1 380 ? 27.338 -20.404 1.183 1.00 86.44 380 GLU A CA 1
ATOM 2977 C C . GLU A 1 380 ? 27.902 -19.969 -0.179 1.00 86.44 380 GLU A C 1
ATOM 2979 O O . GLU A 1 380 ? 28.886 -20.538 -0.654 1.00 86.44 380 GLU A O 1
ATOM 2984 N N . HIS A 1 381 ? 27.305 -18.953 -0.807 1.00 80.69 381 HIS A N 1
ATOM 2985 C CA . HIS A 1 381 ? 27.651 -18.526 -2.166 1.00 80.69 381 HIS A CA 1
ATOM 2986 C C . HIS A 1 381 ? 28.525 -17.263 -2.225 1.00 80.69 381 HIS A C 1
ATOM 2988 O O . HIS A 1 381 ? 28.988 -16.886 -3.304 1.00 80.69 381 HIS A O 1
ATOM 2994 N N . GLY A 1 382 ? 28.744 -16.577 -1.097 1.00 74.81 382 GLY A N 1
ATOM 2995 C CA . GLY A 1 382 ? 29.494 -15.317 -1.045 1.00 74.81 382 GLY A CA 1
ATOM 2996 C C . GLY A 1 382 ? 28.776 -14.141 -1.719 1.00 74.81 382 GLY A C 1
ATOM 2997 O O . GLY A 1 382 ? 29.420 -13.195 -2.175 1.00 74.81 382 GLY A O 1
ATOM 2998 N N . TRP A 1 383 ? 27.448 -14.201 -1.839 1.00 78.56 383 TRP A N 1
ATOM 2999 C CA . TRP A 1 383 ? 26.657 -13.186 -2.534 1.00 78.56 383 TRP A CA 1
ATOM 3000 C C . TRP A 1 383 ? 26.566 -11.864 -1.772 1.00 78.56 383 TRP A C 1
ATOM 3002 O O . TRP A 1 383 ? 26.548 -11.807 -0.543 1.00 78.56 383 TRP A O 1
ATOM 3012 N N . SER A 1 384 ? 26.384 -10.769 -2.512 1.00 75.00 384 SER A N 1
ATOM 3013 C CA . SER A 1 384 ? 25.909 -9.529 -1.896 1.00 75.00 384 SER A CA 1
ATOM 3014 C C . SER A 1 384 ? 24.435 -9.672 -1.500 1.00 75.00 384 SER A C 1
ATOM 3016 O O . SER A 1 384 ? 23.630 -10.204 -2.263 1.00 75.00 384 SER A O 1
ATOM 3018 N N . ARG A 1 385 ? 24.044 -9.130 -0.340 1.00 73.25 385 ARG A N 1
ATOM 3019 C CA . ARG A 1 385 ? 22.639 -9.163 0.118 1.00 73.25 385 ARG A CA 1
ATOM 3020 C C . ARG A 1 385 ? 21.674 -8.454 -0.837 1.00 73.25 385 ARG A C 1
ATOM 3022 O O . ARG A 1 385 ? 20.498 -8.785 -0.882 1.00 73.25 385 ARG A O 1
ATOM 3029 N N . ALA A 1 386 ? 22.158 -7.451 -1.570 1.00 66.38 386 ALA A N 1
ATOM 3030 C CA . ALA A 1 386 ? 21.321 -6.557 -2.367 1.00 66.38 386 ALA A CA 1
ATOM 3031 C C . ALA A 1 386 ? 20.685 -7.233 -3.596 1.00 66.38 386 ALA A C 1
ATOM 3033 O O . ALA A 1 386 ? 19.648 -6.766 -4.065 1.00 66.38 386 ALA A O 1
ATOM 3034 N N . GLY A 1 387 ? 21.296 -8.301 -4.118 1.00 76.25 387 GLY A N 1
ATOM 3035 C CA . GLY A 1 387 ? 20.755 -9.079 -5.234 1.00 76.25 387 GLY A CA 1
ATOM 3036 C C . GLY A 1 387 ? 19.515 -9.880 -4.824 1.00 76.25 387 GLY A C 1
ATOM 3037 O O . GLY A 1 387 ? 18.418 -9.519 -5.253 1.00 76.25 387 GLY A O 1
ATOM 3038 N N . PRO A 1 388 ? 19.660 -10.888 -3.944 1.00 80.75 388 PRO A N 1
ATOM 3039 C CA . PRO A 1 388 ? 18.557 -11.736 -3.485 1.00 80.75 388 PRO A CA 1
ATOM 3040 C C . PRO A 1 388 ? 17.403 -10.970 -2.820 1.00 80.75 388 PRO A C 1
ATOM 3042 O O . PRO A 1 388 ? 16.250 -11.376 -2.900 1.00 80.75 388 PRO A O 1
ATOM 3045 N N . GLU A 1 389 ? 17.678 -9.816 -2.202 1.00 83.31 389 GLU A N 1
ATOM 3046 C CA . GLU A 1 389 ? 16.651 -8.924 -1.640 1.00 83.31 389 GLU A CA 1
ATOM 3047 C C . GLU A 1 389 ? 15.621 -8.456 -2.695 1.00 83.31 389 GLU A C 1
ATOM 3049 O O . GLU A 1 389 ? 14.503 -8.068 -2.349 1.00 83.31 389 GLU A O 1
ATOM 3054 N N . GLN A 1 390 ? 15.960 -8.504 -3.990 1.00 87.75 390 GLN A N 1
ATOM 3055 C CA . GLN A 1 390 ? 15.011 -8.235 -5.074 1.00 87.75 390 GLN A CA 1
ATOM 3056 C C . GLN A 1 390 ? 13.884 -9.270 -5.128 1.00 87.75 390 GLN A C 1
ATOM 3058 O O . GLN A 1 390 ? 12.750 -8.872 -5.380 1.00 87.75 390 GLN A O 1
ATOM 3063 N N . ALA A 1 391 ? 14.161 -10.547 -4.836 1.00 90.69 391 ALA A N 1
ATOM 3064 C CA . ALA A 1 391 ? 13.146 -11.601 -4.785 1.00 90.69 391 ALA A CA 1
ATOM 3065 C C . ALA A 1 391 ? 12.095 -11.330 -3.710 1.00 90.69 391 ALA A C 1
ATOM 3067 O O . ALA A 1 391 ? 10.896 -11.398 -3.976 1.00 90.69 391 ALA A O 1
ATOM 3068 N N . TRP A 1 392 ? 12.542 -10.894 -2.528 1.00 86.56 392 TRP A N 1
ATOM 3069 C CA . TRP A 1 392 ? 11.632 -10.443 -1.481 1.00 86.56 392 TRP A CA 1
ATOM 3070 C C . TRP A 1 392 ? 10.769 -9.287 -1.969 1.00 86.56 392 TRP A C 1
ATOM 3072 O O . TRP A 1 392 ? 9.550 -9.395 -1.973 1.00 86.56 392 TRP A O 1
ATOM 3082 N N . ARG A 1 393 ? 11.374 -8.197 -2.455 1.00 83.94 393 ARG A N 1
ATOM 3083 C CA . ARG A 1 393 ? 10.613 -7.022 -2.916 1.00 83.94 393 ARG A CA 1
ATOM 3084 C C . ARG A 1 393 ? 9.611 -7.361 -4.013 1.00 83.94 393 ARG A C 1
ATOM 3086 O O . ARG A 1 393 ? 8.515 -6.821 -3.984 1.00 83.94 393 ARG A O 1
ATOM 3093 N N . PHE A 1 394 ? 9.984 -8.243 -4.936 1.00 93.44 394 PHE A N 1
ATOM 3094 C CA . PHE A 1 394 ? 9.117 -8.740 -5.997 1.00 93.44 394 PHE A CA 1
ATOM 3095 C C . PHE A 1 394 ? 7.920 -9.518 -5.443 1.00 93.44 394 PHE A C 1
ATOM 3097 O O . PHE A 1 394 ? 6.794 -9.233 -5.830 1.00 93.44 394 PHE A O 1
ATOM 3104 N N . SER A 1 395 ? 8.139 -10.426 -4.484 1.00 87.94 395 SER A N 1
ATOM 3105 C CA . SER A 1 395 ? 7.051 -11.181 -3.835 1.00 87.94 395 SER A CA 1
ATOM 3106 C C . SER A 1 395 ? 6.047 -10.297 -3.088 1.00 87.94 395 SER A C 1
ATOM 3108 O O . SER A 1 395 ? 4.910 -10.696 -2.876 1.00 87.94 395 SER A O 1
ATOM 3110 N N . GLN A 1 396 ? 6.462 -9.087 -2.698 1.00 82.06 396 GLN A N 1
ATOM 3111 C CA . GLN A 1 396 ? 5.626 -8.119 -1.985 1.00 82.06 396 GLN A CA 1
ATOM 3112 C C . GLN A 1 396 ? 4.926 -7.116 -2.921 1.00 82.06 396 GLN A C 1
ATOM 3114 O O . GLN A 1 396 ? 4.298 -6.174 -2.436 1.00 82.06 396 GLN A O 1
ATOM 3119 N N . ILE A 1 397 ? 5.059 -7.249 -4.248 1.00 81.81 397 ILE A N 1
ATOM 3120 C CA . ILE A 1 397 ? 4.355 -6.375 -5.195 1.00 81.81 397 ILE A CA 1
ATOM 3121 C C . ILE A 1 397 ? 2.860 -6.729 -5.159 1.00 81.81 397 ILE A C 1
ATOM 3123 O O . ILE A 1 397 ? 2.502 -7.862 -5.474 1.00 81.81 397 ILE A O 1
ATOM 3127 N N . PRO A 1 398 ? 1.974 -5.785 -4.791 1.00 66.50 398 PRO A N 1
ATOM 3128 C CA . PRO A 1 398 ? 0.556 -6.074 -4.641 1.00 66.50 398 PRO A CA 1
ATOM 3129 C C . PRO A 1 398 ? -0.156 -6.198 -5.991 1.00 66.50 398 PRO A C 1
ATOM 3131 O O . PRO A 1 398 ? 0.230 -5.580 -6.989 1.00 66.50 398 PRO A O 1
ATOM 3134 N N . VAL A 1 399 ? -1.281 -6.914 -5.987 1.00 71.06 399 VAL A N 1
ATOM 3135 C CA . VAL A 1 399 ? -2.274 -6.847 -7.067 1.00 71.06 399 VAL A CA 1
ATOM 3136 C C . VAL A 1 399 ? -2.708 -5.390 -7.269 1.00 71.06 399 VAL A C 1
ATOM 3138 O O . VAL A 1 399 ? -2.960 -4.669 -6.305 1.00 71.06 399 VAL A O 1
ATOM 3141 N N . GLY A 1 400 ? -2.784 -4.950 -8.526 1.00 59.56 400 GLY A N 1
ATOM 3142 C CA . GLY A 1 400 ? -3.055 -3.561 -8.909 1.00 59.56 400 GLY A CA 1
ATOM 3143 C C . GLY A 1 400 ? -1.804 -2.718 -9.183 1.00 59.56 400 GLY A C 1
ATOM 3144 O O . GLY A 1 400 ? -1.916 -1.655 -9.798 1.00 59.56 400 GLY A O 1
ATOM 3145 N N . ALA A 1 401 ? -0.610 -3.199 -8.815 1.00 80.81 401 ALA A N 1
ATOM 3146 C CA . ALA A 1 401 ? 0.644 -2.518 -9.118 1.00 80.81 401 ALA A CA 1
ATOM 3147 C C . ALA A 1 401 ? 0.850 -2.350 -10.631 1.00 80.81 401 ALA A C 1
ATOM 3149 O O . ALA A 1 401 ? 0.494 -3.221 -11.426 1.00 80.81 401 ALA A O 1
ATOM 3150 N N . ARG A 1 402 ? 1.468 -1.240 -11.043 1.00 90.88 402 ARG A N 1
ATOM 3151 C CA . ARG A 1 402 ? 1.779 -0.959 -12.448 1.00 90.88 402 ARG A CA 1
ATOM 3152 C C . ARG A 1 402 ? 3.217 -1.339 -12.762 1.00 90.88 402 ARG A C 1
ATOM 3154 O O . ARG A 1 402 ? 4.144 -0.884 -12.095 1.00 90.88 402 ARG A O 1
ATOM 3161 N N . ILE A 1 403 ? 3.400 -2.133 -13.808 1.00 96.00 403 ILE A N 1
ATOM 3162 C CA . ILE A 1 403 ? 4.703 -2.604 -14.271 1.00 96.00 403 ILE A CA 1
ATOM 3163 C C . ILE A 1 403 ? 5.099 -1.857 -15.539 1.00 96.00 403 ILE A C 1
ATOM 3165 O O . ILE A 1 403 ? 4.306 -1.748 -16.463 1.00 96.00 403 ILE A O 1
ATOM 3169 N N . VAL A 1 404 ? 6.337 -1.381 -15.594 1.00 96.38 404 VAL A N 1
ATOM 3170 C CA . VAL A 1 404 ? 7.008 -0.827 -16.767 1.00 96.38 404 VAL A CA 1
ATOM 3171 C C . VAL A 1 404 ? 8.063 -1.841 -17.202 1.00 96.38 404 VAL A C 1
ATOM 3173 O O . VAL A 1 404 ? 9.100 -1.982 -16.551 1.00 96.38 404 VAL A O 1
ATOM 3176 N N . ALA A 1 405 ? 7.804 -2.557 -18.292 1.00 96.25 405 ALA A N 1
ATOM 3177 C CA . ALA A 1 405 ? 8.802 -3.410 -18.923 1.00 96.25 405 ALA A CA 1
ATOM 3178 C C . ALA A 1 405 ? 9.726 -2.551 -19.785 1.00 96.25 405 ALA A C 1
ATOM 3180 O O . ALA A 1 405 ? 9.258 -1.745 -20.590 1.00 96.25 405 ALA A O 1
ATOM 3181 N N . ASN A 1 406 ? 11.036 -2.703 -19.622 1.00 94.38 406 ASN A N 1
ATOM 3182 C CA . ASN A 1 406 ? 12.031 -1.891 -20.319 1.00 94.38 406 ASN A CA 1
ATOM 3183 C C . ASN A 1 406 ? 12.960 -2.736 -21.192 1.00 94.38 406 ASN A C 1
ATOM 3185 O O . ASN A 1 406 ? 13.237 -3.885 -20.874 1.00 94.38 406 ASN A O 1
ATOM 3189 N N . ASP A 1 407 ? 13.534 -2.122 -22.221 1.00 90.81 407 ASP A N 1
ATOM 3190 C CA . ASP A 1 407 ? 14.744 -2.619 -22.870 1.00 90.81 407 ASP A CA 1
ATOM 3191 C C . ASP A 1 407 ? 15.905 -1.652 -22.610 1.00 90.81 407 ASP A C 1
ATOM 3193 O O . ASP A 1 407 ? 15.885 -0.468 -22.972 1.00 90.81 407 ASP A O 1
ATOM 3197 N N . GLY A 1 408 ? 16.922 -2.161 -21.914 1.00 82.62 408 GLY A N 1
ATOM 3198 C CA . GLY A 1 408 ? 18.046 -1.363 -21.444 1.00 82.62 408 GLY A CA 1
ATOM 3199 C C . GLY A 1 408 ? 17.597 -0.174 -20.587 1.00 82.62 408 GLY A C 1
ATOM 3200 O O . GLY A 1 408 ? 16.612 -0.235 -19.858 1.00 82.62 408 GLY A O 1
ATOM 3201 N N . THR A 1 409 ? 18.328 0.935 -20.651 1.00 80.38 409 THR A N 1
ATOM 3202 C CA . THR A 1 409 ? 18.044 2.124 -19.826 1.00 80.38 409 THR A CA 1
ATOM 3203 C C . THR A 1 409 ? 17.252 3.204 -20.558 1.00 80.38 409 THR A C 1
ATOM 3205 O O . THR A 1 409 ? 17.031 4.274 -19.996 1.00 80.38 409 THR A O 1
ATOM 3208 N N . ARG A 1 410 ? 16.889 2.965 -21.827 1.00 81.88 410 ARG A N 1
ATOM 3209 C CA . ARG A 1 410 ? 16.362 4.013 -22.715 1.00 81.88 410 ARG A CA 1
ATOM 3210 C C . ARG A 1 410 ? 15.049 3.682 -23.404 1.00 81.88 410 ARG A C 1
ATOM 3212 O O . ARG A 1 410 ? 14.490 4.558 -24.056 1.00 81.88 410 ARG A O 1
ATOM 3219 N N . ARG A 1 411 ? 14.553 2.451 -23.285 1.00 87.44 411 ARG A N 1
ATOM 3220 C CA . ARG A 1 411 ? 13.307 2.042 -23.930 1.00 87.44 411 ARG A CA 1
ATOM 3221 C C . ARG A 1 411 ? 12.354 1.420 -22.931 1.00 87.44 411 ARG A C 1
ATOM 3223 O O . ARG A 1 411 ? 12.761 0.604 -22.110 1.00 87.44 411 ARG A O 1
ATOM 3230 N N . VAL A 1 412 ? 11.088 1.796 -23.028 1.00 93.94 412 VAL A N 1
ATOM 3231 C CA . VAL A 1 412 ? 9.958 1.111 -22.398 1.00 93.94 412 VAL A CA 1
ATOM 3232 C C . VAL A 1 412 ? 9.237 0.338 -23.489 1.00 93.94 412 VAL A C 1
ATOM 3234 O O . VAL A 1 412 ? 8.952 0.902 -24.539 1.00 93.94 412 VAL A O 1
ATOM 3237 N N . LEU A 1 413 ? 8.979 -0.940 -23.238 1.00 94.00 413 LEU A N 1
ATOM 3238 C CA . LEU A 1 413 ? 8.352 -1.881 -24.168 1.00 94.00 413 LEU A CA 1
ATOM 3239 C C . LEU A 1 413 ? 6.854 -2.017 -23.919 1.00 94.00 413 LEU A C 1
ATOM 3241 O O . LEU A 1 413 ? 6.080 -2.244 -24.843 1.00 94.00 413 LEU A O 1
ATOM 3245 N N . GLY A 1 414 ? 6.448 -1.893 -22.659 1.00 91.31 414 GLY A N 1
ATOM 3246 C CA . GLY A 1 414 ? 5.053 -1.995 -22.293 1.00 91.31 414 GLY A CA 1
ATOM 3247 C C . GLY A 1 414 ? 4.798 -1.622 -20.847 1.00 91.31 414 GLY A C 1
ATOM 3248 O O . GLY A 1 414 ? 5.687 -1.656 -19.993 1.00 91.31 414 GLY A O 1
ATOM 3249 N N . ILE A 1 415 ? 3.552 -1.255 -20.594 1.00 94.38 415 ILE A N 1
ATOM 3250 C CA . ILE A 1 415 ? 3.010 -0.944 -19.288 1.00 94.38 415 ILE A CA 1
ATOM 3251 C C . ILE A 1 415 ? 1.895 -1.942 -19.002 1.00 94.38 415 ILE A C 1
ATOM 3253 O O . ILE A 1 415 ? 0.989 -2.124 -19.816 1.00 94.38 415 ILE A O 1
ATOM 3257 N N . GLY A 1 416 ? 1.963 -2.591 -17.848 1.00 85.06 416 GLY A N 1
ATOM 3258 C CA . GLY A 1 416 ? 0.977 -3.566 -17.404 1.00 85.06 416 GLY A CA 1
ATOM 3259 C C . GLY A 1 416 ? 0.487 -3.306 -15.989 1.00 85.06 416 GLY A C 1
ATOM 3260 O O . GLY A 1 416 ? 1.008 -2.444 -15.279 1.00 85.06 416 GLY A O 1
ATOM 3261 N N . THR A 1 417 ? -0.520 -4.067 -15.589 1.00 80.62 417 THR A N 1
ATOM 3262 C CA . THR A 1 417 ? -1.092 -4.099 -14.245 1.00 80.62 417 THR A CA 1
ATOM 3263 C C . THR A 1 417 ? -0.953 -5.513 -13.692 1.00 80.62 417 THR A C 1
ATOM 3265 O O . THR A 1 417 ? -1.305 -6.472 -14.377 1.00 80.62 417 THR A O 1
ATOM 3268 N N . VAL A 1 418 ? -0.453 -5.660 -12.465 1.00 79.94 418 VAL A N 1
ATOM 3269 C CA . VAL A 1 418 ? -0.422 -6.944 -11.752 1.00 79.94 418 VAL A CA 1
ATOM 3270 C C . VAL A 1 418 ? -1.859 -7.361 -11.442 1.00 79.94 418 VAL A C 1
ATOM 3272 O O . VAL A 1 418 ? -2.603 -6.604 -10.820 1.00 79.94 418 VAL A O 1
ATOM 3275 N N . VAL A 1 419 ? -2.265 -8.546 -11.894 1.00 65.31 419 VAL A N 1
ATOM 3276 C CA . VAL A 1 419 ? -3.657 -9.035 -11.806 1.00 65.31 419 VAL A CA 1
ATOM 3277 C C . VAL A 1 419 ? -3.827 -10.273 -10.927 1.00 65.31 419 VAL A C 1
ATOM 3279 O O . VAL A 1 419 ? -4.955 -10.718 -10.726 1.00 65.31 419 VAL A O 1
ATOM 3282 N N . GLY A 1 420 ? -2.734 -10.816 -10.396 1.00 58.84 420 GLY A N 1
ATOM 3283 C CA . GLY A 1 420 ? -2.731 -11.970 -9.502 1.00 58.84 420 GLY A CA 1
ATOM 3284 C C . GLY A 1 420 ? -1.634 -11.851 -8.453 1.00 58.84 420 GLY A C 1
ATOM 3285 O O . GLY A 1 420 ? -0.752 -10.998 -8.568 1.00 58.84 420 GLY A O 1
ATOM 3286 N N . GLU A 1 421 ? -1.738 -12.665 -7.408 1.00 75.19 421 GLU A N 1
ATOM 3287 C CA . GLU A 1 421 ? -0.740 -12.715 -6.341 1.00 75.19 421 GLU A CA 1
ATOM 3288 C C . GLU A 1 421 ? 0.590 -13.288 -6.851 1.00 75.19 421 GLU A C 1
ATOM 3290 O O . GLU A 1 421 ? 0.691 -13.791 -7.971 1.00 75.19 421 GLU A O 1
ATOM 3295 N N . TYR A 1 422 ? 1.629 -13.173 -6.029 1.00 89.12 422 TYR A N 1
ATOM 3296 C CA . TYR A 1 422 ? 2.912 -13.814 -6.284 1.00 89.12 422 TYR A CA 1
ATOM 3297 C C . TYR A 1 422 ? 2.752 -15.337 -6.398 1.00 89.12 422 TYR A C 1
ATOM 3299 O O . TYR A 1 422 ? 2.074 -15.966 -5.587 1.00 89.12 422 TYR A O 1
ATOM 3307 N N . GLU A 1 423 ? 3.427 -15.918 -7.386 1.00 90.00 423 GLU A N 1
ATOM 3308 C CA . GLU A 1 423 ? 3.454 -17.354 -7.642 1.00 90.00 423 GLU A CA 1
ATOM 3309 C C . GLU A 1 423 ? 4.908 -17.845 -7.687 1.00 90.00 423 GLU A C 1
ATOM 3311 O O . GLU A 1 423 ? 5.785 -17.192 -8.265 1.00 90.00 423 GLU A O 1
ATOM 3316 N N . PHE A 1 424 ? 5.166 -19.016 -7.100 1.00 93.75 424 PHE A N 1
ATOM 3317 C CA . PHE A 1 424 ? 6.416 -19.746 -7.291 1.00 93.75 424 PHE A CA 1
ATOM 3318 C C . PHE A 1 424 ? 6.182 -20.897 -8.265 1.00 93.75 424 PHE A C 1
ATOM 3320 O O . PHE A 1 424 ? 5.413 -21.814 -7.982 1.00 93.75 424 PHE A O 1
ATOM 3327 N N . VAL A 1 425 ? 6.836 -20.832 -9.420 1.00 90.50 425 VAL A N 1
ATOM 3328 C CA . VAL A 1 425 ? 6.763 -21.856 -10.462 1.00 90.50 425 VAL A CA 1
ATOM 3329 C C . VAL A 1 425 ? 7.947 -22.800 -10.297 1.00 90.50 425 VAL A C 1
ATOM 3331 O O . VAL A 1 425 ? 9.085 -22.350 -10.176 1.00 90.50 425 VAL A O 1
ATOM 3334 N N . ASP A 1 426 ? 7.693 -24.106 -10.311 1.00 85.69 426 ASP A N 1
ATOM 3335 C CA . ASP A 1 426 ? 8.721 -25.142 -10.310 1.00 85.69 426 ASP A CA 1
ATOM 3336 C C . ASP A 1 426 ? 8.557 -26.115 -11.495 1.00 85.69 426 ASP A C 1
ATOM 3338 O O . ASP A 1 426 ? 7.573 -26.095 -12.235 1.00 85.69 426 ASP A O 1
ATOM 3342 N N . GLY A 1 427 ? 9.576 -26.943 -11.734 1.00 80.69 427 GLY A N 1
ATOM 3343 C CA . GLY A 1 427 ? 9.530 -27.971 -12.775 1.00 80.69 427 GLY A CA 1
ATOM 3344 C C . GLY A 1 427 ? 9.767 -27.460 -14.202 1.00 80.69 427 GLY A C 1
ATOM 3345 O O . GLY A 1 427 ? 10.603 -26.593 -14.438 1.00 80.69 427 GLY A O 1
ATOM 3346 N N . ALA A 1 428 ? 9.095 -28.080 -15.178 1.00 76.25 428 ALA A N 1
ATOM 3347 C CA . ALA A 1 428 ? 9.356 -27.873 -16.608 1.00 76.25 428 ALA A CA 1
ATOM 3348 C C . ALA A 1 428 ? 8.832 -26.534 -17.159 1.00 76.25 428 ALA A C 1
ATOM 3350 O O . ALA A 1 428 ? 9.238 -26.134 -18.246 1.00 76.25 428 ALA A O 1
ATOM 3351 N N . ASP A 1 429 ? 7.959 -25.856 -16.412 1.00 77.00 429 ASP A N 1
ATOM 3352 C CA . ASP A 1 429 ? 7.301 -24.611 -16.825 1.00 77.00 429 ASP A CA 1
ATOM 3353 C C . ASP A 1 429 ? 8.039 -23.350 -16.326 1.00 77.00 429 ASP A C 1
ATOM 3355 O O . ASP A 1 429 ? 7.553 -22.230 -16.495 1.00 77.00 429 ASP A O 1
ATOM 3359 N N . VAL A 1 430 ? 9.209 -23.517 -15.694 1.00 87.56 430 VAL A N 1
ATOM 3360 C CA . VAL A 1 430 ? 10.035 -22.412 -15.187 1.00 87.56 430 VAL A CA 1
ATOM 3361 C C . VAL A 1 430 ? 10.727 -21.696 -16.343 1.00 87.56 430 VAL A C 1
ATOM 3363 O O . VAL A 1 430 ? 11.491 -22.300 -17.095 1.00 87.56 430 VAL A O 1
ATOM 3366 N N . GLU A 1 431 ? 10.486 -20.390 -16.453 1.00 88.31 431 GLU A N 1
ATOM 3367 C CA . GLU A 1 431 ? 11.208 -19.519 -17.382 1.00 88.31 431 GLU A CA 1
ATOM 3368 C C . GLU A 1 431 ? 12.703 -19.529 -17.042 1.00 88.31 431 GLU A C 1
ATOM 3370 O O . GLU A 1 431 ? 13.067 -19.516 -15.868 1.00 88.31 431 GLU A O 1
ATOM 3375 N N . VAL A 1 432 ? 13.573 -19.512 -18.045 1.00 88.44 432 VAL A N 1
ATOM 3376 C CA . VAL A 1 432 ? 15.024 -19.416 -17.848 1.00 88.44 432 VAL A CA 1
ATOM 3377 C C . VAL A 1 432 ? 15.560 -18.161 -18.519 1.00 88.44 432 VAL A C 1
ATOM 3379 O O . VAL A 1 432 ? 15.012 -17.717 -19.527 1.00 88.44 432 VAL A O 1
ATOM 3382 N N . ASP A 1 433 ? 16.615 -17.576 -17.962 1.00 84.75 433 ASP A N 1
ATOM 3383 C CA . ASP A 1 433 ? 17.316 -16.466 -18.606 1.00 84.75 433 ASP A CA 1
ATOM 3384 C C . ASP A 1 433 ? 18.273 -16.928 -19.723 1.00 84.75 433 ASP A C 1
ATOM 3386 O O . ASP A 1 433 ? 18.335 -18.106 -20.086 1.00 84.75 433 ASP A O 1
ATOM 3390 N N . GLU A 1 434 ? 19.022 -15.972 -20.283 1.00 80.88 434 GLU A N 1
ATOM 3391 C CA . GLU A 1 434 ? 19.986 -16.185 -21.370 1.00 80.88 434 GLU A CA 1
ATOM 3392 C C . GLU A 1 434 ? 21.078 -17.216 -21.039 1.00 80.88 434 GLU A C 1
ATOM 3394 O O . GLU A 1 434 ? 21.579 -17.875 -21.950 1.00 80.88 434 GLU A O 1
ATOM 3399 N N . ASP A 1 435 ? 21.397 -17.397 -19.755 1.00 83.69 435 ASP A N 1
ATOM 3400 C CA . ASP A 1 435 ? 22.410 -18.333 -19.264 1.00 83.69 435 ASP A CA 1
ATOM 3401 C C . ASP A 1 435 ? 21.796 -19.689 -18.848 1.00 83.69 435 ASP A C 1
ATOM 3403 O O . ASP A 1 435 ? 22.495 -20.586 -18.368 1.00 83.69 435 ASP A O 1
ATOM 3407 N N . GLY A 1 436 ? 20.484 -19.866 -19.038 1.00 85.62 436 GLY A N 1
ATOM 3408 C CA . GLY A 1 436 ? 19.745 -21.059 -18.630 1.00 85.62 436 GLY A CA 1
ATOM 3409 C C . GLY A 1 436 ? 19.434 -21.107 -17.132 1.00 85.62 436 GLY A C 1
ATOM 3410 O O . GLY A 1 436 ? 19.090 -22.174 -16.617 1.00 85.62 436 GLY A O 1
ATOM 3411 N N . TYR A 1 437 ? 19.560 -19.986 -16.416 1.00 87.56 437 TYR A N 1
ATOM 3412 C CA . TYR A 1 437 ? 19.269 -19.917 -14.990 1.00 87.56 437 TYR A CA 1
ATOM 3413 C C . TYR A 1 437 ? 17.756 -19.744 -14.747 1.00 87.56 437 TYR A C 1
ATOM 3415 O O . TYR A 1 437 ? 17.121 -18.907 -15.393 1.00 87.56 437 TYR A O 1
ATOM 3423 N N . PRO A 1 438 ? 17.147 -20.520 -13.828 1.00 91.94 438 PRO A N 1
ATOM 3424 C CA . PRO A 1 438 ? 15.702 -20.509 -13.604 1.00 91.94 438 PRO A CA 1
ATOM 3425 C C . PRO A 1 438 ? 15.193 -19.210 -12.963 1.00 91.94 438 PRO A C 1
ATOM 3427 O O . PRO A 1 438 ? 15.780 -18.674 -12.021 1.00 91.94 438 PRO A O 1
ATOM 3430 N N . LEU A 1 439 ? 14.023 -18.764 -13.422 1.00 94.06 439 LEU A N 1
ATOM 3431 C CA . LEU A 1 439 ? 13.287 -17.576 -12.985 1.00 94.06 439 LEU A CA 1
ATOM 3432 C C . LEU A 1 439 ? 11.933 -17.970 -12.359 1.00 94.06 439 LEU A C 1
ATOM 3434 O O . LEU A 1 439 ? 10.878 -17.707 -12.942 1.00 94.06 439 LEU A O 1
ATOM 3438 N N . PRO A 1 440 ? 11.930 -18.639 -11.189 1.00 95.56 440 PRO A N 1
ATOM 3439 C CA . PRO A 1 440 ? 10.725 -19.262 -10.643 1.00 95.56 440 PRO A CA 1
ATOM 3440 C C . PRO A 1 440 ? 9.755 -18.274 -9.984 1.00 95.56 440 PRO A C 1
ATOM 3442 O O . PRO A 1 440 ? 8.593 -18.610 -9.773 1.00 95.56 440 PRO A O 1
ATOM 3445 N N . HIS A 1 441 ? 10.197 -17.063 -9.638 1.00 96.19 441 HIS A N 1
ATOM 3446 C CA . HIS A 1 441 ? 9.334 -16.064 -9.011 1.00 96.19 441 HIS A CA 1
ATOM 3447 C C . HIS A 1 441 ? 8.536 -15.328 -10.079 1.00 96.19 441 HIS A C 1
ATOM 3449 O O . HIS A 1 441 ? 9.122 -14.608 -10.888 1.00 96.19 441 HIS A O 1
ATOM 3455 N N . ARG A 1 442 ? 7.208 -15.459 -10.059 1.00 96.00 442 ARG A N 1
ATOM 3456 C CA . ARG A 1 442 ? 6.318 -14.949 -11.105 1.00 96.00 442 ARG A CA 1
ATOM 3457 C C . ARG A 1 442 ? 5.222 -14.049 -10.538 1.00 96.00 442 ARG A C 1
ATOM 3459 O O . ARG A 1 442 ? 4.722 -14.267 -9.439 1.00 96.00 442 ARG A O 1
ATOM 3466 N N . LEU A 1 443 ? 4.844 -13.036 -11.316 1.00 93.81 443 LEU A N 1
ATOM 3467 C CA . LEU A 1 443 ? 3.651 -12.218 -11.086 1.00 93.81 443 LEU A CA 1
ATOM 3468 C C . LEU A 1 443 ? 2.775 -12.224 -12.344 1.00 93.81 443 LEU A C 1
ATOM 3470 O O . LEU A 1 443 ? 3.276 -11.874 -13.420 1.00 93.81 443 LEU A O 1
ATOM 3474 N N . PRO A 1 444 ? 1.479 -12.567 -12.241 1.00 81.75 444 PRO A N 1
ATOM 3475 C CA . PRO A 1 444 ? 0.527 -12.410 -13.336 1.00 81.75 444 PRO A CA 1
ATOM 3476 C C . PRO A 1 444 ? 0.312 -10.929 -13.678 1.00 81.75 444 PRO A C 1
ATOM 3478 O O . PRO A 1 444 ? -0.023 -10.121 -12.809 1.00 81.75 444 PRO A O 1
ATOM 3481 N N . VAL A 1 445 ? 0.470 -10.562 -14.951 1.00 89.00 445 VAL A N 1
ATOM 3482 C CA . VAL A 1 445 ? 0.387 -9.174 -15.433 1.00 89.00 445 VAL A CA 1
ATOM 3483 C C . VAL A 1 445 ? -0.499 -9.087 -16.666 1.00 89.00 445 VAL A C 1
ATOM 3485 O O . VAL A 1 445 ? -0.252 -9.749 -17.667 1.00 89.00 445 VAL A O 1
ATOM 3488 N N . ARG A 1 446 ? -1.492 -8.197 -16.637 1.00 83.81 446 ARG A N 1
ATOM 3489 C CA . ARG A 1 446 ? -2.215 -7.770 -17.837 1.00 83.81 446 ARG A CA 1
ATOM 3490 C C . ARG A 1 446 ? -1.492 -6.579 -18.449 1.00 83.81 446 ARG A C 1
ATOM 3492 O O . ARG A 1 446 ? -1.388 -5.538 -17.807 1.00 83.81 446 ARG A O 1
ATOM 3499 N N . TRP A 1 447 ? -1.039 -6.698 -19.689 1.00 84.06 447 TRP A N 1
ATOM 3500 C CA . TRP A 1 447 ? -0.449 -5.570 -20.412 1.00 84.06 447 TRP A CA 1
ATOM 3501 C C . TRP A 1 447 ? -1.540 -4.603 -20.879 1.00 84.06 447 TRP A C 1
ATOM 3503 O O . TRP A 1 447 ? -2.438 -4.987 -21.624 1.00 84.06 447 TRP A O 1
ATOM 3513 N N . ASP A 1 448 ? -1.481 -3.358 -20.409 1.00 74.50 448 ASP A N 1
ATOM 3514 C CA . ASP A 1 448 ? -2.481 -2.325 -20.698 1.00 74.50 448 ASP A CA 1
ATOM 3515 C C . ASP A 1 448 ? -2.074 -1.459 -21.899 1.00 74.50 448 ASP A C 1
ATOM 3517 O O . ASP A 1 448 ? -2.926 -0.923 -22.602 1.00 74.50 448 ASP A O 1
ATOM 3521 N N . ASP A 1 449 ? -0.769 -1.296 -22.121 1.00 81.81 449 ASP A N 1
ATOM 3522 C CA . ASP A 1 449 ? -0.218 -0.419 -23.148 1.00 81.81 449 ASP A CA 1
ATOM 3523 C C . ASP A 1 449 ? 1.116 -0.975 -23.652 1.00 81.81 449 ASP A C 1
ATOM 3525 O O . ASP A 1 449 ? 2.079 -1.064 -22.899 1.00 81.81 449 ASP A O 1
ATOM 3529 N N . LEU A 1 450 ? 1.179 -1.348 -24.928 1.00 88.50 450 LEU A N 1
ATOM 3530 C CA . LEU A 1 450 ? 2.370 -1.924 -25.564 1.00 88.50 450 LEU A CA 1
ATOM 3531 C C . LEU A 1 450 ? 3.107 -0.919 -26.460 1.00 88.50 450 LEU A C 1
ATOM 3533 O O . LEU A 1 450 ? 3.925 -1.312 -27.289 1.00 88.50 450 LEU A O 1
ATOM 3537 N N . ARG A 1 451 ? 2.787 0.378 -26.356 1.00 83.69 451 ARG A N 1
ATOM 3538 C CA . ARG A 1 451 ? 3.464 1.415 -27.137 1.00 83.69 451 ARG A CA 1
ATOM 3539 C C . ARG A 1 451 ? 4.891 1.560 -26.629 1.00 83.69 451 ARG A C 1
ATOM 3541 O O . ARG A 1 451 ? 5.112 1.850 -25.447 1.00 83.69 451 ARG A O 1
ATOM 3548 N N . GLU A 1 452 ? 5.851 1.389 -27.529 1.00 87.56 452 GLU A N 1
ATOM 3549 C CA . GLU A 1 452 ? 7.246 1.635 -27.198 1.00 87.56 452 GLU A CA 1
ATOM 3550 C C . GLU A 1 452 ? 7.473 3.122 -26.933 1.00 87.56 452 GLU A C 1
ATOM 3552 O O . GLU A 1 452 ? 6.917 3.990 -27.608 1.00 87.56 452 GLU A O 1
ATOM 3557 N N . ARG A 1 453 ? 8.290 3.423 -25.925 1.00 87.38 453 ARG A N 1
ATOM 3558 C CA . ARG A 1 453 ? 8.625 4.800 -25.554 1.00 87.38 453 ARG A CA 1
ATOM 3559 C C . ARG A 1 453 ? 10.118 4.928 -25.360 1.00 87.38 453 ARG A C 1
ATOM 3561 O O . ARG A 1 453 ? 10.739 4.074 -24.723 1.00 87.38 453 ARG A O 1
ATOM 3568 N N . THR A 1 454 ? 10.675 6.031 -25.840 1.00 83.50 454 THR A N 1
ATOM 3569 C CA . THR A 1 454 ? 12.047 6.411 -25.509 1.00 83.50 454 THR A CA 1
ATOM 3570 C C . THR A 1 454 ? 12.035 7.207 -24.213 1.00 83.50 454 THR A C 1
ATOM 3572 O O . THR A 1 454 ? 11.302 8.182 -24.081 1.00 83.50 454 THR A O 1
ATOM 3575 N N . VAL A 1 455 ? 12.850 6.787 -23.253 1.00 78.50 455 VAL A N 1
ATOM 3576 C CA . VAL A 1 455 ? 13.008 7.446 -21.954 1.00 78.50 455 VAL A CA 1
ATOM 3577 C C . VAL A 1 455 ? 14.486 7.732 -21.711 1.00 78.50 455 VAL A C 1
ATOM 3579 O O . VAL A 1 455 ? 15.353 6.983 -22.153 1.00 78.50 455 VAL A O 1
ATOM 3582 N N . GLU A 1 456 ? 14.809 8.801 -20.988 1.00 72.81 456 GLU A N 1
ATOM 3583 C CA . GLU A 1 456 ? 16.173 9.040 -20.510 1.00 72.81 456 GLU A CA 1
ATOM 3584 C C . GLU A 1 456 ? 16.220 8.813 -19.001 1.00 72.81 456 GLU A C 1
ATOM 3586 O O . GLU A 1 456 ? 15.758 9.641 -18.215 1.00 72.81 456 GLU A O 1
ATOM 3591 N N . ARG A 1 457 ? 16.725 7.646 -18.582 1.00 67.69 457 ARG A N 1
ATOM 3592 C CA . ARG A 1 457 ? 16.775 7.259 -17.167 1.00 67.69 457 ARG A CA 1
ATOM 3593 C C . ARG A 1 457 ? 18.158 6.743 -16.776 1.00 67.69 457 ARG A C 1
ATOM 3595 O O . ARG A 1 457 ? 18.605 5.686 -17.224 1.00 67.69 457 ARG A O 1
ATOM 3602 N N . GLY A 1 458 ? 18.838 7.491 -15.907 1.00 58.16 458 GLY A N 1
ATOM 3603 C CA . GLY A 1 458 ? 20.014 7.001 -15.184 1.00 58.16 458 GLY A CA 1
ATOM 3604 C C . GLY A 1 458 ? 19.612 5.946 -14.144 1.00 58.16 458 GLY A C 1
ATOM 3605 O O . GLY A 1 458 ? 18.521 6.011 -13.589 1.00 58.16 458 GLY A O 1
ATOM 3606 N N . GLY A 1 459 ? 20.462 4.945 -13.897 1.00 64.19 459 GLY A N 1
ATOM 3607 C CA . GLY A 1 459 ? 20.236 3.953 -12.830 1.00 64.19 459 GLY A CA 1
ATOM 3608 C C . GLY A 1 459 ? 19.312 2.771 -13.172 1.00 64.19 459 GLY A C 1
ATOM 3609 O O . GLY A 1 459 ? 19.152 1.867 -12.356 1.00 64.19 459 GLY A O 1
ATOM 3610 N N . TRP A 1 460 ? 18.763 2.688 -14.390 1.00 77.75 460 TRP A N 1
ATOM 3611 C CA . TRP A 1 460 ? 17.871 1.596 -14.834 1.00 77.75 460 TRP A CA 1
ATOM 3612 C C . TRP A 1 460 ? 18.551 0.240 -15.117 1.00 77.75 460 TRP A C 1
ATOM 3614 O O . TRP A 1 460 ? 17.980 -0.623 -15.784 1.00 77.75 460 TRP A O 1
ATOM 3624 N N . ARG A 1 461 ? 19.766 0.024 -14.607 1.00 70.00 461 ARG A N 1
ATOM 3625 C CA . ARG A 1 461 ? 20.527 -1.221 -14.811 1.00 70.00 461 ARG A CA 1
ATOM 3626 C C . ARG A 1 461 ? 20.000 -2.395 -13.990 1.00 70.00 461 ARG A C 1
ATOM 3628 O O . ARG A 1 461 ? 20.067 -3.525 -14.453 1.00 70.00 461 ARG A O 1
ATOM 3635 N N . LYS A 1 462 ? 19.453 -2.132 -12.800 1.00 78.56 462 LYS A N 1
ATOM 3636 C CA . LYS A 1 462 ? 18.875 -3.178 -11.944 1.00 78.56 462 LYS A CA 1
ATOM 3637 C C . LYS A 1 462 ? 17.601 -3.740 -12.571 1.00 78.56 462 LYS A C 1
ATOM 3639 O O . LYS A 1 462 ? 16.825 -2.989 -13.173 1.00 78.56 462 LYS A O 1
ATOM 3644 N N . THR A 1 463 ? 17.388 -5.044 -12.400 1.00 85.56 463 THR A N 1
ATOM 3645 C CA . THR A 1 463 ? 16.208 -5.748 -12.915 1.00 85.56 463 THR A CA 1
ATOM 3646 C C . THR A 1 463 ? 14.936 -5.167 -12.329 1.00 85.56 463 THR A C 1
ATOM 3648 O O . THR A 1 463 ? 14.073 -4.767 -13.098 1.00 85.56 463 THR A O 1
ATOM 3651 N N . LEU A 1 464 ? 14.858 -5.039 -11.001 1.00 91.75 464 LEU A N 1
ATOM 3652 C CA . LEU A 1 464 ? 13.692 -4.510 -10.298 1.00 91.75 464 LEU A CA 1
ATOM 3653 C C . LEU A 1 464 ? 13.970 -3.126 -9.698 1.00 91.75 464 LEU A C 1
ATOM 3655 O O . LEU A 1 464 ? 14.891 -2.959 -8.893 1.00 91.75 464 LEU A O 1
ATOM 3659 N N . ILE A 1 465 ? 13.143 -2.138 -10.042 1.00 86.62 465 ILE A N 1
ATOM 3660 C CA . ILE A 1 465 ? 13.219 -0.773 -9.503 1.00 86.62 465 ILE A CA 1
ATOM 3661 C C . ILE A 1 465 ? 11.815 -0.297 -9.132 1.00 86.62 465 ILE A C 1
ATOM 3663 O O . ILE A 1 465 ? 10.918 -0.328 -9.970 1.00 86.62 465 ILE A O 1
ATOM 3667 N N . LYS A 1 466 ? 11.624 0.186 -7.898 1.00 84.38 466 LYS A N 1
ATOM 3668 C CA . LYS A 1 466 ? 10.392 0.892 -7.516 1.00 84.38 466 LYS A CA 1
ATOM 3669 C C . LYS A 1 466 ? 10.441 2.301 -8.103 1.00 84.38 466 LYS A C 1
ATOM 3671 O O . LYS A 1 466 ? 11.394 3.033 -7.847 1.00 84.38 466 LYS A O 1
ATOM 3676 N N . LEU A 1 467 ? 9.434 2.661 -8.885 1.00 81.88 467 LEU A N 1
ATOM 3677 C CA . LEU A 1 467 ? 9.265 3.986 -9.468 1.00 81.88 467 LEU A CA 1
ATOM 3678 C C . LEU A 1 467 ? 8.423 4.862 -8.540 1.00 81.88 467 LEU A C 1
ATOM 3680 O O . LEU A 1 467 ? 7.573 4.375 -7.788 1.00 81.88 467 LEU A O 1
ATOM 3684 N N . THR A 1 468 ? 8.628 6.174 -8.607 1.00 74.81 468 THR A N 1
ATOM 3685 C CA . THR A 1 468 ? 7.660 7.109 -8.035 1.00 74.81 468 THR A CA 1
ATOM 3686 C C . THR A 1 468 ? 6.467 7.274 -8.980 1.00 74.81 468 THR A C 1
ATOM 3688 O O . THR A 1 468 ? 6.573 7.030 -10.181 1.00 74.81 468 THR A O 1
ATOM 3691 N N . ALA A 1 469 ? 5.329 7.735 -8.451 1.00 67.31 469 ALA A N 1
ATOM 3692 C CA . ALA A 1 469 ? 4.173 8.082 -9.282 1.00 67.31 469 ALA A CA 1
ATOM 3693 C C . ALA A 1 469 ? 4.531 9.112 -10.368 1.00 67.31 469 ALA A C 1
ATOM 3695 O O . ALA A 1 469 ? 4.095 8.977 -11.502 1.00 67.31 469 ALA A O 1
ATOM 3696 N N . ALA A 1 470 ? 5.391 10.083 -10.042 1.00 65.31 470 ALA A N 1
ATOM 3697 C CA . ALA A 1 470 ? 5.851 11.089 -10.994 1.00 65.31 470 ALA A CA 1
ATOM 3698 C C . ALA A 1 470 ? 6.702 10.472 -12.118 1.00 65.31 470 ALA A C 1
ATOM 3700 O O . ALA A 1 470 ? 6.475 10.786 -13.283 1.00 65.31 470 ALA A O 1
ATOM 3701 N N . ASP A 1 471 ? 7.624 9.555 -11.790 1.00 75.69 471 ASP A N 1
ATOM 3702 C CA . ASP A 1 471 ? 8.427 8.858 -12.808 1.00 75.69 471 ASP A CA 1
ATOM 3703 C C . ASP A 1 471 ? 7.533 8.070 -13.768 1.00 75.69 471 ASP A C 1
ATOM 3705 O O . ASP A 1 471 ? 7.770 8.066 -14.975 1.00 75.69 471 ASP A O 1
ATOM 3709 N N . PHE A 1 472 ? 6.513 7.398 -13.226 1.00 82.88 472 PHE A N 1
ATOM 3710 C CA . PHE A 1 472 ? 5.555 6.626 -14.005 1.00 82.88 472 PHE A CA 1
ATOM 3711 C C . PHE A 1 472 ? 4.669 7.512 -14.882 1.00 82.88 472 PHE A C 1
ATOM 3713 O O . PHE A 1 472 ? 4.518 7.224 -16.065 1.00 82.88 472 PHE A O 1
ATOM 3720 N N . GLU A 1 473 ? 4.113 8.594 -14.336 1.00 77.75 473 GLU A N 1
ATOM 3721 C CA . GLU A 1 473 ? 3.316 9.564 -15.094 1.00 77.75 473 GLU A CA 1
ATOM 3722 C C . GLU A 1 473 ? 4.124 10.172 -16.244 1.00 77.75 473 GLU A C 1
ATOM 3724 O O . GLU A 1 473 ? 3.606 10.284 -17.352 1.00 77.75 473 GLU A O 1
ATOM 3729 N N . GLU A 1 474 ? 5.404 10.489 -16.027 1.00 80.12 474 GLU A N 1
ATOM 3730 C CA . GLU A 1 474 ? 6.295 10.983 -17.082 1.00 80.12 474 GLU A CA 1
ATOM 3731 C C . GLU A 1 474 ? 6.514 9.928 -18.179 1.00 80.12 474 GLU A C 1
ATOM 3733 O O . GLU A 1 474 ? 6.454 10.246 -19.366 1.00 80.12 474 GLU A O 1
ATOM 3738 N N . ILE A 1 475 ? 6.699 8.657 -17.804 1.00 85.56 475 ILE A N 1
ATOM 3739 C CA . ILE A 1 475 ? 6.806 7.541 -18.757 1.00 85.56 475 ILE A CA 1
ATOM 3740 C C . ILE A 1 475 ? 5.505 7.387 -19.553 1.00 85.56 475 ILE A C 1
ATOM 3742 O O . ILE A 1 475 ? 5.536 7.246 -20.774 1.00 85.56 475 ILE A O 1
ATOM 3746 N N . VAL A 1 476 ? 4.348 7.436 -18.893 1.00 81.00 476 VAL A N 1
ATOM 3747 C CA . VAL A 1 476 ? 3.044 7.351 -19.562 1.00 81.00 476 VAL A CA 1
ATOM 3748 C C . VAL A 1 476 ? 2.867 8.526 -20.529 1.00 81.00 476 VAL A C 1
ATOM 3750 O O . VAL A 1 476 ? 2.530 8.302 -21.694 1.00 81.00 476 VAL A O 1
ATOM 3753 N N . ALA A 1 477 ? 3.161 9.749 -20.079 1.00 75.44 477 ALA A N 1
ATOM 3754 C CA . ALA A 1 477 ? 3.025 10.985 -20.844 1.00 75.44 477 ALA A CA 1
ATOM 3755 C C . ALA A 1 477 ? 3.984 11.068 -22.039 1.00 75.44 477 ALA A C 1
ATOM 3757 O O . ALA A 1 477 ? 3.598 11.600 -23.078 1.00 75.44 477 ALA A O 1
ATOM 3758 N N . ALA A 1 478 ? 5.181 10.479 -21.951 1.00 73.19 478 ALA A N 1
ATOM 3759 C CA . ALA A 1 478 ? 6.092 10.352 -23.091 1.00 73.19 478 ALA A CA 1
ATOM 3760 C C . ALA A 1 478 ? 5.459 9.583 -24.269 1.00 73.19 478 ALA A C 1
ATOM 3762 O O . ALA A 1 478 ? 5.845 9.791 -25.414 1.00 73.19 478 ALA A O 1
ATOM 3763 N N . GLY A 1 479 ? 4.455 8.736 -24.005 1.00 58.03 479 GLY A N 1
ATOM 3764 C CA . GLY A 1 479 ? 3.636 8.106 -25.045 1.00 58.03 479 GLY A CA 1
ATOM 3765 C C . GLY A 1 479 ? 2.477 8.972 -25.562 1.00 58.03 479 GLY A C 1
ATOM 3766 O O . GLY A 1 479 ? 2.041 8.767 -26.686 1.00 58.03 479 GLY A O 1
ATOM 3767 N N . ALA A 1 480 ? 1.987 9.938 -24.775 1.00 46.62 480 ALA A N 1
ATOM 3768 C CA . ALA A 1 480 ? 0.866 10.819 -25.134 1.00 46.62 480 ALA A CA 1
ATOM 3769 C C . ALA A 1 480 ? 1.309 12.094 -25.877 1.00 46.62 480 ALA A C 1
ATOM 3771 O O . ALA A 1 480 ? 0.562 12.625 -26.691 1.00 46.62 480 ALA A O 1
ATOM 3772 N N . ALA A 1 481 ? 2.538 12.575 -25.654 1.00 42.16 481 ALA A N 1
ATOM 3773 C CA . ALA A 1 481 ? 3.105 13.704 -26.403 1.00 42.16 481 ALA A CA 1
ATOM 3774 C C . ALA A 1 481 ? 3.285 13.401 -27.905 1.00 42.16 481 ALA A C 1
ATOM 3776 O O . ALA A 1 481 ? 3.341 14.327 -28.709 1.00 42.16 481 ALA A O 1
ATOM 3777 N N . ALA A 1 482 ? 3.310 12.118 -28.285 1.00 41.56 482 ALA A N 1
ATOM 3778 C CA . ALA A 1 482 ? 3.269 11.676 -29.676 1.00 41.56 482 ALA A CA 1
ATOM 3779 C C . ALA A 1 482 ? 1.860 11.767 -30.313 1.00 41.56 482 ALA A C 1
ATOM 3781 O O . ALA A 1 482 ? 1.755 11.655 -31.528 1.00 41.56 482 ALA A O 1
ATOM 3782 N N . GLU A 1 483 ? 0.785 11.982 -29.534 1.00 36.84 483 GLU A N 1
ATOM 3783 C CA . GLU A 1 483 ? -0.611 12.018 -30.018 1.00 36.84 483 GLU A CA 1
ATOM 3784 C C . GLU A 1 483 ? -1.197 13.441 -30.190 1.00 36.84 483 GLU A C 1
ATOM 3786 O O . GLU A 1 483 ? -2.250 13.580 -30.801 1.00 36.84 483 GLU A O 1
ATOM 3791 N N . VAL A 1 484 ? -0.556 14.520 -29.706 1.00 31.38 484 VAL A N 1
ATOM 3792 C CA . VAL A 1 484 ? -1.157 15.887 -29.701 1.00 31.38 484 VAL A CA 1
ATOM 3793 C C . VAL A 1 484 ? -0.870 16.708 -30.974 1.00 31.38 484 VAL A C 1
ATOM 3795 O O . VAL A 1 484 ? -1.144 17.903 -31.034 1.00 31.38 484 VAL A O 1
ATOM 3798 N N . VAL A 1 485 ? -0.388 16.086 -32.047 1.00 32.06 485 VAL A N 1
ATOM 3799 C CA . VAL A 1 485 ? -0.349 16.733 -33.367 1.00 32.06 485 VAL A CA 1
ATOM 3800 C C . VAL A 1 485 ? -1.295 15.980 -34.290 1.00 32.06 485 VAL A C 1
ATOM 3802 O O . VAL A 1 485 ? -0.863 15.056 -34.959 1.00 32.06 485 VAL A O 1
ATOM 3805 N N . HIS A 1 486 ? -2.588 16.324 -34.255 1.00 29.77 486 HIS A N 1
ATOM 3806 C CA . HIS A 1 486 ? -3.452 16.480 -35.437 1.00 29.77 486 HIS A CA 1
ATOM 3807 C C . HIS A 1 486 ? -4.904 16.796 -35.039 1.00 29.77 486 HIS A C 1
ATOM 3809 O O . HIS A 1 486 ? -5.611 15.939 -34.522 1.00 29.77 486 HIS A O 1
ATOM 3815 N N . ASP A 1 487 ? -5.333 18.027 -35.332 1.00 26.52 487 ASP A N 1
ATOM 3816 C CA . ASP A 1 487 ? -6.650 18.325 -35.917 1.00 26.52 487 ASP A CA 1
ATOM 3817 C C . ASP A 1 487 ? -6.601 19.759 -36.486 1.00 26.52 487 ASP A C 1
ATOM 3819 O O . ASP A 1 487 ? -6.719 20.731 -35.744 1.00 26.52 487 ASP A O 1
ATOM 3823 N N . ASP A 1 488 ? -6.225 19.895 -37.763 1.00 25.19 488 ASP A N 1
ATOM 3824 C CA . ASP A 1 488 ? -7.070 20.493 -38.813 1.00 25.19 488 ASP A CA 1
ATOM 3825 C C . ASP A 1 488 ? -6.324 20.524 -40.167 1.00 25.19 488 ASP A C 1
ATOM 3827 O O . ASP A 1 488 ? -5.178 20.958 -40.262 1.00 25.19 488 ASP A O 1
ATOM 3831 N N . GLU A 1 489 ? -7.017 20.033 -41.196 1.00 30.44 489 GLU A N 1
ATOM 3832 C CA . GLU A 1 489 ? -6.881 20.317 -42.636 1.00 30.44 489 GLU A CA 1
ATOM 3833 C C . GLU A 1 489 ? -5.483 20.341 -43.299 1.00 30.44 489 GLU A C 1
ATOM 3835 O O . GLU A 1 489 ? -4.824 21.372 -43.388 1.00 30.44 489 GLU A O 1
ATOM 3840 N N . THR A 1 490 ? -5.085 19.236 -43.945 1.00 24.61 490 THR A N 1
ATOM 3841 C CA . THR A 1 490 ? -5.054 19.050 -45.423 1.00 24.61 490 THR A CA 1
ATOM 3842 C C . THR A 1 490 ? -4.200 17.837 -45.812 1.00 24.61 490 THR A C 1
ATOM 3844 O O . THR A 1 490 ? -3.189 17.527 -45.192 1.00 24.61 490 THR A O 1
ATOM 3847 N N . GLU A 1 491 ? -4.647 17.117 -46.843 1.00 39.72 491 GLU A N 1
ATOM 3848 C CA . GLU A 1 491 ? -3.949 15.988 -47.459 1.00 39.72 491 GLU A CA 1
ATOM 3849 C C . GLU A 1 491 ? -2.496 16.327 -47.833 1.00 39.72 491 GLU A C 1
ATOM 3851 O O . GLU A 1 491 ? -2.276 17.074 -48.778 1.00 39.72 491 GLU A O 1
ATOM 3856 N N . THR A 1 492 ? -1.529 15.684 -47.175 1.00 24.12 492 THR A N 1
ATOM 3857 C CA . THR A 1 492 ? -0.350 15.057 -47.803 1.00 24.12 492 THR A CA 1
ATOM 3858 C C . THR A 1 492 ? 0.283 14.098 -46.799 1.00 24.12 492 THR A C 1
ATOM 3860 O O . THR A 1 492 ? 0.730 14.507 -45.734 1.00 24.12 492 THR A O 1
ATOM 3863 N N . ALA A 1 493 ? 0.301 12.806 -47.127 1.00 30.77 493 ALA A N 1
ATOM 3864 C CA . ALA A 1 493 ? 1.001 11.792 -46.353 1.00 30.77 493 ALA A CA 1
ATOM 3865 C C . ALA A 1 493 ? 2.520 11.999 -46.476 1.00 30.77 493 ALA A C 1
ATOM 3867 O O . ALA A 1 493 ? 3.074 11.801 -47.557 1.00 30.77 493 ALA A O 1
ATOM 3868 N N . GLU A 1 494 ? 3.187 12.364 -45.381 1.00 29.70 494 GLU A N 1
ATOM 3869 C CA . GLU A 1 494 ? 4.646 12.307 -45.279 1.00 29.70 494 GLU A CA 1
ATOM 3870 C C . GLU A 1 494 ? 5.057 10.979 -44.628 1.00 29.70 494 GLU A C 1
ATOM 3872 O O . GLU A 1 494 ? 4.745 10.664 -43.482 1.00 29.70 494 GLU A O 1
ATOM 3877 N N . THR A 1 495 ? 5.700 10.151 -45.444 1.00 31.08 495 THR A N 1
ATOM 3878 C CA . THR A 1 495 ? 6.248 8.831 -45.140 1.00 31.08 495 THR A CA 1
ATOM 3879 C C . THR A 1 495 ? 7.636 8.952 -44.506 1.00 31.08 495 THR A C 1
ATOM 3881 O O . THR A 1 495 ? 8.602 9.180 -45.231 1.00 31.08 495 THR A O 1
ATOM 3884 N N . GLU A 1 496 ? 7.776 8.719 -43.199 1.00 39.94 496 GLU A N 1
ATOM 3885 C CA . GLU A 1 496 ? 9.102 8.612 -42.549 1.00 39.94 496 GLU A CA 1
ATOM 3886 C C . GLU A 1 496 ? 9.774 7.227 -42.697 1.00 39.94 496 GLU A C 1
ATOM 3888 O O . GLU A 1 496 ? 10.907 7.046 -42.270 1.00 39.94 496 GLU A O 1
ATOM 3893 N N . ASP A 1 497 ? 9.142 6.277 -43.396 1.00 45.97 497 ASP A N 1
ATOM 3894 C CA . ASP A 1 497 ? 9.718 4.958 -43.731 1.00 45.97 497 ASP A CA 1
ATOM 3895 C C . ASP A 1 497 ? 9.795 4.709 -45.257 1.00 45.97 497 ASP A C 1
ATOM 3897 O O . ASP A 1 497 ? 9.675 3.579 -45.743 1.00 45.97 497 ASP A O 1
ATOM 3901 N N . ALA A 1 498 ? 9.974 5.762 -46.062 1.00 50.31 498 ALA A N 1
ATOM 3902 C CA . ALA A 1 498 ? 10.249 5.600 -47.489 1.00 50.31 498 ALA A CA 1
ATOM 3903 C C . ALA A 1 498 ? 11.746 5.325 -47.713 1.00 50.31 498 ALA A C 1
ATOM 3905 O O . ALA A 1 498 ? 12.599 6.167 -47.441 1.00 50.31 498 ALA A O 1
ATOM 3906 N N . LEU A 1 499 ? 12.076 4.135 -48.228 1.00 60.00 499 LEU A N 1
ATOM 3907 C CA . LEU A 1 499 ? 13.416 3.835 -48.740 1.00 60.00 499 LEU A CA 1
ATOM 3908 C C . LEU A 1 499 ? 13.756 4.850 -49.846 1.00 60.00 499 LEU A C 1
ATOM 3910 O O . LEU A 1 499 ? 13.035 4.918 -50.841 1.00 60.00 499 LEU A O 1
ATOM 3914 N N . ASP A 1 500 ? 14.843 5.612 -49.684 1.00 74.62 500 ASP A N 1
ATOM 3915 C CA . ASP A 1 500 ? 15.327 6.574 -50.686 1.00 74.62 500 ASP A CA 1
ATOM 3916 C C . ASP A 1 500 ? 15.859 5.836 -51.925 1.00 74.62 500 ASP A C 1
ATOM 3918 O O . ASP A 1 500 ? 17.043 5.505 -52.036 1.00 74.62 500 ASP A O 1
ATOM 3922 N N . PHE A 1 501 ? 14.943 5.508 -52.837 1.00 79.94 501 PHE A N 1
ATOM 3923 C CA . PHE A 1 501 ? 15.241 4.767 -54.057 1.00 79.94 501 PHE A CA 1
ATOM 3924 C C . PHE A 1 501 ? 16.282 5.496 -54.911 1.00 79.94 501 PHE A C 1
ATOM 3926 O O . PHE A 1 501 ? 17.284 4.894 -55.307 1.00 79.94 501 PHE A O 1
ATOM 3933 N N . ASP A 1 502 ? 16.086 6.796 -55.126 1.00 78.62 502 ASP A N 1
ATOM 3934 C CA . ASP A 1 502 ? 16.942 7.610 -55.986 1.00 78.62 502 ASP A CA 1
ATOM 3935 C C . ASP A 1 502 ? 18.345 7.773 -55.386 1.00 78.62 502 ASP A C 1
ATOM 3937 O O . ASP A 1 502 ? 19.347 7.616 -56.091 1.00 78.62 502 ASP A O 1
ATOM 3941 N N . GLY A 1 503 ? 18.454 7.991 -54.071 1.00 77.69 503 GLY A N 1
ATOM 3942 C CA . GLY A 1 503 ? 19.742 8.060 -53.379 1.00 77.69 503 GLY A CA 1
ATOM 3943 C C . GLY A 1 503 ? 20.504 6.735 -53.389 1.00 77.69 503 GLY A C 1
ATOM 3944 O O . GLY A 1 503 ? 21.729 6.719 -53.554 1.00 77.69 503 GLY A O 1
ATOM 3945 N N . ILE A 1 504 ? 19.802 5.603 -53.287 1.00 79.12 504 ILE A N 1
ATOM 3946 C CA . ILE A 1 504 ? 20.412 4.269 -53.383 1.00 79.12 504 ILE A CA 1
ATOM 3947 C C . ILE A 1 504 ? 20.927 4.006 -54.804 1.00 79.12 504 ILE A C 1
ATOM 3949 O O . ILE A 1 504 ? 22.070 3.563 -54.964 1.00 79.12 504 ILE A O 1
ATOM 3953 N N . VAL A 1 505 ? 20.132 4.308 -55.835 1.00 81.38 505 VAL A N 1
ATOM 3954 C CA . VAL A 1 505 ? 20.537 4.159 -57.243 1.00 81.38 505 VAL A CA 1
ATOM 3955 C C . VAL A 1 505 ? 21.738 5.057 -57.561 1.00 81.38 505 VAL A C 1
ATOM 3957 O O . VAL A 1 505 ? 22.723 4.588 -58.141 1.00 81.38 505 VAL A O 1
ATOM 3960 N N . ALA A 1 506 ? 21.727 6.311 -57.099 1.00 78.12 506 ALA A N 1
ATOM 3961 C CA . ALA A 1 506 ? 22.835 7.246 -57.283 1.00 78.12 506 ALA A CA 1
ATOM 3962 C C . ALA A 1 506 ? 24.132 6.779 -56.594 1.00 78.12 506 ALA A C 1
ATOM 3964 O O . ALA A 1 506 ? 25.218 6.895 -57.167 1.00 78.12 506 ALA A O 1
ATOM 3965 N N . ASN A 1 507 ? 24.045 6.206 -55.389 1.00 77.31 507 ASN A N 1
ATOM 3966 C CA . ASN A 1 507 ? 25.204 5.692 -54.649 1.00 77.31 507 ASN A CA 1
ATOM 3967 C C . ASN A 1 507 ? 25.817 4.454 -55.329 1.00 77.31 507 ASN A C 1
ATOM 3969 O O . ASN A 1 507 ? 27.041 4.348 -55.451 1.00 77.31 507 ASN A O 1
ATOM 3973 N N . LEU A 1 508 ? 24.974 3.547 -55.839 1.00 79.69 508 LEU A N 1
ATOM 3974 C CA . LEU A 1 508 ? 25.408 2.385 -56.621 1.00 79.69 508 LEU A CA 1
ATOM 3975 C C . LEU A 1 508 ? 26.171 2.816 -57.884 1.00 79.69 508 LEU A C 1
ATOM 3977 O O . LEU A 1 508 ? 27.296 2.355 -58.107 1.00 79.69 508 LEU A O 1
ATOM 3981 N N . ALA A 1 509 ? 25.605 3.751 -58.65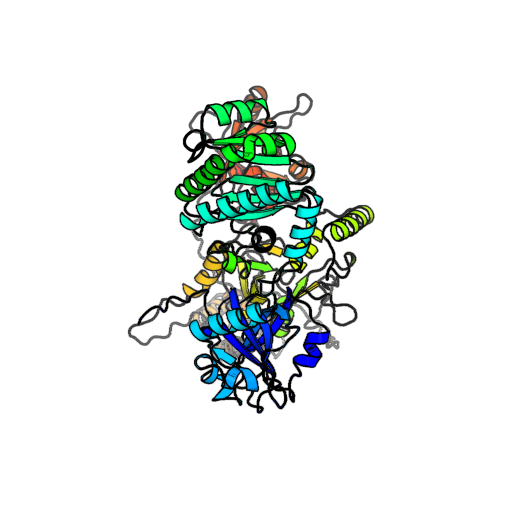2 1.00 79.00 509 ALA A N 1
ATOM 3982 C CA . ALA A 1 509 ? 26.233 4.295 -59.855 1.00 79.00 509 ALA A CA 1
ATOM 3983 C C . ALA A 1 509 ? 27.540 5.044 -59.540 1.00 79.00 509 ALA A C 1
ATOM 3985 O O . ALA A 1 509 ? 28.555 4.832 -60.206 1.00 79.00 509 ALA A O 1
ATOM 3986 N N . GLY A 1 510 ? 27.560 5.856 -58.475 1.00 75.19 510 GLY A N 1
ATOM 3987 C CA . GLY A 1 510 ? 28.742 6.598 -58.022 1.00 75.19 510 GLY A CA 1
ATOM 3988 C C . GLY A 1 510 ? 29.920 5.710 -57.602 1.00 75.19 510 GLY A C 1
ATOM 3989 O O . GLY A 1 510 ? 31.071 6.139 -57.665 1.00 75.19 510 GLY A O 1
ATOM 3990 N N . LYS A 1 511 ? 29.657 4.451 -57.230 1.00 74.12 511 LYS A N 1
ATOM 3991 C CA . LYS A 1 511 ? 30.680 3.435 -56.927 1.00 74.12 511 LYS A CA 1
ATOM 3992 C C . LYS A 1 511 ? 31.036 2.540 -58.119 1.00 74.12 511 LYS A C 1
ATOM 3994 O O . LYS A 1 511 ? 31.820 1.606 -57.966 1.00 74.12 511 LYS A O 1
ATOM 3999 N N . GLY A 1 512 ? 30.492 2.828 -59.303 1.00 78.44 512 GLY A N 1
ATOM 4000 C CA . GLY A 1 512 ? 30.768 2.101 -60.542 1.00 78.44 512 GLY A CA 1
ATOM 4001 C C . GLY A 1 512 ? 29.964 0.809 -60.720 1.00 78.44 512 GLY A C 1
ATOM 4002 O O . GLY A 1 512 ? 30.257 0.035 -61.636 1.00 78.44 512 GLY A O 1
ATOM 4003 N N . PHE A 1 513 ? 28.952 0.558 -59.882 1.00 81.25 513 PHE A N 1
ATOM 4004 C CA . PHE A 1 513 ? 28.040 -0.568 -60.065 1.00 81.25 513 PHE A CA 1
ATOM 4005 C C . PHE A 1 513 ? 26.903 -0.192 -61.013 1.00 81.25 513 PHE A C 1
ATOM 4007 O O . PHE A 1 513 ? 26.298 0.868 -60.889 1.00 81.25 513 PHE A O 1
ATOM 4014 N N . HIS A 1 514 ? 26.591 -1.092 -61.944 1.00 80.62 514 HIS A N 1
ATOM 4015 C CA . HIS A 1 514 ? 25.534 -0.896 -62.931 1.00 80.62 514 HIS A CA 1
ATOM 4016 C C . HIS A 1 514 ? 24.477 -1.984 -62.735 1.00 80.62 514 HIS A C 1
ATOM 4018 O O . HIS A 1 514 ? 24.677 -3.131 -63.136 1.00 80.62 514 HIS A O 1
ATOM 4024 N N . PHE A 1 515 ? 23.370 -1.626 -62.087 1.00 83.56 515 PHE A N 1
ATOM 4025 C CA . PHE A 1 515 ? 22.200 -2.486 -61.921 1.00 83.56 515 PHE A CA 1
ATOM 4026 C C . PHE A 1 515 ? 21.000 -1.831 -62.616 1.00 83.56 515 PHE A C 1
ATOM 4028 O O . PHE A 1 515 ? 20.850 -0.617 -62.493 1.00 83.56 515 PHE A O 1
ATOM 4035 N N . PRO A 1 516 ? 20.142 -2.590 -63.325 1.00 84.88 516 PRO A N 1
ATOM 4036 C CA . PRO A 1 516 ? 18.882 -2.051 -63.827 1.00 84.88 516 PRO A CA 1
ATOM 4037 C C . PRO A 1 516 ? 18.026 -1.534 -62.670 1.00 84.88 516 PRO A C 1
ATOM 4039 O O . PRO A 1 516 ? 17.915 -2.207 -61.639 1.00 84.88 516 PRO A O 1
ATOM 4042 N N . GLU A 1 517 ? 17.397 -0.374 -62.845 1.00 84.38 517 GLU A N 1
ATOM 4043 C CA . GLU A 1 517 ? 16.539 0.233 -61.823 1.00 84.38 517 GLU A CA 1
ATOM 4044 C C . GLU A 1 517 ? 15.422 -0.719 -61.386 1.00 84.38 517 GLU A C 1
ATOM 4046 O O . GLU A 1 517 ? 15.162 -0.837 -60.189 1.00 84.38 517 GLU A O 1
ATOM 4051 N N . GLU A 1 518 ? 14.848 -1.509 -62.305 1.00 84.25 518 GLU A N 1
ATOM 4052 C CA . GLU A 1 518 ? 13.811 -2.484 -61.947 1.00 84.25 518 GLU A CA 1
ATOM 4053 C C . GLU A 1 518 ? 14.339 -3.571 -61.000 1.00 84.25 518 GLU A C 1
ATOM 4055 O O . GLU A 1 518 ? 13.609 -4.061 -60.136 1.00 84.25 518 GLU A O 1
ATOM 4060 N N . THR A 1 519 ? 15.617 -3.944 -61.127 1.00 84.06 519 THR A N 1
ATOM 4061 C CA . THR A 1 519 ? 16.255 -4.941 -60.253 1.00 84.06 519 THR A CA 1
ATOM 4062 C C . THR A 1 519 ? 16.464 -4.378 -58.849 1.00 84.06 519 THR A C 1
ATOM 4064 O O . THR A 1 519 ? 16.171 -5.063 -57.867 1.00 84.06 519 THR A O 1
ATOM 4067 N N . VAL A 1 520 ? 16.929 -3.129 -58.741 1.00 86.75 520 VAL A N 1
ATOM 4068 C CA . VAL A 1 520 ? 17.106 -2.441 -57.451 1.00 86.75 520 VAL A CA 1
ATOM 4069 C C . VAL A 1 520 ? 15.746 -2.208 -56.785 1.00 86.75 520 VAL A C 1
ATOM 4071 O O . VAL A 1 520 ? 15.591 -2.490 -55.599 1.00 86.75 520 VAL A O 1
ATOM 4074 N N . ALA A 1 521 ? 14.736 -1.798 -57.557 1.00 85.31 521 ALA A N 1
ATOM 4075 C CA . ALA A 1 521 ? 13.377 -1.570 -57.072 1.00 85.31 521 ALA A CA 1
ATOM 4076 C C . ALA A 1 521 ? 12.747 -2.867 -56.556 1.00 85.31 521 ALA A C 1
ATOM 4078 O O . ALA A 1 521 ? 12.243 -2.912 -55.438 1.00 85.31 521 ALA A O 1
ATOM 4079 N N . THR A 1 522 ? 12.843 -3.954 -57.326 1.00 85.31 522 THR A N 1
ATOM 4080 C CA . THR A 1 522 ? 12.331 -5.272 -56.919 1.00 85.31 522 THR A CA 1
ATOM 4081 C C . THR A 1 522 ? 13.012 -5.766 -55.643 1.00 85.31 522 THR A C 1
ATOM 4083 O O . THR A 1 522 ? 12.350 -6.305 -54.757 1.00 85.31 522 THR A O 1
ATOM 4086 N N . TYR A 1 523 ? 14.327 -5.561 -55.523 1.00 86.94 523 TYR A N 1
ATOM 4087 C CA . TYR A 1 523 ? 15.093 -5.916 -54.330 1.00 86.94 523 TYR A CA 1
ATOM 4088 C C . TYR A 1 523 ? 14.624 -5.144 -53.086 1.00 86.94 523 TYR A C 1
ATOM 4090 O O . TYR A 1 523 ? 14.337 -5.757 -52.056 1.00 86.94 523 TYR A O 1
ATOM 4098 N N . LEU A 1 524 ? 14.493 -3.819 -53.189 1.00 85.25 524 LEU A N 1
ATOM 4099 C CA . LEU A 1 524 ? 14.053 -2.952 -52.093 1.00 85.25 524 LEU A CA 1
ATOM 4100 C C . LEU A 1 524 ? 12.595 -3.210 -51.697 1.00 85.25 524 LEU A C 1
ATOM 4102 O O . LEU A 1 524 ? 12.298 -3.334 -50.511 1.00 85.25 524 LEU A O 1
ATOM 4106 N N . LEU A 1 525 ? 11.701 -3.396 -52.672 1.00 82.62 525 LEU A N 1
ATOM 4107 C CA . LEU A 1 525 ? 10.304 -3.760 -52.426 1.00 82.62 525 LEU A CA 1
ATOM 4108 C C . LEU A 1 525 ? 10.183 -5.117 -51.729 1.00 82.62 525 LEU A C 1
ATOM 4110 O O . LEU A 1 525 ? 9.376 -5.274 -50.814 1.00 82.62 525 LEU A O 1
ATOM 4114 N N . ALA A 1 526 ? 10.995 -6.103 -52.118 1.00 82.12 526 ALA A N 1
ATOM 4115 C CA . ALA A 1 526 ? 11.004 -7.404 -51.460 1.00 82.12 526 ALA A CA 1
ATOM 4116 C C . ALA A 1 526 ? 11.504 -7.306 -50.005 1.00 82.12 526 ALA A C 1
ATOM 4118 O O . ALA A 1 526 ? 10.926 -7.940 -49.117 1.00 82.12 526 ALA A O 1
ATOM 4119 N N . LEU A 1 527 ? 12.509 -6.463 -49.731 1.00 80.69 527 LEU A N 1
ATOM 4120 C CA . LEU A 1 527 ? 12.942 -6.155 -48.364 1.00 80.69 527 LEU A CA 1
ATOM 4121 C C . LEU A 1 527 ? 11.848 -5.445 -47.558 1.00 80.69 527 LEU A C 1
ATOM 4123 O O . LEU A 1 527 ? 11.597 -5.832 -46.420 1.00 80.69 527 LEU A O 1
ATOM 4127 N N . GLN A 1 528 ? 11.151 -4.469 -48.137 1.00 77.31 528 GLN A N 1
ATOM 4128 C CA . GLN A 1 528 ? 10.084 -3.742 -47.448 1.00 77.31 528 GLN A CA 1
ATOM 4129 C C . GLN A 1 528 ? 8.871 -4.640 -47.155 1.00 77.31 528 GLN A C 1
ATOM 4131 O O . GLN A 1 528 ? 8.323 -4.611 -46.055 1.00 77.31 528 GLN A O 1
ATOM 4136 N N . ALA A 1 529 ? 8.477 -5.489 -48.109 1.00 74.06 529 ALA A N 1
ATOM 4137 C CA . ALA A 1 529 ? 7.281 -6.320 -47.997 1.00 74.06 529 ALA A CA 1
ATOM 4138 C C . ALA A 1 529 ? 7.492 -7.614 -47.195 1.00 74.06 529 ALA A C 1
ATOM 4140 O O . ALA A 1 529 ? 6.570 -8.082 -46.526 1.00 74.06 529 ALA A O 1
ATOM 4141 N N . LYS A 1 530 ? 8.669 -8.246 -47.305 1.00 76.44 530 LYS A N 1
ATOM 4142 C CA . LYS A 1 530 ? 8.936 -9.579 -46.730 1.00 76.44 530 LYS A CA 1
ATOM 4143 C C . LYS A 1 530 ? 10.082 -9.603 -45.727 1.00 76.44 530 LYS A C 1
ATOM 4145 O O . LYS A 1 530 ? 10.239 -10.615 -45.051 1.00 76.44 530 LYS A O 1
ATOM 4150 N N . ARG A 1 531 ? 10.875 -8.528 -45.629 1.00 78.50 531 ARG A N 1
ATOM 4151 C CA . ARG A 1 531 ? 12.078 -8.422 -44.777 1.00 78.50 531 ARG A CA 1
ATOM 4152 C C . ARG A 1 531 ? 13.103 -9.543 -45.001 1.00 78.50 531 ARG A C 1
ATOM 4154 O O . ARG A 1 531 ? 13.962 -9.781 -44.160 1.00 78.50 531 ARG A O 1
ATOM 4161 N N . PHE A 1 532 ? 13.025 -10.221 -46.147 1.00 78.50 532 PHE A N 1
ATOM 4162 C CA . PHE A 1 532 ? 13.862 -11.360 -46.507 1.00 78.50 532 PHE A CA 1
ATOM 4163 C C . PHE A 1 532 ? 13.945 -11.488 -48.031 1.00 78.50 532 PHE A C 1
ATOM 4165 O O . PHE A 1 532 ? 12.917 -11.470 -48.710 1.00 78.50 532 PHE A O 1
ATOM 4172 N N . VAL A 1 533 ? 15.160 -11.626 -48.576 1.00 82.12 533 VAL A N 1
ATOM 4173 C CA . VAL A 1 533 ? 15.396 -11.744 -50.024 1.00 82.12 533 VAL A CA 1
ATOM 4174 C C . VAL A 1 533 ? 16.473 -12.784 -50.316 1.00 82.12 533 VAL A C 1
ATOM 4176 O O . VAL A 1 533 ? 17.554 -12.749 -49.734 1.00 82.12 533 VAL A O 1
ATOM 4179 N N . ILE A 1 534 ? 16.200 -13.669 -51.279 1.00 81.69 534 ILE A N 1
ATOM 4180 C CA . ILE A 1 534 ? 17.182 -14.606 -51.835 1.00 81.69 534 ILE A CA 1
ATOM 4181 C C . ILE A 1 534 ? 17.631 -14.086 -53.204 1.00 81.69 534 ILE A C 1
ATOM 4183 O O . ILE A 1 534 ? 16.835 -14.006 -54.138 1.00 81.69 534 ILE A O 1
ATOM 4187 N N . LEU A 1 535 ? 18.919 -13.763 -53.339 1.00 79.19 535 LEU A N 1
ATOM 4188 C CA . LEU A 1 535 ? 19.522 -13.354 -54.610 1.00 79.19 535 LEU A CA 1
ATOM 4189 C C . LEU A 1 535 ? 20.131 -14.574 -55.314 1.00 79.19 535 LEU A C 1
ATOM 4191 O O . LEU A 1 535 ? 21.153 -15.102 -54.877 1.00 79.19 535 LEU A O 1
ATOM 4195 N N . SER A 1 536 ? 19.533 -15.008 -56.425 1.00 78.19 536 SER A N 1
ATOM 4196 C CA . SER A 1 536 ? 20.033 -16.121 -57.247 1.00 78.19 536 SER A CA 1
ATOM 4197 C C . SER A 1 536 ? 20.623 -15.627 -58.575 1.00 78.19 536 SER A C 1
ATOM 4199 O O . SER A 1 536 ? 20.279 -14.553 -59.061 1.00 78.19 536 SER A O 1
ATOM 4201 N N . GLY A 1 537 ? 21.575 -16.372 -59.147 1.00 73.31 537 GLY A N 1
ATOM 4202 C CA . GLY A 1 537 ? 22.185 -16.048 -60.443 1.00 73.31 537 GLY A CA 1
ATOM 4203 C C . GLY A 1 537 ? 23.655 -16.453 -60.553 1.00 73.31 537 GLY A C 1
ATOM 4204 O O . GLY A 1 537 ? 24.305 -16.752 -59.550 1.00 73.31 537 GLY A O 1
ATOM 4205 N N . ILE A 1 538 ? 24.193 -16.412 -61.773 1.00 73.00 538 ILE A N 1
ATOM 4206 C CA . ILE A 1 538 ? 25.565 -16.829 -62.120 1.00 73.00 538 ILE A CA 1
ATOM 4207 C C . ILE A 1 538 ? 26.608 -16.078 -61.267 1.00 73.00 538 ILE A C 1
ATOM 4209 O O . ILE A 1 538 ? 26.388 -14.940 -60.852 1.00 73.00 538 ILE A O 1
ATOM 4213 N N . SER A 1 539 ? 27.735 -16.714 -60.937 1.00 68.81 539 SER A N 1
ATOM 4214 C CA . SER A 1 539 ? 28.818 -16.061 -60.184 1.00 68.81 539 SER A CA 1
ATOM 4215 C C . SER A 1 539 ? 29.320 -14.794 -60.898 1.00 68.81 539 SER A C 1
ATOM 4217 O O . SER A 1 539 ? 29.339 -14.737 -62.123 1.00 68.81 539 SER A O 1
ATOM 4219 N N . GLY A 1 540 ? 29.697 -13.765 -60.134 1.00 70.44 540 GLY A N 1
ATOM 4220 C CA . GLY A 1 540 ? 30.195 -12.493 -60.678 1.00 70.44 540 GLY A CA 1
ATOM 4221 C C . GLY A 1 540 ? 29.130 -11.467 -61.091 1.00 70.44 540 GLY A C 1
ATOM 4222 O O . GLY A 1 540 ? 29.486 -10.342 -61.411 1.00 70.44 540 GLY A O 1
ATOM 4223 N N . THR A 1 541 ? 27.830 -11.776 -61.008 1.00 74.06 541 THR A N 1
ATOM 4224 C CA . THR A 1 541 ? 26.740 -10.848 -61.396 1.00 74.06 541 THR A CA 1
ATOM 4225 C C . THR A 1 541 ? 26.424 -9.739 -60.375 1.00 74.06 541 THR A C 1
ATOM 4227 O O . THR A 1 541 ? 25.352 -9.147 -60.415 1.00 74.06 541 THR A O 1
ATOM 4230 N N . GLY A 1 542 ? 27.312 -9.474 -59.411 1.00 76.06 542 GLY A N 1
ATOM 4231 C CA . GLY A 1 542 ? 27.155 -8.360 -58.464 1.00 76.06 542 GLY A CA 1
ATOM 4232 C C . GLY A 1 542 ? 26.178 -8.570 -57.295 1.00 76.06 542 GLY A C 1
ATOM 4233 O O . GLY A 1 542 ? 25.970 -7.638 -56.531 1.00 76.06 542 GLY A O 1
ATOM 4234 N N . LYS A 1 543 ? 25.622 -9.772 -57.082 1.00 84.06 543 LYS A N 1
ATOM 4235 C CA . LYS A 1 543 ? 24.636 -10.063 -56.007 1.00 84.06 543 LYS A CA 1
ATOM 4236 C C . LYS A 1 543 ? 25.082 -9.607 -54.610 1.00 84.06 543 LYS A C 1
ATOM 4238 O O . LYS A 1 543 ? 24.353 -8.905 -53.919 1.00 84.06 543 LYS A O 1
ATOM 4243 N N . THR A 1 544 ? 26.298 -9.980 -54.210 1.00 78.94 544 THR A N 1
ATOM 4244 C CA . THR A 1 544 ? 26.877 -9.585 -52.916 1.00 78.94 544 THR A CA 1
ATOM 4245 C C . THR A 1 544 ? 27.116 -8.078 -52.843 1.00 78.94 544 THR A C 1
ATOM 4247 O O . THR A 1 544 ? 26.920 -7.482 -51.790 1.00 78.94 544 THR A O 1
ATOM 4250 N N . ALA A 1 545 ? 27.505 -7.455 -53.961 1.00 76.94 545 ALA A N 1
ATOM 4251 C CA . ALA A 1 545 ? 27.731 -6.016 -54.030 1.00 76.94 545 ALA A CA 1
ATOM 4252 C C . ALA A 1 545 ? 26.418 -5.234 -53.880 1.00 76.94 545 ALA A C 1
ATOM 4254 O O . ALA A 1 545 ? 26.367 -4.313 -53.074 1.00 76.94 545 ALA A O 1
ATOM 4255 N N . LEU A 1 546 ? 25.343 -5.652 -54.560 1.00 82.25 546 LEU A N 1
ATOM 4256 C CA . LEU A 1 546 ? 24.015 -5.048 -54.419 1.00 82.25 546 LEU A CA 1
ATOM 4257 C C . LEU A 1 546 ? 23.545 -5.070 -52.957 1.00 82.25 546 LEU A C 1
ATOM 4259 O O . LEU A 1 546 ? 23.181 -4.030 -52.417 1.00 82.25 546 LEU A O 1
ATOM 4263 N N . ALA A 1 547 ? 23.623 -6.229 -52.294 1.00 83.81 547 ALA A N 1
ATOM 4264 C CA . ALA A 1 547 ? 23.209 -6.362 -50.897 1.00 83.81 547 ALA A CA 1
ATOM 4265 C C . ALA A 1 547 ? 24.038 -5.480 -49.945 1.00 83.81 547 ALA A C 1
ATOM 4267 O O . ALA A 1 547 ? 23.492 -4.824 -49.059 1.00 83.81 547 ALA A O 1
ATOM 4268 N N . LEU A 1 548 ? 25.358 -5.434 -50.144 1.00 78.38 548 LEU A N 1
ATOM 4269 C CA . LEU A 1 548 ? 26.267 -4.655 -49.307 1.00 78.38 548 LEU A CA 1
ATOM 4270 C C . LEU A 1 548 ? 26.097 -3.147 -49.473 1.00 78.38 548 LEU A C 1
ATOM 4272 O O . LEU A 1 548 ? 26.117 -2.418 -48.483 1.00 78.38 548 LEU A O 1
ATOM 4276 N N . GLU A 1 549 ? 25.976 -2.663 -50.706 1.00 75.75 549 GLU A N 1
ATOM 4277 C CA . GLU A 1 549 ? 25.870 -1.226 -50.953 1.00 75.75 549 GLU A CA 1
ATOM 4278 C C . GLU A 1 549 ? 24.507 -0.677 -50.538 1.00 75.75 549 GLU A C 1
ATOM 4280 O O . GLU A 1 549 ? 24.457 0.404 -49.954 1.00 75.75 549 GLU A O 1
ATOM 4285 N N . VAL A 1 550 ? 23.426 -1.441 -50.730 1.00 79.50 550 VAL A N 1
ATOM 4286 C CA . VAL A 1 550 ? 22.111 -1.070 -50.195 1.00 79.50 550 VAL A CA 1
ATOM 4287 C C . VAL A 1 550 ? 22.151 -1.025 -48.665 1.00 79.50 550 VAL A C 1
ATOM 4289 O O . VAL A 1 550 ? 21.755 -0.022 -48.081 1.00 79.50 550 VAL A O 1
ATOM 4292 N N . ALA A 1 551 ? 22.718 -2.038 -47.999 1.00 77.62 551 ALA A N 1
ATOM 4293 C CA . ALA A 1 551 ? 22.842 -2.046 -46.537 1.00 77.62 551 ALA A CA 1
ATOM 4294 C C . ALA A 1 551 ? 23.660 -0.860 -45.989 1.00 77.62 551 ALA A C 1
ATOM 4296 O O . ALA A 1 551 ? 23.380 -0.359 -44.900 1.00 77.62 551 ALA A O 1
ATOM 4297 N N . ARG A 1 552 ? 24.663 -0.390 -46.742 1.00 71.25 552 ARG A N 1
ATOM 4298 C CA . ARG A 1 552 ? 25.423 0.826 -46.411 1.00 71.25 552 ARG A CA 1
ATOM 4299 C C . ARG A 1 552 ? 24.623 2.101 -46.665 1.00 71.25 552 ARG A C 1
ATOM 4301 O O . ARG A 1 552 ? 24.718 3.018 -45.860 1.00 71.25 552 ARG A O 1
ATOM 4308 N N . GLY A 1 553 ? 23.850 2.164 -47.750 1.00 67.88 553 GLY A N 1
ATOM 4309 C CA . GLY A 1 553 ? 22.965 3.295 -48.050 1.00 67.88 553 GLY A CA 1
ATOM 4310 C C . GLY A 1 553 ? 21.905 3.507 -46.967 1.00 67.88 553 GLY A C 1
ATOM 4311 O O . GLY A 1 553 ? 21.641 4.637 -46.575 1.00 67.88 553 GLY A O 1
ATOM 4312 N N . LEU A 1 554 ? 21.393 2.415 -46.396 1.00 67.62 554 LEU A N 1
ATOM 4313 C CA . LEU A 1 554 ? 20.410 2.435 -45.309 1.00 67.62 554 LEU A CA 1
ATOM 4314 C C . LEU A 1 554 ? 20.980 2.827 -43.935 1.00 67.62 554 LEU A C 1
ATOM 4316 O O . LEU A 1 554 ? 20.213 3.011 -42.995 1.00 67.62 554 LEU A O 1
ATOM 4320 N N . GLN A 1 555 ? 22.304 2.951 -43.779 1.00 64.19 555 GLN A N 1
ATOM 4321 C CA . GLN A 1 555 ? 22.909 3.330 -42.494 1.00 64.19 555 GLN A CA 1
ATOM 4322 C C . GLN A 1 555 ? 22.865 4.832 -42.188 1.00 64.19 555 GLN A C 1
ATOM 4324 O O . GLN A 1 555 ? 23.203 5.199 -41.066 1.00 64.19 555 GLN A O 1
ATOM 4329 N N . GLY A 1 556 ? 22.409 5.672 -43.123 1.00 50.59 556 GLY A N 1
ATOM 4330 C CA . GLY A 1 556 ? 22.340 7.121 -42.952 1.00 50.59 556 GLY A CA 1
ATOM 4331 C C . GLY A 1 556 ? 23.728 7.768 -42.873 1.00 50.59 556 GLY A C 1
ATOM 4332 O O . GLY A 1 556 ? 24.567 7.438 -42.036 1.00 50.59 556 GLY A O 1
ATOM 4333 N N . SER A 1 557 ? 24.001 8.736 -43.741 1.00 38.56 557 SER A N 1
ATOM 4334 C CA . SER A 1 557 ? 25.130 9.646 -43.548 1.00 38.56 557 SER A CA 1
ATOM 4335 C C . SER A 1 557 ? 24.785 10.619 -42.421 1.00 38.56 557 SER A C 1
ATOM 4337 O O . SER A 1 557 ? 24.082 11.599 -42.647 1.00 38.56 557 SER A O 1
ATOM 4339 N N . ALA A 1 558 ? 25.269 10.352 -41.207 1.00 33.28 558 ALA A N 1
ATOM 4340 C CA . ALA A 1 558 ? 25.231 11.331 -40.128 1.00 33.28 558 ALA A CA 1
ATOM 4341 C C . ALA A 1 558 ? 26.047 12.566 -40.550 1.00 33.28 558 ALA A C 1
ATOM 4343 O O . ALA A 1 558 ? 27.270 12.497 -40.701 1.00 33.28 558 ALA A O 1
ATOM 4344 N N . ALA A 1 559 ? 25.363 13.689 -40.774 1.00 27.22 559 ALA A N 1
ATOM 4345 C CA . ALA A 1 559 ? 26.005 14.993 -40.834 1.00 27.22 559 ALA A CA 1
ATOM 4346 C C . ALA A 1 559 ? 26.672 15.281 -39.473 1.00 27.22 559 ALA A C 1
ATOM 4348 O O . ALA A 1 559 ? 26.151 14.850 -38.441 1.00 27.22 559 ALA A O 1
ATOM 4349 N N . PRO A 1 560 ? 27.823 15.974 -39.434 1.00 28.69 560 PRO A N 1
ATOM 4350 C CA . PRO A 1 560 ? 28.498 16.269 -38.182 1.00 28.69 560 PRO A CA 1
ATOM 4351 C C . PRO A 1 560 ? 27.679 17.306 -37.411 1.00 28.69 560 PRO A C 1
ATOM 4353 O O . PRO A 1 560 ? 27.734 18.501 -37.697 1.00 28.69 560 PRO A O 1
ATOM 4356 N N . GLU A 1 561 ? 26.906 16.840 -36.438 1.00 27.69 561 GLU A N 1
ATOM 4357 C CA . GLU A 1 561 ? 26.278 17.701 -35.449 1.00 27.69 561 GLU A CA 1
ATOM 4358 C C . GLU A 1 561 ? 27.380 18.261 -34.538 1.00 27.69 561 GLU A C 1
ATOM 4360 O O . GLU A 1 561 ? 28.241 17.538 -34.027 1.00 27.69 561 GLU A O 1
ATOM 4365 N N . VAL A 1 562 ? 27.420 19.586 -34.432 1.00 31.38 562 VAL A N 1
ATOM 4366 C CA . VAL A 1 562 ? 28.461 20.343 -33.737 1.00 31.38 562 VAL A CA 1
ATOM 4367 C C . VAL A 1 562 ? 28.442 19.983 -32.250 1.00 31.38 562 VAL A C 1
ATOM 4369 O O . VAL A 1 562 ? 27.541 20.374 -31.515 1.00 31.38 562 VAL A O 1
ATOM 4372 N N . ALA A 1 563 ? 29.460 19.245 -31.805 1.00 28.12 563 ALA A N 1
ATOM 4373 C CA . ALA A 1 563 ? 29.673 18.929 -30.399 1.00 28.12 563 ALA A CA 1
ATOM 4374 C C . ALA A 1 563 ? 29.896 20.211 -29.567 1.00 28.12 563 ALA A C 1
ATOM 4376 O O . ALA A 1 563 ? 30.738 21.035 -29.946 1.00 28.12 563 ALA A O 1
ATOM 4377 N N . PRO A 1 564 ? 29.255 20.367 -28.392 1.00 27.03 564 PRO A N 1
ATOM 4378 C CA . PRO A 1 564 ? 29.773 21.248 -27.359 1.00 27.03 564 PRO A CA 1
ATOM 4379 C C . PRO A 1 564 ? 31.091 20.651 -26.857 1.00 27.03 564 PRO A C 1
ATOM 4381 O O . PRO A 1 564 ? 31.174 19.487 -26.467 1.00 27.03 564 PRO A O 1
ATOM 4384 N N . SER A 1 565 ? 32.153 21.443 -26.910 1.00 32.34 565 SER A N 1
ATOM 4385 C CA . SER A 1 565 ? 33.490 21.054 -26.484 1.00 32.34 565 SER A CA 1
ATOM 4386 C C . SER A 1 565 ? 33.545 20.787 -24.975 1.00 32.34 565 SER A C 1
ATOM 4388 O O . SER A 1 565 ? 33.606 21.733 -24.190 1.00 32.34 565 SER A O 1
ATOM 4390 N N . VAL A 1 566 ? 33.626 19.520 -24.564 1.00 33.25 566 VAL A N 1
ATOM 4391 C CA . VAL A 1 566 ? 34.258 19.161 -23.287 1.00 33.25 566 VAL A CA 1
ATOM 4392 C C . VAL A 1 566 ? 35.736 18.890 -23.567 1.00 33.25 566 VAL A C 1
ATOM 4394 O O . VAL A 1 566 ? 36.108 18.129 -24.459 1.00 33.25 566 VAL A O 1
ATOM 4397 N N . SER A 1 567 ? 36.580 19.616 -22.841 1.00 36.25 567 SER A N 1
ATOM 4398 C CA . SER A 1 567 ? 38.039 19.631 -22.930 1.00 36.25 567 SER A CA 1
ATOM 4399 C C . SER A 1 567 ? 38.671 18.232 -23.038 1.00 36.25 567 SER A C 1
ATOM 4401 O O . SER A 1 567 ? 38.332 17.301 -22.312 1.00 36.25 567 SER A O 1
ATOM 4403 N N . ARG A 1 568 ? 39.679 18.132 -23.909 1.00 41.75 568 ARG A N 1
ATOM 4404 C CA . ARG A 1 568 ? 40.523 16.975 -24.275 1.00 41.75 568 ARG A CA 1
ATOM 4405 C C . ARG A 1 568 ? 41.321 16.320 -23.117 1.00 41.75 568 ARG A C 1
ATOM 4407 O O . ARG A 1 568 ? 42.268 15.590 -23.395 1.00 41.75 568 ARG A O 1
ATOM 4414 N N . ALA A 1 569 ? 40.997 16.589 -21.848 1.00 50.06 569 ALA A N 1
ATOM 4415 C CA . ALA A 1 569 ? 41.841 16.310 -20.676 1.00 50.06 569 ALA A CA 1
ATOM 4416 C C . ALA A 1 569 ? 41.171 15.472 -19.560 1.00 50.06 569 ALA A C 1
ATOM 4418 O O . ALA A 1 569 ? 41.548 15.591 -18.394 1.00 50.06 569 ALA A O 1
ATOM 4419 N N . ALA A 1 570 ? 40.193 14.618 -19.875 1.00 61.38 570 ALA A N 1
ATOM 4420 C CA . ALA A 1 570 ? 39.611 13.712 -18.882 1.00 61.38 570 ALA A CA 1
ATOM 4421 C C . ALA A 1 570 ? 40.542 12.512 -18.597 1.00 61.38 570 ALA A C 1
ATOM 4423 O O . ALA A 1 570 ? 40.922 11.774 -19.507 1.00 61.38 570 ALA A O 1
ATOM 4424 N N . SER A 1 571 ? 40.904 12.296 -17.330 1.00 73.12 571 SER A N 1
ATOM 4425 C CA . SER A 1 571 ? 41.594 11.085 -16.869 1.00 73.12 571 SER A CA 1
ATOM 4426 C C . SER A 1 571 ? 40.573 10.009 -16.517 1.00 73.12 571 SER A C 1
ATOM 4428 O O . SER A 1 571 ? 39.682 10.250 -15.707 1.00 73.12 571 SER A O 1
ATOM 4430 N N . VAL A 1 572 ? 40.709 8.812 -17.085 1.00 74.62 572 VAL A N 1
ATOM 4431 C CA . VAL A 1 572 ? 39.818 7.684 -16.780 1.00 74.62 572 VAL A CA 1
ATOM 4432 C C . VAL A 1 572 ? 40.438 6.814 -15.690 1.00 74.62 572 VAL A C 1
ATOM 4434 O O . VAL A 1 572 ? 41.592 6.401 -15.804 1.00 74.62 572 VAL A O 1
ATOM 4437 N N . VAL A 1 573 ? 39.672 6.517 -14.642 1.00 79.56 573 VAL A N 1
ATOM 4438 C CA . VAL A 1 573 ? 40.038 5.559 -13.591 1.00 79.56 573 VAL A CA 1
ATOM 4439 C C . VAL A 1 573 ? 39.061 4.401 -13.552 1.00 79.56 573 VAL A C 1
ATOM 4441 O O . VAL A 1 573 ? 37.877 4.572 -13.802 1.00 79.56 573 VAL A O 1
ATOM 4444 N N . THR A 1 574 ? 39.551 3.213 -13.221 1.00 80.00 574 THR A N 1
ATOM 4445 C CA . THR A 1 574 ? 38.693 2.050 -12.983 1.00 80.00 574 THR A CA 1
ATOM 4446 C C . THR A 1 574 ? 38.205 2.048 -11.542 1.00 80.00 574 THR A C 1
ATOM 4448 O O . THR A 1 574 ? 39.015 2.157 -10.618 1.00 80.00 574 THR A O 1
ATOM 4451 N N . VAL A 1 575 ? 36.904 1.865 -11.346 1.00 81.94 575 VAL A N 1
ATOM 4452 C CA . VAL A 1 575 ? 36.299 1.688 -10.024 1.00 81.94 575 VAL A CA 1
ATOM 4453 C C . VAL A 1 575 ? 36.747 0.344 -9.440 1.00 81.94 575 VAL A C 1
ATOM 4455 O O . VAL A 1 575 ? 36.644 -0.701 -10.077 1.00 81.94 575 VAL A O 1
ATOM 4458 N N . LYS A 1 576 ? 37.307 0.367 -8.231 1.00 79.56 576 LYS A N 1
ATOM 4459 C CA . LYS A 1 576 ? 37.775 -0.803 -7.472 1.00 79.56 576 LYS A CA 1
ATOM 4460 C C . LYS A 1 576 ? 36.865 -1.058 -6.264 1.00 79.56 576 LYS A C 1
ATOM 4462 O O . LYS A 1 576 ? 36.194 -0.124 -5.824 1.00 79.56 576 LYS A O 1
ATOM 4467 N N . PRO A 1 577 ? 36.890 -2.257 -5.649 1.00 77.12 577 PRO A N 1
ATOM 4468 C CA . PRO A 1 577 ? 36.037 -2.586 -4.498 1.00 77.12 577 PRO A CA 1
ATOM 4469 C C . PRO A 1 577 ? 36.097 -1.543 -3.378 1.00 77.12 577 PRO A C 1
ATOM 4471 O O . PRO A 1 577 ? 35.078 -1.071 -2.880 1.00 77.12 577 PRO A O 1
ATOM 4474 N N . TYR A 1 578 ? 37.310 -1.082 -3.061 1.00 79.25 578 TYR A N 1
ATOM 4475 C CA . TYR A 1 578 ? 37.545 -0.095 -2.009 1.00 79.25 578 TYR A CA 1
ATOM 4476 C C . TYR A 1 578 ? 36.985 1.304 -2.332 1.00 79.25 578 TYR A C 1
ATOM 4478 O O . TYR A 1 578 ? 36.922 2.154 -1.442 1.00 79.25 578 TYR A O 1
ATOM 4486 N N . ASN A 1 579 ? 36.648 1.609 -3.591 1.00 88.56 579 ASN A N 1
ATOM 4487 C CA . ASN A 1 579 ? 35.973 2.859 -3.947 1.00 88.56 579 ASN A CA 1
ATOM 4488 C C . ASN A 1 579 ? 34.520 2.836 -3.474 1.00 88.56 579 ASN A C 1
ATOM 4490 O O . ASN A 1 579 ? 34.038 3.838 -2.951 1.00 88.56 579 ASN A O 1
ATOM 4494 N N . LEU A 1 580 ? 33.859 1.686 -3.626 1.00 83.75 580 LEU A N 1
ATOM 4495 C CA . LEU A 1 580 ? 32.476 1.459 -3.219 1.00 83.75 580 LEU A CA 1
ATOM 4496 C C . LEU A 1 580 ? 32.382 1.279 -1.699 1.00 83.75 580 LEU A C 1
ATOM 4498 O O . LEU A 1 580 ? 31.597 1.962 -1.046 1.00 83.75 580 LEU A O 1
ATOM 4502 N N . GLU A 1 581 ? 33.248 0.441 -1.120 1.00 82.62 581 GLU A N 1
ATOM 4503 C CA . GLU A 1 581 ? 33.271 0.154 0.322 1.00 82.62 581 GLU A CA 1
ATOM 4504 C C . GLU A 1 581 ? 33.488 1.423 1.163 1.00 82.62 581 GLU A C 1
ATOM 4506 O O . GLU A 1 581 ? 32.739 1.695 2.101 1.00 82.62 581 GLU A O 1
ATOM 4511 N N . TYR A 1 582 ? 34.475 2.245 0.787 1.00 85.12 582 TYR A N 1
ATOM 4512 C CA . TYR A 1 582 ? 34.833 3.462 1.526 1.00 85.12 582 TYR A CA 1
ATOM 4513 C C . TYR A 1 582 ? 34.258 4.747 0.925 1.00 85.12 582 TYR A C 1
ATOM 4515 O O . TYR A 1 582 ? 34.617 5.831 1.382 1.00 85.12 582 TYR A O 1
ATOM 4523 N N . ARG A 1 583 ? 33.387 4.642 -0.091 1.00 92.19 583 ARG A N 1
ATOM 4524 C CA . ARG A 1 583 ? 32.711 5.778 -0.747 1.00 92.19 583 ARG A CA 1
ATOM 4525 C C . ARG A 1 583 ? 33.697 6.875 -1.146 1.00 92.19 583 ARG A C 1
ATOM 4527 O O . ARG A 1 583 ? 33.579 8.026 -0.730 1.00 92.19 583 ARG A O 1
ATOM 4534 N N . ARG A 1 584 ? 34.721 6.504 -1.915 1.00 92.81 584 ARG A N 1
ATOM 4535 C CA . ARG A 1 584 ? 35.810 7.417 -2.284 1.00 92.81 584 ARG A CA 1
ATOM 4536 C C . ARG A 1 584 ? 36.211 7.315 -3.746 1.00 92.81 584 ARG A C 1
ATOM 4538 O O . ARG A 1 584 ? 36.275 6.220 -4.298 1.00 92.81 584 ARG A O 1
ATOM 4545 N N . ILE A 1 585 ? 36.580 8.446 -4.339 1.00 92.00 585 ILE A N 1
ATOM 4546 C CA . ILE A 1 585 ? 37.129 8.529 -5.701 1.00 92.00 585 ILE A CA 1
ATOM 4547 C C . ILE A 1 585 ? 38.627 8.804 -5.604 1.00 92.00 585 ILE A C 1
ATOM 4549 O O . ILE A 1 585 ? 39.034 9.805 -5.019 1.00 92.00 585 ILE A O 1
ATOM 4553 N N . MET A 1 586 ? 39.451 7.924 -6.176 1.00 87.50 586 MET A N 1
ATOM 4554 C CA . MET A 1 586 ? 40.903 8.119 -6.203 1.00 87.50 586 MET A CA 1
ATOM 4555 C C . MET A 1 586 ? 41.275 9.066 -7.339 1.00 87.50 586 MET A C 1
ATOM 4557 O O . MET A 1 586 ? 40.901 8.826 -8.486 1.00 87.50 586 MET A O 1
ATOM 4561 N N . LEU A 1 587 ? 42.050 10.105 -7.035 1.00 87.81 587 LEU A N 1
ATOM 4562 C CA . LEU A 1 587 ? 42.599 10.992 -8.052 1.00 87.81 587 LEU A CA 1
ATOM 4563 C C . LEU A 1 587 ? 43.917 10.402 -8.585 1.00 87.81 587 LEU A C 1
ATOM 4565 O O . LEU A 1 587 ? 44.816 10.107 -7.789 1.00 87.81 587 LEU A O 1
ATOM 4569 N N . PRO A 1 588 ? 44.070 10.217 -9.910 1.00 83.31 588 PRO A N 1
ATOM 4570 C CA . PRO A 1 588 ? 45.315 9.730 -10.496 1.00 83.31 588 PRO A CA 1
ATOM 4571 C C . PRO A 1 588 ? 46.511 10.609 -10.144 1.00 83.31 588 PRO A C 1
ATOM 4573 O O . PRO A 1 588 ? 46.423 11.834 -10.193 1.00 83.31 588 PRO A O 1
ATOM 4576 N N . ALA A 1 589 ? 47.671 9.988 -9.916 1.00 78.25 589 ALA A N 1
ATOM 4577 C CA . ALA A 1 589 ? 48.911 10.708 -9.624 1.00 78.25 589 ALA A CA 1
ATOM 4578 C C . ALA A 1 589 ? 49.265 11.757 -10.699 1.00 78.25 589 ALA A C 1
ATOM 4580 O O . ALA A 1 589 ? 49.724 12.852 -10.372 1.00 78.25 589 ALA A O 1
ATOM 4581 N N . ALA A 1 590 ? 49.015 11.448 -11.978 1.00 74.25 590 ALA A N 1
ATOM 4582 C CA . ALA A 1 590 ? 49.234 12.374 -13.090 1.00 74.25 590 ALA A CA 1
ATOM 4583 C C . ALA A 1 590 ? 48.363 13.638 -12.975 1.00 74.25 590 ALA A C 1
ATOM 4585 O O . ALA A 1 590 ? 48.862 14.744 -13.164 1.00 74.25 590 ALA A O 1
ATOM 4586 N N . LEU A 1 591 ? 47.101 13.463 -12.581 1.00 77.50 591 LEU A N 1
ATOM 4587 C CA . LEU A 1 591 ? 46.108 14.522 -12.421 1.00 77.50 591 LEU A CA 1
ATOM 4588 C C . LEU A 1 591 ? 46.398 15.375 -11.171 1.00 77.50 591 LEU A C 1
ATOM 4590 O O . LEU A 1 591 ? 46.351 16.599 -11.224 1.00 77.50 591 LEU A O 1
ATOM 4594 N N . THR A 1 592 ? 46.839 14.760 -10.069 1.00 76.44 592 THR A N 1
ATOM 4595 C CA . THR A 1 592 ? 47.308 15.506 -8.884 1.00 76.44 592 THR A CA 1
ATOM 4596 C C . THR A 1 592 ? 48.629 16.247 -9.114 1.00 76.44 592 THR A C 1
ATOM 4598 O O . THR A 1 592 ? 48.909 17.229 -8.435 1.00 76.44 592 THR A O 1
ATOM 4601 N N . LYS A 1 593 ? 49.460 15.796 -10.065 1.00 77.94 593 LYS A N 1
ATOM 4602 C CA . LYS A 1 593 ? 50.733 16.450 -10.406 1.00 77.94 593 LYS A CA 1
ATOM 4603 C C . LYS A 1 593 ? 50.518 17.696 -11.267 1.00 77.94 593 LYS A C 1
ATOM 4605 O O . LYS A 1 593 ? 51.259 18.660 -11.108 1.00 77.94 593 LYS A O 1
ATOM 4610 N N . SER A 1 594 ? 49.528 17.680 -12.161 1.00 75.62 594 SER A N 1
ATOM 4611 C CA . SER A 1 594 ? 49.141 18.857 -12.950 1.00 75.62 594 SER A CA 1
ATOM 4612 C C . SER A 1 594 ? 48.287 19.854 -12.160 1.00 75.62 594 SER A C 1
ATOM 4614 O O . SER A 1 594 ? 48.250 21.024 -12.526 1.00 75.62 594 SER A O 1
ATOM 4616 N N . HIS A 1 595 ? 47.660 19.420 -11.060 1.00 80.31 595 HIS A N 1
ATOM 4617 C CA . HIS A 1 595 ? 46.844 20.260 -10.178 1.00 80.31 595 HIS A CA 1
ATOM 4618 C C . HIS A 1 595 ? 47.265 20.096 -8.703 1.00 80.31 595 HIS A C 1
ATOM 4620 O O . HIS A 1 595 ? 46.571 19.434 -7.925 1.00 80.31 595 HIS A O 1
ATOM 4626 N N . PRO A 1 596 ? 48.399 20.696 -8.285 1.00 76.62 596 PRO A N 1
ATOM 4627 C CA . PRO A 1 596 ? 48.935 20.536 -6.930 1.00 76.62 596 PRO A CA 1
ATOM 4628 C C . PRO A 1 596 ? 48.023 21.103 -5.831 1.00 76.62 596 PRO A C 1
ATOM 4630 O O . PRO A 1 596 ? 48.150 20.692 -4.680 1.00 76.62 596 PRO A O 1
ATOM 4633 N N . GLY A 1 597 ? 47.061 21.970 -6.172 1.00 81.94 597 GLY A N 1
ATOM 4634 C CA . GLY A 1 597 ? 46.088 22.513 -5.220 1.00 81.94 597 GLY A CA 1
ATOM 4635 C C . GLY A 1 597 ? 45.277 21.438 -4.486 1.00 81.94 597 GLY A C 1
ATOM 4636 O O . GLY A 1 597 ? 44.895 21.642 -3.340 1.00 81.94 597 GLY A O 1
ATOM 4637 N N . PHE A 1 598 ? 45.070 20.253 -5.076 1.00 84.00 598 PHE A N 1
ATOM 4638 C CA . PHE A 1 598 ? 44.423 19.132 -4.377 1.00 84.00 598 PHE A CA 1
ATOM 4639 C C . PHE A 1 598 ? 45.268 18.565 -3.228 1.00 84.00 598 PHE A C 1
ATOM 4641 O O . PHE A 1 598 ? 44.716 18.019 -2.274 1.00 84.00 598 PHE A O 1
ATOM 4648 N N . ILE A 1 599 ? 46.597 18.680 -3.305 1.00 81.44 599 ILE A N 1
ATOM 4649 C CA . ILE A 1 599 ? 47.504 18.262 -2.230 1.00 81.44 599 ILE A CA 1
ATOM 4650 C C . ILE A 1 599 ? 47.434 19.274 -1.083 1.00 81.44 599 ILE A C 1
ATOM 4652 O O . ILE A 1 599 ? 47.244 18.863 0.057 1.00 81.44 599 ILE A O 1
ATOM 4656 N N . GLU A 1 600 ? 47.491 20.572 -1.393 1.00 81.19 600 GLU A N 1
ATOM 4657 C CA . GLU A 1 600 ? 47.320 21.655 -0.412 1.00 81.19 600 GLU A CA 1
ATOM 4658 C C . GLU A 1 600 ? 45.947 21.565 0.275 1.00 81.19 600 GLU A C 1
ATOM 4660 O O . GLU A 1 600 ? 45.854 21.571 1.501 1.00 81.19 600 GLU A O 1
ATOM 4665 N N . ALA A 1 601 ? 44.877 21.347 -0.498 1.00 83.00 601 ALA A N 1
ATOM 4666 C CA . ALA A 1 601 ? 43.532 21.153 0.035 1.00 83.00 601 ALA A CA 1
ATOM 4667 C C . ALA A 1 601 ? 43.436 19.936 0.971 1.00 83.00 601 ALA A C 1
ATOM 4669 O O . ALA A 1 601 ? 42.747 20.001 1.987 1.00 83.00 601 ALA A O 1
ATOM 4670 N N . ALA A 1 602 ? 44.136 18.839 0.666 1.00 83.69 602 ALA A N 1
ATOM 4671 C CA . ALA A 1 602 ? 44.175 17.663 1.531 1.00 83.69 602 ALA A CA 1
ATOM 4672 C C . ALA A 1 602 ? 44.957 17.910 2.835 1.00 83.69 602 ALA A C 1
ATOM 4674 O O . ALA A 1 602 ? 44.552 17.421 3.891 1.00 83.69 602 ALA A O 1
ATOM 4675 N N . GLU A 1 603 ? 46.070 18.646 2.768 1.00 82.94 603 GLU A N 1
ATOM 4676 C CA . GLU A 1 603 ? 46.914 18.982 3.924 1.00 82.94 603 GLU A CA 1
ATOM 4677 C C . GLU A 1 603 ? 46.213 19.961 4.875 1.00 82.94 603 GLU A C 1
ATOM 4679 O O . GLU A 1 603 ? 46.322 19.827 6.094 1.00 82.94 603 GLU A O 1
ATOM 4684 N N . GLU A 1 604 ? 45.414 20.872 4.324 1.00 83.69 604 GLU A N 1
ATOM 4685 C CA . GLU A 1 604 ? 44.641 21.859 5.077 1.00 83.69 604 GLU A CA 1
ATOM 4686 C C . GLU A 1 604 ? 43.198 21.432 5.398 1.00 83.69 604 GLU A C 1
ATOM 4688 O O . GLU A 1 604 ? 42.429 22.210 5.962 1.00 83.69 604 GLU A O 1
ATOM 4693 N N . GLN A 1 605 ? 42.807 20.201 5.048 1.00 81.25 605 GLN A N 1
ATOM 4694 C CA . GLN A 1 605 ? 41.449 19.668 5.242 1.00 81.25 605 GLN A CA 1
ATOM 4695 C C . GLN A 1 605 ? 40.335 20.511 4.584 1.00 81.25 605 GLN A C 1
ATOM 4697 O O . GLN A 1 605 ? 39.202 20.563 5.074 1.00 81.25 605 GLN A O 1
ATOM 4702 N N . ARG A 1 606 ? 40.632 21.156 3.452 1.00 82.88 606 ARG A N 1
ATOM 4703 C CA . ARG A 1 606 ? 39.655 21.911 2.658 1.00 82.88 606 ARG A CA 1
ATOM 4704 C C . ARG A 1 606 ? 38.743 20.966 1.861 1.00 82.88 606 ARG A C 1
ATOM 4706 O O . ARG A 1 606 ? 39.097 19.827 1.539 1.00 82.88 606 ARG A O 1
ATOM 4713 N N . ARG A 1 607 ? 37.540 21.446 1.540 1.00 87.06 607 ARG A N 1
ATOM 4714 C CA . ARG A 1 607 ? 36.583 20.755 0.661 1.00 87.06 607 ARG A CA 1
ATOM 4715 C C . ARG A 1 607 ? 36.720 21.236 -0.778 1.00 87.06 607 ARG A C 1
ATOM 4717 O O . ARG A 1 607 ? 37.176 22.349 -1.018 1.00 87.06 607 ARG A O 1
ATOM 4724 N N . VAL A 1 608 ? 36.313 20.390 -1.717 1.00 88.25 608 VAL A N 1
ATOM 4725 C CA . VAL A 1 608 ? 36.292 20.695 -3.152 1.00 88.25 608 VAL A CA 1
ATOM 4726 C C . VAL A 1 608 ? 34.929 20.395 -3.736 1.00 88.25 608 VAL A C 1
ATOM 4728 O O . VAL A 1 608 ? 34.239 19.483 -3.277 1.00 88.25 608 VAL A O 1
ATOM 4731 N N . LEU A 1 609 ? 34.539 21.157 -4.752 1.00 88.44 609 LEU A N 1
ATOM 4732 C CA . LEU A 1 609 ? 33.280 20.936 -5.443 1.00 88.44 609 LEU A CA 1
ATOM 4733 C C . LEU A 1 609 ? 33.414 19.740 -6.394 1.00 88.44 609 LEU A C 1
ATOM 4735 O O . LEU A 1 609 ? 34.240 19.752 -7.310 1.00 88.44 609 LEU A O 1
ATOM 4739 N N . LEU A 1 610 ? 32.590 18.720 -6.165 1.00 91.06 610 LEU A N 1
ATOM 4740 C CA . LEU A 1 610 ? 32.378 17.600 -7.072 1.00 91.06 610 LEU A CA 1
ATOM 4741 C C . LEU A 1 610 ? 31.081 17.833 -7.844 1.00 91.06 610 LEU A C 1
ATOM 4743 O O . LEU A 1 610 ? 30.006 17.925 -7.252 1.00 91.06 610 LEU A O 1
ATOM 4747 N N . GLU A 1 611 ? 31.180 17.892 -9.162 1.00 87.38 611 GLU A N 1
ATOM 4748 C CA . GLU A 1 611 ? 30.046 17.971 -10.078 1.00 87.38 611 GLU A CA 1
ATOM 4749 C C . GLU A 1 611 ? 29.889 16.627 -10.799 1.00 87.38 611 GLU A C 1
ATOM 4751 O O . GLU A 1 611 ? 30.852 16.079 -11.340 1.00 87.38 611 GLU A O 1
ATOM 4756 N N . TYR A 1 612 ? 28.679 16.075 -10.761 1.00 85.88 612 TYR A N 1
ATOM 4757 C CA . TYR A 1 612 ? 28.342 14.763 -11.304 1.00 85.88 612 TYR A CA 1
ATOM 4758 C C . TYR A 1 612 ? 26.962 14.788 -11.985 1.00 85.88 612 TYR A C 1
ATOM 4760 O O . TYR A 1 612 ? 26.170 15.702 -11.744 1.00 85.88 612 TYR A O 1
ATOM 4768 N N . PRO A 1 613 ? 26.630 13.806 -12.846 1.00 74.88 613 PRO A N 1
ATOM 4769 C CA . PRO A 1 613 ? 25.320 13.748 -13.484 1.00 74.88 613 PRO A CA 1
ATOM 4770 C C . PRO A 1 613 ? 24.196 13.721 -12.444 1.00 74.88 613 PRO A C 1
ATOM 4772 O O . PRO A 1 613 ? 24.073 12.768 -11.678 1.00 74.88 613 PRO A O 1
ATOM 4775 N N . GLY A 1 614 ? 23.381 14.775 -12.429 1.00 65.94 614 GLY A N 1
ATOM 4776 C CA . GLY A 1 614 ? 22.266 14.919 -11.494 1.00 65.94 614 GLY A CA 1
ATOM 4777 C C . GLY A 1 614 ? 22.565 15.715 -10.220 1.00 65.94 614 GLY A C 1
ATOM 4778 O O . GLY A 1 614 ? 21.649 15.885 -9.423 1.00 65.94 614 GLY A O 1
ATOM 4779 N N . GLY A 1 615 ? 23.777 16.252 -10.016 1.00 80.69 615 GLY A N 1
ATOM 4780 C CA . GLY A 1 615 ? 24.041 17.084 -8.837 1.00 80.69 615 GLY A CA 1
ATOM 4781 C C . GLY A 1 615 ? 25.442 17.687 -8.721 1.00 80.69 615 GLY A C 1
ATOM 4782 O O . GLY A 1 615 ? 26.372 17.359 -9.456 1.00 80.69 615 GLY A O 1
ATOM 4783 N N . LYS A 1 616 ? 25.601 18.594 -7.751 1.00 89.69 616 LYS A N 1
ATOM 4784 C CA . LYS A 1 616 ? 26.901 19.144 -7.333 1.00 89.69 616 LYS A CA 1
ATOM 4785 C C . LYS A 1 616 ? 26.985 19.133 -5.815 1.00 89.69 616 LYS A C 1
ATOM 4787 O O . LYS A 1 616 ? 26.020 19.495 -5.149 1.00 89.69 616 LYS A O 1
ATOM 4792 N N . GLN A 1 617 ? 28.125 18.741 -5.260 1.00 91.31 617 GLN A N 1
ATOM 4793 C CA . GLN A 1 617 ? 28.306 18.683 -3.813 1.00 91.31 617 GLN A CA 1
ATOM 4794 C C . GLN A 1 617 ? 29.753 18.961 -3.413 1.00 91.31 617 GLN A C 1
ATOM 4796 O O . GLN A 1 617 ? 30.688 18.482 -4.050 1.00 91.31 617 GLN A O 1
ATOM 4801 N N . GLU A 1 618 ? 29.948 19.684 -2.312 1.00 91.62 618 GLU A N 1
ATOM 4802 C CA . GLU A 1 618 ? 31.263 19.783 -1.684 1.00 91.62 618 GLU A CA 1
ATOM 4803 C C . GLU A 1 618 ? 31.646 18.467 -0.999 1.00 91.62 618 GLU A C 1
ATOM 4805 O O . GLU A 1 618 ? 30.918 17.938 -0.150 1.00 91.62 618 GLU A O 1
ATOM 4810 N N . VAL A 1 619 ? 32.824 17.957 -1.344 1.00 91.88 619 VAL A N 1
ATOM 4811 C CA . VAL A 1 619 ? 33.387 16.712 -0.822 1.00 91.88 619 VAL A CA 1
ATOM 4812 C C . VAL A 1 619 ? 34.738 16.976 -0.169 1.00 91.88 619 VAL A C 1
ATOM 4814 O O . VAL A 1 619 ? 35.470 17.890 -0.550 1.00 91.88 619 VAL A O 1
ATOM 4817 N N . ALA A 1 620 ? 35.073 16.195 0.856 1.00 88.81 620 ALA A N 1
ATOM 4818 C CA . ALA A 1 620 ? 36.362 16.329 1.526 1.00 88.81 620 ALA A CA 1
ATOM 4819 C C . ALA A 1 620 ? 37.474 15.705 0.675 1.00 88.81 620 ALA A C 1
ATOM 4821 O O . ALA A 1 620 ? 37.283 14.635 0.094 1.00 88.81 620 ALA A O 1
ATOM 4822 N N . VAL A 1 621 ? 38.642 16.344 0.645 1.00 90.50 621 VAL A N 1
ATOM 4823 C CA . VAL A 1 621 ? 39.853 15.793 0.026 1.00 90.50 621 VAL A CA 1
ATOM 4824 C C . VAL A 1 621 ? 40.758 15.252 1.120 1.00 90.50 621 VAL A C 1
ATOM 4826 O O . VAL A 1 621 ? 40.921 15.875 2.166 1.00 90.50 621 VAL A O 1
ATOM 4829 N N . SER A 1 622 ? 41.349 14.081 0.904 1.00 86.81 622 SER A N 1
ATOM 4830 C CA . SER A 1 622 ? 42.266 13.484 1.869 1.00 86.81 622 SER A CA 1
ATOM 4831 C C . SER A 1 622 ? 43.468 12.837 1.191 1.00 86.81 622 SER A C 1
ATOM 4833 O O . SER A 1 622 ? 43.387 12.344 0.064 1.00 86.81 622 SER A O 1
ATOM 4835 N N . LYS A 1 623 ? 44.590 12.831 1.913 1.00 85.94 623 LYS A N 1
ATOM 4836 C CA . LYS A 1 623 ? 45.846 12.181 1.543 1.00 85.94 623 LYS A CA 1
ATOM 4837 C C . LYS A 1 623 ? 46.393 11.445 2.776 1.00 85.94 623 LYS A C 1
ATOM 4839 O O . LYS A 1 623 ? 46.666 12.088 3.791 1.00 85.94 623 LYS A O 1
ATOM 4844 N N . PRO A 1 624 ? 46.555 10.111 2.749 1.00 77.56 624 PRO A N 1
ATOM 4845 C CA . PRO A 1 624 ? 47.105 9.370 3.881 1.00 77.56 624 PRO A CA 1
ATOM 4846 C C . PRO A 1 624 ? 48.577 9.727 4.120 1.00 77.56 624 PRO A C 1
ATOM 4848 O O . PRO A 1 624 ? 49.348 9.821 3.170 1.00 77.56 624 PRO A O 1
ATOM 4851 N N . LYS A 1 625 ? 49.015 9.814 5.385 1.00 68.75 625 LYS A N 1
ATOM 4852 C CA . LYS A 1 625 ? 50.417 10.139 5.744 1.00 68.75 625 LYS A CA 1
ATOM 4853 C C . LYS A 1 625 ? 51.464 9.189 5.137 1.00 68.75 625 LYS A C 1
ATOM 4855 O O . LYS A 1 625 ? 52.617 9.573 4.993 1.00 68.75 625 LYS A O 1
ATOM 4860 N N . GLN A 1 626 ? 51.072 7.955 4.813 1.00 59.50 626 GLN A N 1
ATOM 4861 C CA . GLN A 1 626 ? 51.957 6.894 4.313 1.00 59.50 626 GLN A CA 1
ATOM 4862 C C . GLN A 1 626 ? 51.801 6.614 2.807 1.00 59.50 626 GLN A C 1
ATOM 4864 O O . GLN A 1 626 ? 52.548 5.802 2.269 1.00 59.50 626 GLN A O 1
ATOM 4869 N N . ALA A 1 627 ? 50.854 7.259 2.113 1.00 63.59 627 ALA A N 1
ATOM 4870 C CA . ALA A 1 627 ? 50.568 6.988 0.705 1.00 63.59 627 ALA A CA 1
ATOM 4871 C C . ALA A 1 627 ? 50.493 8.285 -0.107 1.00 63.59 627 ALA A C 1
ATOM 4873 O O . ALA A 1 627 ? 49.806 9.233 0.264 1.00 63.59 627 ALA A O 1
ATOM 4874 N N . ASN A 1 628 ? 51.150 8.319 -1.267 1.00 67.31 628 ASN A N 1
ATOM 4875 C CA . ASN A 1 628 ? 51.174 9.503 -2.129 1.00 67.31 628 ASN A CA 1
ATOM 4876 C C . ASN A 1 628 ? 49.935 9.615 -3.041 1.00 67.31 628 ASN A C 1
ATOM 4878 O O . ASN A 1 628 ? 50.047 10.019 -4.193 1.00 67.31 628 ASN A O 1
ATOM 4882 N N . THR A 1 629 ? 48.762 9.186 -2.564 1.00 77.75 629 THR A N 1
ATOM 4883 C CA . THR A 1 629 ? 47.513 9.182 -3.343 1.00 77.75 629 THR A CA 1
ATOM 4884 C C . THR A 1 629 ? 46.476 10.074 -2.683 1.00 77.75 629 THR A C 1
ATOM 4886 O O . THR A 1 629 ? 46.215 9.939 -1.489 1.00 77.75 629 THR A O 1
ATOM 4889 N N . VAL A 1 630 ? 45.890 10.973 -3.470 1.00 86.44 630 VAL A N 1
ATOM 4890 C CA . VAL A 1 630 ? 44.816 11.871 -3.038 1.00 86.44 630 VAL A CA 1
ATOM 4891 C C . VAL A 1 630 ? 43.477 11.260 -3.436 1.00 86.44 630 VAL A C 1
ATOM 4893 O O . VAL A 1 630 ? 43.354 10.681 -4.516 1.00 86.44 630 VAL A O 1
ATOM 4896 N N . PHE A 1 631 ? 42.470 11.374 -2.579 1.00 91.19 631 PHE A N 1
ATOM 4897 C CA . PHE A 1 631 ? 41.119 10.920 -2.891 1.00 91.19 631 PHE A CA 1
ATOM 4898 C C . PHE A 1 631 ? 40.051 11.865 -2.354 1.00 91.19 631 PHE A C 1
ATOM 4900 O O . PHE A 1 631 ? 40.274 12.609 -1.398 1.00 91.19 631 PHE A O 1
ATOM 4907 N N . LEU A 1 632 ? 38.880 11.798 -2.980 1.00 93.25 632 LEU A N 1
ATOM 4908 C CA . LEU A 1 632 ? 37.668 12.490 -2.564 1.00 93.25 632 LEU A CA 1
ATOM 4909 C C . LEU A 1 632 ? 36.822 11.554 -1.706 1.00 93.25 632 LEU A C 1
ATOM 4911 O O . LEU A 1 632 ? 36.606 10.407 -2.094 1.00 93.25 632 LEU A O 1
ATOM 4915 N N . LEU A 1 633 ? 36.329 12.038 -0.571 1.00 92.12 633 LEU A N 1
ATOM 4916 C CA . LEU A 1 633 ? 35.398 11.325 0.306 1.00 92.12 633 LEU A CA 1
ATOM 4917 C C . LEU A 1 633 ? 33.965 11.754 -0.000 1.00 92.12 633 LEU A C 1
ATOM 4919 O O . LEU A 1 633 ? 33.599 12.914 0.198 1.00 92.12 633 LEU A O 1
ATOM 4923 N N . LEU A 1 634 ? 33.156 10.805 -0.460 1.00 92.81 634 LEU A N 1
ATOM 4924 C CA . LEU A 1 634 ? 31.767 11.032 -0.827 1.00 92.81 634 LEU A CA 1
ATOM 4925 C C . LEU A 1 634 ? 30.861 10.886 0.398 1.00 92.81 634 LEU A C 1
ATOM 4927 O O . LEU A 1 634 ? 30.985 9.959 1.198 1.00 92.81 634 LEU A O 1
ATOM 4931 N N . ALA A 1 635 ? 29.900 11.793 0.515 1.00 85.25 635 ALA A N 1
ATOM 4932 C CA . ALA A 1 635 ? 28.841 11.761 1.517 1.00 85.25 635 ALA A CA 1
ATOM 4933 C C . ALA A 1 635 ? 27.524 12.206 0.872 1.00 85.25 635 ALA A C 1
ATOM 4935 O O . ALA A 1 635 ? 27.543 12.731 -0.238 1.00 85.25 635 ALA A O 1
ATOM 4936 N N . GLY A 1 636 ? 26.393 12.021 1.554 1.00 88.69 636 GLY A N 1
ATOM 4937 C CA . GLY A 1 636 ? 25.100 12.541 1.097 1.00 88.69 636 GLY A CA 1
ATOM 4938 C C . GLY A 1 636 ? 24.678 12.035 -0.288 1.00 88.69 636 GLY A C 1
ATOM 4939 O O . GLY A 1 636 ? 24.810 10.847 -0.597 1.00 88.69 636 GLY A O 1
ATOM 4940 N N . GLU A 1 637 ? 24.170 12.947 -1.113 1.00 83.31 637 GLU A N 1
ATOM 4941 C CA . GLU A 1 637 ? 23.651 12.659 -2.454 1.00 83.31 637 GLU A CA 1
ATOM 4942 C C . GLU A 1 637 ? 24.751 12.151 -3.387 1.00 83.31 637 GLU A C 1
ATOM 4944 O O . GLU A 1 637 ? 24.544 11.157 -4.076 1.00 83.31 637 GLU A O 1
ATOM 4949 N N . ALA A 1 638 ? 25.963 12.712 -3.302 1.00 82.81 638 ALA A N 1
ATOM 4950 C CA . ALA A 1 638 ? 27.101 12.259 -4.103 1.00 82.81 638 ALA A CA 1
ATOM 4951 C C . ALA A 1 638 ? 27.489 10.803 -3.797 1.00 82.81 638 ALA A C 1
ATOM 4953 O O . ALA A 1 638 ? 27.865 10.050 -4.691 1.00 82.81 638 ALA A O 1
ATOM 4954 N N . SER A 1 639 ? 27.382 10.376 -2.533 1.00 86.81 639 SER A N 1
ATOM 4955 C CA . SER A 1 639 ? 27.625 8.974 -2.174 1.00 86.81 639 SER A CA 1
ATOM 4956 C C . SER A 1 639 ? 26.517 8.052 -2.670 1.00 86.81 639 SER A C 1
ATOM 4958 O O . SER A 1 639 ? 26.813 6.923 -3.050 1.00 86.81 639 SER A O 1
ATOM 4960 N N . THR A 1 640 ? 25.263 8.496 -2.600 1.00 77.88 640 THR A N 1
ATOM 4961 C CA . THR A 1 640 ? 24.108 7.698 -3.032 1.00 77.88 640 THR A CA 1
ATOM 4962 C C . THR A 1 640 ? 24.174 7.492 -4.539 1.00 77.88 640 THR A C 1
ATOM 4964 O O . THR A 1 640 ? 24.221 6.356 -5.000 1.00 77.88 640 THR A O 1
ATOM 4967 N N . TRP A 1 641 ? 24.353 8.588 -5.279 1.00 87.62 641 TRP A N 1
ATOM 4968 C CA . TRP A 1 641 ? 24.581 8.577 -6.717 1.00 87.62 641 TRP A CA 1
ATOM 4969 C C . TRP A 1 641 ? 25.742 7.655 -7.110 1.00 87.62 641 TRP A C 1
ATOM 4971 O O . TRP A 1 641 ? 25.575 6.808 -7.984 1.00 87.62 641 TRP A O 1
ATOM 4981 N N . PHE A 1 642 ? 26.903 7.759 -6.455 1.00 84.06 642 PHE A N 1
ATOM 4982 C CA . PHE A 1 642 ? 28.076 6.958 -6.819 1.00 84.06 642 PHE A CA 1
ATOM 4983 C C . PHE A 1 642 ? 27.837 5.449 -6.661 1.00 84.06 642 PHE A C 1
ATOM 4985 O O . PHE A 1 642 ? 28.187 4.682 -7.554 1.00 84.06 642 PHE A O 1
ATOM 4992 N N . LEU A 1 643 ? 27.199 5.031 -5.561 1.00 78.00 643 LEU A N 1
ATOM 4993 C CA . LEU A 1 643 ? 26.889 3.620 -5.286 1.00 78.00 643 LEU A CA 1
ATOM 4994 C C . LEU A 1 643 ? 25.760 3.062 -6.162 1.00 78.00 643 LEU A C 1
ATOM 4996 O O . LEU A 1 643 ? 25.670 1.853 -6.354 1.00 78.00 643 LEU A O 1
ATOM 5000 N N . GLU A 1 644 ? 24.877 3.921 -6.664 1.00 73.25 644 GLU A N 1
ATOM 5001 C CA . GLU A 1 644 ? 23.816 3.529 -7.596 1.00 73.25 644 GLU A CA 1
ATOM 5002 C C . GLU A 1 644 ? 24.286 3.511 -9.054 1.00 73.25 644 GLU A C 1
ATOM 5004 O O . GLU A 1 644 ? 23.684 2.826 -9.882 1.00 73.25 644 GLU A O 1
ATOM 5009 N N . THR A 1 645 ? 25.352 4.253 -9.366 1.00 72.75 645 THR A N 1
ATOM 5010 C CA . THR A 1 645 ? 25.820 4.471 -10.740 1.00 72.75 645 THR A CA 1
ATOM 5011 C C . THR A 1 645 ? 26.944 3.524 -11.155 1.00 72.75 645 THR A C 1
ATOM 5013 O O . THR A 1 645 ? 26.977 3.133 -12.323 1.00 72.75 645 THR A O 1
ATOM 5016 N N . PHE A 1 646 ? 27.856 3.166 -10.245 1.00 74.50 646 PHE A N 1
ATOM 5017 C CA . PHE A 1 646 ? 29.093 2.451 -10.583 1.00 74.50 646 PHE A CA 1
ATOM 5018 C C . PHE A 1 646 ? 29.235 1.099 -9.875 1.00 74.50 646 PHE A C 1
ATOM 5020 O O . PHE A 1 646 ? 28.942 0.976 -8.686 1.00 74.50 646 PHE A O 1
ATOM 5027 N N . GLU A 1 647 ? 29.775 0.115 -10.597 1.00 70.06 647 GLU A N 1
ATOM 5028 C CA . GLU A 1 647 ? 30.183 -1.201 -10.083 1.00 70.06 647 GLU A CA 1
ATOM 5029 C C . GLU A 1 647 ? 31.710 -1.394 -10.167 1.00 70.06 647 GLU A C 1
ATOM 5031 O O . GLU A 1 647 ? 32.434 -0.582 -10.753 1.00 70.06 647 GLU A O 1
ATOM 5036 N N . GLU A 1 648 ? 32.240 -2.458 -9.553 1.00 79.06 648 GLU A N 1
ATOM 5037 C CA . GLU A 1 648 ? 33.656 -2.806 -9.710 1.00 79.06 648 GLU A CA 1
ATOM 5038 C C . GLU A 1 648 ? 33.988 -3.045 -11.191 1.00 79.06 648 GLU A C 1
ATOM 5040 O O . GLU A 1 648 ? 33.316 -3.802 -11.881 1.00 79.06 648 GLU A O 1
ATOM 5045 N N . GLY A 1 649 ? 35.064 -2.423 -11.675 1.00 60.25 649 GLY A N 1
ATOM 5046 C CA . GLY A 1 649 ? 35.514 -2.544 -13.060 1.00 60.25 649 GLY A CA 1
ATOM 5047 C C . GLY A 1 649 ? 35.023 -1.428 -13.982 1.00 60.25 649 GLY A C 1
ATOM 5048 O O . GLY A 1 649 ? 35.595 -1.262 -15.061 1.00 60.25 649 GLY A O 1
ATOM 5049 N N . ASP A 1 650 ? 34.056 -0.610 -13.556 1.00 62.72 650 ASP A N 1
ATOM 5050 C CA . ASP A 1 650 ? 33.534 0.473 -14.390 1.00 62.72 650 ASP A CA 1
ATOM 5051 C C . ASP A 1 650 ? 34.580 1.578 -14.648 1.00 62.72 650 ASP A C 1
ATOM 5053 O O . ASP A 1 650 ? 35.347 1.943 -13.746 1.00 62.72 650 ASP A O 1
ATOM 5057 N N . PRO A 1 651 ? 34.615 2.164 -15.862 1.00 71.31 651 PRO A N 1
ATOM 5058 C CA . PRO A 1 651 ? 35.407 3.353 -16.139 1.00 71.31 651 PRO A CA 1
ATOM 5059 C C . PRO A 1 651 ? 34.721 4.613 -15.589 1.00 71.31 651 PRO A C 1
ATOM 5061 O O . PRO A 1 651 ? 33.543 4.869 -15.836 1.00 71.31 651 PRO A O 1
ATOM 5064 N N . LEU A 1 652 ? 35.496 5.442 -14.896 1.00 81.06 652 LEU A N 1
ATOM 5065 C CA . LEU A 1 652 ? 35.101 6.724 -14.324 1.00 81.06 652 LEU A CA 1
ATOM 5066 C C . LEU A 1 652 ? 35.979 7.826 -14.926 1.00 81.06 652 LEU A C 1
ATOM 5068 O O . LEU A 1 652 ? 37.179 7.885 -14.659 1.00 81.06 652 LEU A O 1
ATOM 5072 N N . ALA A 1 653 ? 35.391 8.693 -15.748 1.00 80.19 653 ALA A N 1
ATOM 5073 C CA . ALA A 1 653 ? 36.097 9.812 -16.365 1.00 80.19 653 ALA A CA 1
ATOM 5074 C C . ALA A 1 653 ? 36.064 11.053 -15.467 1.00 80.19 653 ALA A C 1
ATOM 5076 O O . ALA A 1 653 ? 34.995 11.527 -15.086 1.00 80.19 653 ALA A O 1
ATOM 5077 N N . LEU A 1 654 ? 37.249 11.573 -15.153 1.00 84.06 654 LEU A N 1
ATOM 5078 C CA . LEU A 1 654 ? 37.467 12.712 -14.269 1.00 84.06 654 LEU A CA 1
ATOM 5079 C C . LEU A 1 654 ? 38.124 13.853 -15.042 1.00 84.06 654 LEU A C 1
ATOM 5081 O O . LEU A 1 654 ? 39.203 13.674 -15.606 1.00 84.06 654 LEU A O 1
ATOM 5085 N N . ALA A 1 655 ? 37.518 15.033 -15.017 1.00 82.06 655 ALA A N 1
ATOM 5086 C CA . ALA A 1 655 ? 38.116 16.267 -15.509 1.00 82.06 655 ALA A CA 1
ATOM 5087 C C . ALA A 1 655 ? 38.285 17.264 -14.356 1.00 82.06 655 ALA A C 1
ATOM 5089 O O . ALA A 1 655 ? 37.470 17.296 -13.434 1.00 82.06 655 ALA A O 1
ATOM 5090 N N . ILE A 1 656 ? 39.347 18.070 -14.409 1.00 81.94 656 ILE A N 1
ATOM 5091 C CA . ILE A 1 656 ? 39.512 19.222 -13.518 1.00 81.94 656 ILE A CA 1
ATOM 5092 C C . ILE A 1 656 ? 39.314 20.484 -14.338 1.00 81.94 656 ILE A C 1
ATOM 5094 O O . ILE A 1 656 ? 39.998 20.687 -15.343 1.00 81.94 656 ILE A O 1
ATOM 5098 N N . GLU A 1 657 ? 38.427 21.347 -13.862 1.00 78.31 657 GLU A N 1
ATOM 5099 C CA . GLU A 1 657 ? 38.290 22.704 -14.373 1.00 78.31 657 GLU A CA 1
ATOM 5100 C C . GLU A 1 657 ? 38.882 23.719 -13.389 1.00 78.31 657 GLU A C 1
ATOM 5102 O O . GLU A 1 657 ? 38.802 23.509 -12.173 1.00 78.31 657 GLU A O 1
ATOM 5107 N N . PRO A 1 658 ? 39.498 24.810 -13.883 1.00 66.38 658 PRO A N 1
ATOM 5108 C CA . PRO A 1 658 ? 39.982 25.879 -13.022 1.00 66.38 658 PRO A CA 1
ATOM 5109 C C . PRO A 1 658 ? 38.816 26.488 -12.242 1.00 66.38 658 PRO A C 1
ATOM 5111 O O . PRO A 1 658 ? 37.775 26.796 -12.813 1.00 66.38 658 PRO A O 1
ATOM 5114 N N . ASP A 1 659 ? 39.008 26.684 -10.943 1.00 65.19 659 ASP A N 1
ATOM 5115 C CA . ASP A 1 659 ? 38.118 27.516 -10.142 1.00 65.19 659 ASP A CA 1
ATOM 5116 C C . ASP A 1 659 ? 38.538 28.983 -10.331 1.00 65.19 659 ASP A C 1
ATOM 5118 O O . ASP A 1 659 ? 39.700 29.329 -10.099 1.00 65.19 659 ASP A O 1
ATOM 5122 N N . GLU A 1 660 ? 37.608 29.847 -10.749 1.00 58.50 660 GLU A N 1
ATOM 5123 C CA . GLU A 1 660 ? 37.839 31.290 -10.939 1.00 58.50 660 GLU A CA 1
ATOM 5124 C C . GLU A 1 660 ? 38.293 31.992 -9.641 1.00 58.50 660 GLU A C 1
ATOM 5126 O O . GLU A 1 660 ? 38.868 33.080 -9.683 1.00 58.50 660 GLU A O 1
ATOM 5131 N N . SER A 1 661 ? 38.109 31.337 -8.491 1.00 56.91 661 SER A N 1
ATOM 5132 C CA . SER A 1 661 ? 38.483 31.812 -7.154 1.00 56.91 661 SER A CA 1
ATOM 5133 C C . SER A 1 661 ? 39.923 31.463 -6.741 1.00 56.91 661 SER A C 1
ATOM 5135 O O . SER A 1 661 ? 40.334 31.782 -5.625 1.00 56.91 661 SER A O 1
ATOM 5137 N N . GLY A 1 662 ? 40.699 30.790 -7.603 1.00 55.28 662 GLY A N 1
ATOM 5138 C CA . GLY A 1 662 ? 42.076 30.366 -7.307 1.00 55.28 662 GLY A CA 1
ATOM 5139 C C . GLY A 1 662 ? 42.191 29.122 -6.415 1.00 55.28 662 GLY A C 1
ATOM 5140 O O . GLY A 1 662 ? 43.262 28.858 -5.870 1.00 55.28 662 GLY A O 1
ATOM 5141 N N . GLY A 1 663 ? 41.099 28.369 -6.245 1.00 64.12 663 GLY A N 1
ATOM 5142 C CA . GLY A 1 663 ? 41.054 27.112 -5.500 1.00 64.12 663 GLY A CA 1
ATOM 5143 C C . GLY A 1 663 ? 41.651 25.906 -6.250 1.00 64.12 663 GLY A C 1
ATOM 5144 O O . GLY A 1 663 ? 42.139 26.032 -7.374 1.00 64.12 663 GLY A O 1
ATOM 5145 N N . PRO A 1 664 ? 41.597 24.698 -5.655 1.00 62.84 664 PRO A N 1
ATOM 5146 C CA . PRO A 1 664 ? 42.174 23.473 -6.226 1.00 62.84 664 PRO A CA 1
ATOM 5147 C C . PRO A 1 664 ? 41.558 23.039 -7.571 1.00 62.84 664 PRO A C 1
ATOM 5149 O O . PRO A 1 664 ? 42.158 22.216 -8.262 1.00 62.84 664 PRO A O 1
ATOM 5152 N N . GLY A 1 665 ? 40.413 23.610 -7.961 1.00 72.50 665 GLY A N 1
ATOM 5153 C CA . GLY A 1 665 ? 39.664 23.295 -9.178 1.00 72.50 665 GLY A CA 1
ATOM 5154 C C . GLY A 1 665 ? 38.404 22.469 -8.902 1.00 72.50 665 GLY A C 1
ATOM 5155 O O . GLY A 1 665 ? 38.279 21.823 -7.859 1.00 72.50 665 GLY A O 1
ATOM 5156 N N . ILE A 1 666 ? 37.454 22.499 -9.838 1.00 80.00 666 ILE A N 1
ATOM 5157 C CA . ILE A 1 666 ? 36.200 21.735 -9.774 1.00 80.00 666 ILE A CA 1
ATOM 5158 C C . ILE A 1 666 ? 36.455 20.350 -10.367 1.00 80.00 666 ILE A C 1
ATOM 5160 O O . ILE A 1 666 ? 36.930 20.241 -11.499 1.00 80.00 666 ILE A O 1
ATOM 5164 N N . VAL A 1 667 ? 36.132 19.290 -9.620 1.00 84.12 667 VAL A N 1
ATOM 5165 C CA . VAL A 1 667 ? 36.206 17.919 -10.143 1.00 84.12 667 VAL A CA 1
ATOM 5166 C C . VAL A 1 667 ? 34.890 17.601 -10.831 1.00 84.12 667 VAL A C 1
ATOM 5168 O O . VAL A 1 667 ? 33.849 17.524 -10.181 1.00 84.12 667 VAL A O 1
ATOM 5171 N N . ARG A 1 668 ? 34.939 17.391 -12.145 1.00 82.56 668 ARG A N 1
ATOM 5172 C CA . ARG A 1 668 ? 33.794 16.957 -12.943 1.00 82.56 668 ARG A CA 1
ATOM 5173 C C . ARG A 1 668 ? 33.890 15.479 -13.258 1.00 82.56 668 ARG A C 1
ATOM 5175 O O . ARG A 1 668 ? 34.902 15.014 -13.786 1.00 82.56 668 ARG A O 1
ATOM 5182 N N . VAL A 1 669 ? 32.816 14.758 -12.964 1.00 79.69 669 VAL A N 1
ATOM 5183 C CA . VAL A 1 669 ? 32.610 13.398 -13.453 1.00 79.69 669 VAL A CA 1
ATOM 5184 C C . VAL A 1 669 ? 31.753 13.465 -14.708 1.00 79.69 669 VAL A C 1
ATOM 5186 O O . VAL A 1 669 ? 30.600 13.889 -14.648 1.00 79.69 669 VAL A O 1
ATOM 5189 N N . ALA A 1 670 ? 32.303 13.030 -15.839 1.00 64.31 670 ALA A N 1
ATOM 5190 C CA . ALA A 1 670 ? 31.539 12.928 -17.078 1.00 64.31 670 ALA A CA 1
ATOM 5191 C C . ALA A 1 670 ? 30.524 11.771 -16.989 1.00 64.31 670 ALA A C 1
ATOM 5193 O O . ALA A 1 670 ? 30.837 10.689 -16.482 1.00 64.31 670 ALA A O 1
ATOM 5194 N N . GLY A 1 671 ? 29.303 11.983 -17.488 1.00 53.62 671 GLY A N 1
ATOM 5195 C CA . GLY A 1 671 ? 28.304 10.916 -17.604 1.00 53.62 671 GLY A CA 1
ATOM 5196 C C . GLY A 1 671 ? 28.697 9.896 -18.679 1.00 53.62 671 GLY A C 1
ATOM 5197 O O . GLY A 1 671 ? 29.349 10.248 -19.659 1.00 53.62 671 GLY A O 1
ATOM 5198 N N . GLN A 1 672 ? 28.279 8.630 -18.545 1.00 43.09 672 GLN A N 1
ATOM 5199 C CA . GLN A 1 672 ? 28.697 7.546 -19.459 1.00 43.09 672 GLN A CA 1
ATOM 5200 C C . GLN A 1 672 ? 28.385 7.774 -20.956 1.00 43.09 672 GLN A C 1
ATOM 5202 O O . GLN A 1 672 ? 28.978 7.104 -21.802 1.00 43.09 672 GLN A O 1
ATOM 5207 N N . SER A 1 673 ? 27.495 8.714 -21.295 1.00 38.66 673 SER A N 1
ATOM 5208 C CA . SER A 1 673 ? 27.285 9.189 -22.673 1.00 38.66 673 SER A CA 1
ATOM 5209 C C . SER A 1 673 ? 28.590 9.702 -23.305 1.00 38.66 673 SER A C 1
ATOM 5211 O O . SER A 1 673 ? 28.946 9.327 -24.421 1.00 38.66 673 SER A O 1
ATOM 5213 N N . GLU A 1 674 ? 29.371 10.472 -22.546 1.00 37.88 674 GLU A N 1
ATOM 5214 C CA . GLU A 1 674 ? 30.582 11.144 -23.025 1.00 37.88 674 GLU A CA 1
ATOM 5215 C C . GLU A 1 674 ? 31.804 10.217 -23.025 1.00 37.88 674 GLU A C 1
ATOM 5217 O O . GLU A 1 674 ? 32.713 10.371 -23.838 1.00 37.88 674 GLU A O 1
ATOM 5222 N N . THR A 1 675 ? 31.824 9.193 -22.167 1.00 35.91 675 THR A N 1
ATOM 5223 C CA . THR A 1 675 ? 32.937 8.229 -22.098 1.00 35.91 675 THR A CA 1
ATOM 5224 C C . THR A 1 675 ? 32.887 7.174 -23.211 1.00 35.91 675 THR A C 1
ATOM 5226 O O . THR A 1 675 ? 33.908 6.566 -23.527 1.00 35.91 675 THR A O 1
ATOM 5229 N N . LYS A 1 676 ? 31.722 6.973 -23.846 1.00 34.91 676 LYS A N 1
ATOM 5230 C CA . LYS A 1 676 ? 31.539 6.059 -24.992 1.00 34.91 676 LYS A CA 1
ATOM 5231 C C . LYS A 1 676 ? 31.843 6.687 -26.356 1.00 34.91 676 LYS A C 1
ATOM 5233 O O . LYS A 1 676 ? 31.989 5.948 -27.331 1.00 34.91 676 LYS A O 1
ATOM 5238 N N . ALA A 1 677 ? 31.990 8.012 -26.432 1.00 32.50 677 ALA A N 1
ATOM 5239 C CA . ALA A 1 677 ? 32.221 8.744 -27.682 1.00 32.50 677 ALA A CA 1
ATOM 5240 C C . ALA A 1 677 ? 33.567 8.421 -28.372 1.00 32.50 677 ALA A C 1
ATOM 5242 O O . ALA A 1 677 ? 33.795 8.835 -29.504 1.00 32.50 677 ALA A O 1
ATOM 5243 N N . ALA A 1 678 ? 34.452 7.645 -27.735 1.00 34.19 678 ALA A N 1
ATOM 5244 C CA . ALA A 1 678 ? 35.694 7.173 -28.349 1.00 34.19 678 ALA A CA 1
ATOM 5245 C C . ALA A 1 678 ? 35.564 5.834 -29.110 1.00 34.19 678 ALA A C 1
ATOM 5247 O O . ALA A 1 678 ? 36.553 5.356 -29.663 1.00 34.19 678 ALA A O 1
ATOM 5248 N N . THR A 1 679 ? 34.377 5.222 -29.173 1.00 32.25 679 THR A N 1
ATOM 5249 C CA . THR A 1 679 ? 34.161 3.953 -29.893 1.00 32.25 679 THR A CA 1
ATOM 5250 C C . THR A 1 679 ? 33.150 4.119 -31.025 1.00 32.25 679 THR A C 1
ATOM 5252 O O . THR A 1 679 ? 32.026 4.556 -30.803 1.00 32.25 679 THR A O 1
ATOM 5255 N N . ALA A 1 680 ? 33.597 3.800 -32.245 1.00 36.00 680 ALA A N 1
ATOM 5256 C CA . ALA A 1 680 ? 32.903 4.002 -33.517 1.00 36.00 680 ALA A CA 1
ATOM 5257 C C . ALA A 1 680 ? 31.449 3.489 -33.538 1.00 36.00 680 ALA A C 1
ATOM 5259 O O . ALA A 1 680 ? 31.126 2.484 -32.904 1.00 36.00 680 ALA A O 1
ATOM 5260 N N . ALA A 1 681 ? 30.596 4.174 -34.313 1.00 41.00 681 ALA A N 1
ATOM 5261 C CA . ALA A 1 681 ? 29.185 3.838 -34.498 1.00 41.00 681 ALA A CA 1
ATOM 5262 C C . ALA A 1 681 ? 28.985 2.345 -34.849 1.00 41.00 681 ALA A C 1
ATOM 5264 O O . ALA A 1 681 ? 29.746 1.796 -35.654 1.00 41.00 681 ALA A O 1
ATOM 5265 N N . PRO A 1 682 ? 27.975 1.672 -34.267 1.00 43.50 682 PRO A N 1
ATOM 5266 C CA . PRO A 1 682 ? 27.786 0.239 -34.454 1.00 43.50 682 PRO A CA 1
ATOM 5267 C C . PRO A 1 682 ? 27.400 -0.079 -35.904 1.00 43.50 682 PRO A C 1
ATOM 5269 O O . PRO A 1 682 ? 26.439 0.474 -36.443 1.00 43.50 682 PRO A O 1
ATOM 5272 N N . ARG A 1 683 ? 28.132 -1.010 -36.532 1.00 47.66 683 ARG A N 1
ATOM 5273 C CA . ARG A 1 683 ? 27.746 -1.602 -37.821 1.00 47.66 683 ARG A CA 1
ATOM 5274 C C . ARG A 1 683 ? 26.400 -2.313 -37.659 1.00 47.66 683 ARG A C 1
ATOM 5276 O O . ARG A 1 683 ? 26.277 -3.224 -36.853 1.00 47.66 683 ARG A O 1
ATOM 5283 N N . ARG A 1 684 ? 25.405 -1.917 -38.457 1.00 56.22 684 ARG A N 1
ATOM 5284 C CA . ARG A 1 684 ? 24.076 -2.558 -38.551 1.00 56.22 684 ARG A CA 1
ATOM 5285 C C . ARG A 1 684 ? 23.957 -3.593 -39.684 1.00 56.22 684 ARG A C 1
ATOM 5287 O O . ARG A 1 684 ? 22.851 -3.921 -40.089 1.00 56.22 684 ARG A O 1
ATOM 5294 N N . TYR A 1 685 ? 25.071 -4.066 -40.245 1.00 65.19 685 TYR A N 1
ATOM 5295 C CA . TYR A 1 685 ? 25.083 -5.168 -41.215 1.00 65.19 685 TYR A CA 1
ATOM 5296 C C . TYR A 1 685 ? 26.279 -6.083 -40.957 1.00 65.19 685 TYR A C 1
ATOM 5298 O O . TYR A 1 685 ? 27.340 -5.603 -40.555 1.00 65.19 685 TYR A O 1
ATOM 5306 N N . GLU A 1 686 ? 26.109 -7.371 -41.250 1.00 63.03 686 GLU A N 1
ATOM 5307 C CA . GLU A 1 686 ? 27.146 -8.402 -41.167 1.00 63.03 686 GLU A CA 1
ATOM 5308 C C . GLU A 1 686 ? 27.095 -9.267 -42.438 1.00 63.03 686 GLU A C 1
ATOM 5310 O O . GLU A 1 686 ? 26.014 -9.514 -42.977 1.00 63.03 686 GLU A O 1
ATOM 5315 N N . VAL A 1 687 ? 28.251 -9.710 -42.947 1.00 63.59 687 VAL A N 1
ATOM 5316 C CA . VAL A 1 687 ? 28.321 -10.620 -44.104 1.00 63.59 687 VAL A CA 1
ATOM 5317 C C . VAL A 1 687 ? 28.782 -11.983 -43.631 1.00 63.59 687 VAL A C 1
ATOM 5319 O O . VAL A 1 687 ? 29.954 -12.174 -43.317 1.00 63.59 687 VAL A O 1
ATOM 5322 N N . VAL A 1 688 ? 27.874 -12.952 -43.656 1.00 62.06 688 VAL A N 1
ATOM 5323 C CA . VAL A 1 688 ? 28.187 -14.336 -43.302 1.00 62.06 688 VAL A CA 1
ATOM 5324 C C . VAL A 1 688 ? 28.475 -15.125 -44.578 1.00 62.06 688 VAL A C 1
ATOM 5326 O O . VAL A 1 688 ? 27.601 -15.302 -45.427 1.00 62.06 688 VAL A O 1
ATOM 5329 N N . ALA A 1 689 ? 29.719 -15.580 -44.741 1.00 54.91 689 ALA A N 1
ATOM 5330 C CA . ALA A 1 689 ? 30.102 -16.450 -45.848 1.00 54.91 689 ALA A CA 1
ATOM 5331 C C . ALA A 1 689 ? 29.728 -17.904 -45.536 1.00 54.91 689 ALA A C 1
ATOM 5333 O O . ALA A 1 689 ? 30.077 -18.443 -44.488 1.00 54.91 689 ALA A O 1
ATOM 5334 N N . VAL A 1 690 ? 29.052 -18.545 -46.481 1.00 54.94 690 VAL A N 1
ATOM 5335 C CA . VAL A 1 690 ? 28.522 -19.903 -46.355 1.00 54.94 690 VAL A CA 1
ATOM 5336 C C . VAL A 1 690 ? 29.261 -20.835 -47.316 1.00 54.94 690 VAL A C 1
ATOM 5338 O O . VAL A 1 690 ? 29.504 -20.457 -48.464 1.00 54.94 690 VAL A O 1
ATOM 5341 N N . ARG A 1 691 ? 29.625 -22.050 -46.879 1.00 47.50 691 ARG A N 1
ATOM 5342 C CA . ARG A 1 691 ? 30.318 -23.016 -47.750 1.00 47.50 691 ARG A CA 1
ATOM 5343 C C . ARG A 1 691 ? 29.358 -23.666 -48.765 1.00 47.50 691 ARG A C 1
ATOM 5345 O O . ARG A 1 691 ? 28.196 -23.885 -48.434 1.00 47.50 691 ARG A O 1
ATOM 5352 N N . PRO A 1 692 ? 29.822 -24.023 -49.980 1.00 50.69 692 PRO A N 1
ATOM 5353 C CA . PRO A 1 692 ? 28.974 -24.636 -51.011 1.00 50.69 692 PRO A CA 1
ATOM 5354 C C . PRO A 1 692 ? 28.424 -26.026 -50.657 1.00 50.69 692 PRO A C 1
ATOM 5356 O O . PRO A 1 692 ? 27.458 -26.466 -51.269 1.00 50.69 692 PRO A O 1
ATOM 5359 N N . ASP A 1 693 ? 29.046 -26.725 -49.708 1.00 56.44 693 ASP A N 1
ATOM 5360 C CA . ASP A 1 693 ? 28.686 -28.068 -49.241 1.00 56.44 693 ASP A CA 1
ATOM 5361 C C . ASP A 1 693 ? 27.755 -28.053 -48.016 1.00 56.44 693 ASP A C 1
ATOM 5363 O O . ASP A 1 693 ? 27.597 -29.069 -47.332 1.00 56.44 693 ASP A O 1
ATOM 5367 N N . TRP A 1 694 ? 27.113 -26.913 -47.737 1.00 53.91 694 TRP A N 1
ATOM 5368 C CA . TRP A 1 694 ? 26.191 -26.805 -46.615 1.00 53.91 694 TRP A CA 1
ATOM 5369 C C . TRP A 1 694 ? 24.955 -27.684 -46.827 1.00 53.91 694 TRP A C 1
ATOM 5371 O O . TRP A 1 694 ? 24.100 -27.409 -47.664 1.00 53.91 694 TRP A O 1
ATOM 5381 N N . THR A 1 695 ? 24.877 -28.755 -46.045 1.00 50.56 695 THR A N 1
ATOM 5382 C CA . THR A 1 695 ? 23.764 -29.719 -46.019 1.00 50.56 695 THR A CA 1
ATOM 5383 C C . THR A 1 695 ? 22.987 -29.675 -44.703 1.00 50.56 695 THR A C 1
ATOM 5385 O O . THR A 1 695 ? 22.036 -30.428 -44.521 1.00 50.56 695 THR A O 1
ATOM 5388 N N . ASP A 1 696 ? 23.379 -28.774 -43.804 1.00 49.44 696 ASP A N 1
ATOM 5389 C CA . ASP A 1 696 ? 22.837 -28.648 -42.461 1.00 49.44 696 ASP A CA 1
ATOM 5390 C C . ASP A 1 696 ? 21.809 -27.507 -42.407 1.00 49.44 696 ASP A C 1
ATOM 5392 O O . ASP A 1 696 ? 22.139 -26.321 -42.439 1.00 49.44 696 ASP A O 1
ATOM 5396 N N . ASN A 1 697 ? 20.534 -27.878 -42.337 1.00 46.88 697 ASN A N 1
ATOM 5397 C CA . ASN A 1 697 ? 19.401 -26.970 -42.182 1.00 46.88 697 ASN A CA 1
ATOM 5398 C C . ASN A 1 697 ? 19.334 -26.307 -40.793 1.00 46.88 697 ASN A C 1
ATOM 5400 O O . ASN A 1 697 ? 18.479 -25.446 -40.588 1.00 46.88 697 ASN A O 1
ATOM 5404 N N . HIS A 1 698 ? 20.220 -26.664 -39.858 1.00 47.72 698 HIS A N 1
ATOM 5405 C CA . HIS A 1 698 ? 20.249 -26.107 -38.507 1.00 47.72 698 HIS A CA 1
ATOM 5406 C C . HIS A 1 698 ? 21.070 -24.811 -38.372 1.00 47.72 698 HIS A C 1
ATOM 5408 O O . HIS A 1 698 ? 21.038 -24.193 -37.312 1.00 47.72 698 HIS A O 1
ATOM 5414 N N . GLY A 1 699 ? 21.782 -24.360 -39.414 1.00 43.94 699 GLY A N 1
ATOM 5415 C CA . GLY A 1 699 ? 22.843 -23.356 -39.241 1.00 43.94 699 GLY A CA 1
ATOM 5416 C C . GLY A 1 699 ? 22.657 -21.962 -39.858 1.00 43.94 699 GLY A C 1
ATOM 5417 O O . GLY A 1 699 ? 23.566 -21.147 -39.727 1.00 43.94 699 GLY A O 1
ATOM 5418 N N . LEU A 1 700 ? 21.543 -21.632 -40.526 1.00 41.72 700 LEU A N 1
ATOM 5419 C CA . LEU A 1 700 ? 21.378 -20.272 -41.088 1.00 41.72 700 LEU A CA 1
ATOM 5420 C C . LEU A 1 700 ? 20.867 -19.255 -40.053 1.00 41.72 700 LEU A C 1
ATOM 5422 O O . LEU A 1 700 ? 21.062 -18.053 -40.212 1.00 41.72 700 LEU A O 1
ATOM 5426 N N . LEU A 1 701 ? 20.249 -19.759 -38.984 1.00 44.50 701 LEU A N 1
ATOM 5427 C CA . LEU A 1 701 ? 19.780 -19.021 -37.814 1.00 44.50 701 LEU A CA 1
ATOM 5428 C C . LEU A 1 701 ? 19.979 -19.921 -36.579 1.00 44.50 701 LEU A C 1
ATOM 5430 O O . LEU A 1 701 ? 19.027 -20.504 -36.075 1.00 44.50 701 LEU A O 1
ATOM 5434 N N . GLY A 1 702 ? 21.225 -20.098 -36.139 1.00 31.48 702 GLY A N 1
ATOM 5435 C CA . GLY A 1 702 ? 21.558 -20.742 -34.860 1.00 31.48 702 GLY A CA 1
ATOM 5436 C C . GLY A 1 702 ? 22.326 -19.738 -34.006 1.00 31.48 702 GLY A C 1
ATOM 5437 O O . GLY A 1 702 ? 23.263 -19.118 -34.497 1.00 31.48 702 GLY A O 1
ATOM 5438 N N . PHE A 1 703 ? 21.897 -19.422 -32.782 1.00 31.77 703 PHE A N 1
ATOM 5439 C CA . PHE A 1 703 ? 22.207 -20.242 -31.604 1.00 31.77 703 PHE A CA 1
ATOM 5440 C C . PHE A 1 703 ? 23.615 -20.848 -31.689 1.00 31.77 703 PHE A C 1
ATOM 5442 O O . PHE A 1 703 ? 23.816 -21.814 -32.421 1.00 31.77 703 PHE A O 1
ATOM 5449 N N . HIS A 1 704 ? 24.575 -20.286 -30.947 1.00 30.72 704 HIS A N 1
ATOM 5450 C CA . HIS A 1 704 ? 25.204 -20.977 -29.813 1.00 30.72 704 HIS A CA 1
ATOM 5451 C C . HIS A 1 704 ? 26.333 -20.165 -29.153 1.00 30.72 704 HIS A C 1
ATOM 5453 O O . HIS A 1 704 ? 27.192 -19.624 -29.847 1.00 30.72 704 HIS A O 1
ATOM 5459 N N . ASN A 1 705 ? 26.331 -20.270 -27.816 1.00 29.98 705 ASN A N 1
ATOM 5460 C CA . ASN A 1 705 ? 27.380 -20.051 -26.809 1.00 29.98 705 ASN A CA 1
ATOM 5461 C C . ASN A 1 705 ? 27.890 -18.637 -26.546 1.00 29.98 705 ASN A C 1
ATOM 5463 O O . ASN A 1 705 ? 28.762 -18.149 -27.298 1.00 29.98 705 ASN A O 1
#

Sequence (705 aa):
MTTAKIRSDSHWLFQANPKQFDLVSDLQRRRPGDDETWMVTRYAERMVRGARVLLWQGGAKAGIYAIGTLTGEP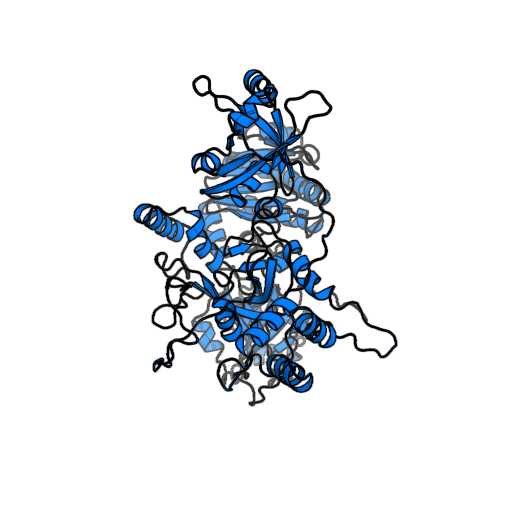VEQQGTNPYGSGDSKRRWYRVPFRYDSILSKPLLKTEIRKDEVLAELGVINAPQATNFEVEKDQWERIMELLEERGESVSQALSSEGREIVERVIQWYSDARLRGQLVALMADAIGAAHEVSDKAWCTTSVASGKLNLNVGRNAILTLSRGNVVRLALGDAETPRTTLEQVRELGTNAYVYKGPPDGAFQTLTLSDYARLAPELRPGLVGFAAASARAYRNSPFRSAHSVAVVEAIAHLAGRDLPQPSYADMDALSYWKISPGRGAHLWSNWRDGNYVAIGWSDLGDLSGVSREEFDARLNRLVDEHGWSRAGPEQAWRFSQIPVGARIVANDGTRRVLGIGTVVGEYEFVDGADVEVDEDGYPLPHRLPVRWDDLRERTVERGGWRKTLIKLTAADFEEIVAAGAAAEVVHDDETETAETEDALDFDGIVANLAGKGFHFPEETVATYLLALQAKRFVILSGISGTGKTALALEVARGLQGSAAPEVAPSVSRAASVVTVKPYNLEYRRIMLPAALTKSHPGFIEAAEEQRRVLLEYPGGKQEVAVSKPKQANTVFLLLAGEASTWFLETFEEGDPLALAIEPDESGGPGIVRVAGQSETKAATAAPRRYEVVAVRPDWTDNHGLLGFHN

Foldseek 3Di:
DDDPPLDLAWEKEFEDECVVDNPVVVCVVDDFQDKDKGKDPDPLVNDAFSYKYFYWYDDDQTFTFFIKTFHGGWDWDQADDPPDDPPNPDIITITMIGTQFGAPDTGTPVNLCVDPQSVVPPCNVCVVDTMGTADNVRVVVVVVVCVVVVGDGDRGFHPLLVVVLVVLCVQCVPLVLSLLLLVLVQLLLQLLCVLALFQWFWADDPPFWIFIDGAADRQWIDTHDQKIKHKFAPVQADPVLVVLQVVQFDDWDWDDDFVTIIITMHGSVSCVVCSVRVSRRRSVVSNRSSNRDNHHPCLLRHDPSSQSNSCVSNVHHGDHRPCVNCNLAFEKEAECAAQVPNVVVCQVVQKDFAADCQLPDPVVPDPVNSVVSLVVCCVVVVDDSVQNVVLVVLQPNHFQYKYFYAHPQWKTQFIWTFHDHWFFDDDPPFDAHPVRGTGRIMTRIDTPGRDMFTDHDALSPDRMDGDDPVRVVVRVVSRVVVVPPDDDDDDDDDDPPDLPLVLLCVQCVVVVHDDPSVVLVVVVVCCVPPVDDDDDDDPPNCSVVSVVSSLVSVVDDDDDDDDDDDDPDWDKDFDAPCCLVQVKDWDDPVRCVVQVLLVVQQVVQHWAWEAEVPDIDTWTWHDDPVDPIIMTGDDDPSSVCDNSRDDGGDIWIWDFDDDPVRGSGYIYTDDVVVVCVVDDDDRPDDDDDDDPPDPDPAPPDDDDD

Secondary structure (DSSP, 8-state):
-------TT-EEEEEE-TTT--HHHHHTT--TT-EEEEEESS-GGG--TT-EEEEEE-STT-EEEEEEEE-SPPEEEPS--TTS-S-TTS-EEEEEEEEEEEEEEEEEHHHHTTSTTGGG-HHHH-TT-SEEEE-HHHHHHHHHHHHHTT----PPPPHHHHHHHHHHHHH---HHHHHHHHHHHHHHHHHHHHH-TTSEEEEEETTTEEEEEETTEEEEEEETTTEEEEEEETTTS-HHHHHHHHHH-EEEEEE-SSSPEEEEEEEHHHHHHHHHHHHHHHHHHHHHHHHH-SS-TTGGG--HHHHHHHHHHHTS--PPPTTGGGGTS-EEEE--SGGGTTHHHHHHHTEEEE--GGG---TT--HHHHHHHHHHHHHHH---TTTTHHHHHHHTPPTT-EEEEEETTTEEEEEEEE-S--EE--GGG--B-TTS-B--EEEEEEEEE---EE---TTTTSSEEEEPHHHHHHHHHHHHTTTS---S-------TT---HHHHHHHHHHTT----HHHHHHHHHHHHHHS------STTSSHHHHHHHHHHHTT------------S-PEEEE--HHHHHTTEEEEPHHHHHH-THHHHHHHTT-EEEEEETTEEEEEEEE--TT---EEEEP-HHHHHHHHHH--TT-EEEEEEE--TTSSS-EEEEPPHHHHSTTSPPPP--------TT---TTSSS----

pLDDT: mean 78.85, std 17.12, range [23.28, 98.19]